Protein AF-A0A9P7CQ57-F1 (afdb_monomer)

Structure (mmCIF, N/CA/C/O backbone):
data_AF-A0A9P7CQ57-F1
#
_entry.id   AF-A0A9P7CQ57-F1
#
loop_
_atom_site.group_PDB
_atom_site.id
_atom_site.type_symbol
_atom_site.label_atom_id
_atom_site.label_alt_id
_atom_site.label_comp_id
_atom_site.label_asym_id
_atom_site.label_entity_id
_atom_site.label_seq_id
_atom_site.pdbx_PDB_ins_code
_atom_site.Cartn_x
_atom_site.Cartn_y
_atom_site.Cartn_z
_atom_site.occupancy
_atom_site.B_iso_or_equiv
_atom_site.auth_seq_id
_atom_site.auth_comp_id
_atom_site.auth_asym_id
_atom_site.auth_atom_id
_atom_site.pdbx_PDB_model_num
ATOM 1 N N . MET A 1 1 ? 39.021 6.394 -13.194 1.00 52.81 1 MET A N 1
ATOM 2 C CA . MET A 1 1 ? 38.758 6.403 -14.651 1.00 52.81 1 MET A CA 1
ATOM 3 C C . MET A 1 1 ? 39.048 7.781 -15.212 1.00 52.81 1 MET A C 1
ATOM 5 O O . MET A 1 1 ? 38.811 8.768 -14.522 1.00 52.81 1 MET A O 1
ATOM 9 N N . SER A 1 2 ? 39.617 7.841 -16.414 1.00 64.31 2 SER A N 1
ATOM 10 C CA . SER A 1 2 ? 40.115 9.077 -17.026 1.00 64.31 2 SER A CA 1
ATOM 11 C C . SER A 1 2 ? 39.003 9.866 -17.735 1.00 64.31 2 SER A C 1
ATOM 13 O O . SER A 1 2 ? 38.036 9.306 -18.246 1.00 64.31 2 SER A O 1
ATOM 15 N N . THR A 1 3 ? 39.142 11.191 -17.809 1.00 68.50 3 THR A N 1
ATOM 16 C CA . THR A 1 3 ? 38.204 12.097 -18.502 1.00 68.50 3 THR A CA 1
ATOM 17 C C . THR A 1 3 ? 38.034 11.755 -19.990 1.00 68.50 3 THR A C 1
ATOM 19 O O . THR A 1 3 ? 36.994 12.061 -20.574 1.00 68.50 3 THR A O 1
ATOM 22 N N . LEU A 1 4 ? 39.046 11.110 -20.582 1.00 66.81 4 LEU A N 1
ATOM 23 C CA . LEU A 1 4 ? 39.086 10.668 -21.973 1.00 66.81 4 LEU A CA 1
ATOM 24 C C . LEU A 1 4 ? 38.169 9.465 -22.218 1.00 66.81 4 LEU A C 1
ATOM 26 O O . LEU A 1 4 ? 37.375 9.505 -23.149 1.00 66.81 4 LEU A O 1
ATOM 30 N N . GLU A 1 5 ? 38.223 8.438 -21.366 1.00 68.31 5 GLU A N 1
ATOM 31 C CA . GLU A 1 5 ? 37.339 7.263 -21.460 1.00 68.31 5 GLU A CA 1
ATOM 32 C C . GLU A 1 5 ? 35.865 7.674 -21.393 1.00 68.31 5 GLU A C 1
ATOM 34 O O . GLU A 1 5 ? 35.054 7.223 -22.198 1.00 68.31 5 GLU A O 1
ATOM 39 N N . ARG A 1 6 ? 35.535 8.606 -20.490 1.00 65.69 6 ARG A N 1
ATOM 40 C CA . ARG A 1 6 ? 34.188 9.179 -20.382 1.00 65.69 6 ARG A CA 1
ATOM 41 C C . ARG A 1 6 ? 33.758 9.873 -21.674 1.00 65.69 6 ARG A C 1
ATOM 43 O O . ARG A 1 6 ? 32.671 9.608 -22.174 1.00 65.69 6 ARG A O 1
ATOM 50 N N . HIS A 1 7 ? 34.607 10.749 -22.212 1.00 66.94 7 HIS A N 1
ATOM 51 C CA . HIS A 1 7 ? 34.287 11.484 -23.436 1.00 66.94 7 HIS A CA 1
ATOM 52 C C . HIS A 1 7 ? 34.148 10.548 -24.642 1.00 66.94 7 HIS A C 1
ATOM 54 O O . HIS A 1 7 ? 33.277 10.758 -25.479 1.00 66.94 7 HIS A O 1
ATOM 60 N N . LEU A 1 8 ? 34.967 9.495 -24.716 1.00 68.81 8 LEU A N 1
ATOM 61 C CA . LEU A 1 8 ? 34.894 8.499 -25.780 1.00 68.81 8 LEU A CA 1
ATOM 62 C C . LEU A 1 8 ? 33.590 7.698 -25.713 1.00 68.81 8 LEU A C 1
ATOM 64 O O . LEU A 1 8 ? 32.891 7.634 -26.717 1.00 68.81 8 LEU A O 1
ATOM 68 N N . LEU A 1 9 ? 33.220 7.152 -24.552 1.00 75.44 9 LEU A N 1
ATOM 69 C CA . LEU A 1 9 ? 32.002 6.342 -24.413 1.00 75.44 9 LEU A CA 1
ATOM 70 C C . LEU A 1 9 ? 30.718 7.150 -24.657 1.00 75.44 9 LEU A C 1
ATOM 72 O O . LEU A 1 9 ? 29.831 6.681 -25.371 1.00 75.44 9 LEU A O 1
ATOM 76 N N . GLU A 1 10 ? 30.633 8.376 -24.131 1.00 70.19 10 GLU A N 1
ATOM 77 C CA . GLU A 1 10 ? 29.470 9.254 -24.335 1.00 70.19 10 GLU A CA 1
ATOM 78 C C . GLU A 1 10 ? 29.356 9.705 -25.804 1.00 70.19 10 GLU A C 1
ATOM 80 O O . GLU A 1 10 ? 28.281 9.621 -26.401 1.00 70.19 10 GLU A O 1
ATOM 85 N N . ASN A 1 11 ? 30.469 10.094 -26.442 1.00 76.00 11 ASN A N 1
ATOM 86 C CA . ASN A 1 11 ? 30.461 10.469 -27.860 1.00 76.00 11 ASN A CA 1
ATOM 87 C C . ASN A 1 11 ? 30.170 9.278 -28.784 1.00 76.00 11 ASN A C 1
ATOM 89 O O . ASN A 1 11 ? 29.545 9.465 -29.827 1.00 76.00 11 ASN A O 1
ATOM 93 N N . MET A 1 12 ? 30.614 8.066 -28.433 1.00 81.44 12 MET A N 1
ATOM 94 C CA . MET A 1 12 ? 30.354 6.855 -29.220 1.00 81.44 12 MET A CA 1
ATOM 95 C C . MET A 1 12 ? 28.859 6.554 -29.323 1.00 81.44 12 MET A C 1
ATOM 97 O O . MET A 1 12 ? 28.391 6.182 -30.398 1.00 81.44 12 MET A O 1
ATOM 101 N N . PHE A 1 13 ? 28.102 6.750 -28.240 1.00 85.12 13 PHE A N 1
ATOM 102 C CA . PHE A 1 13 ? 26.648 6.600 -28.261 1.00 85.12 13 PHE A CA 1
ATOM 103 C C . PHE A 1 13 ? 25.972 7.732 -29.047 1.00 85.12 13 PHE A C 1
ATOM 105 O O . PHE A 1 13 ? 25.235 7.472 -29.998 1.00 85.12 13 PHE A O 1
ATOM 112 N N . GLU A 1 14 ? 26.277 8.988 -28.712 1.00 83.94 14 GLU A N 1
ATOM 113 C CA . GLU A 1 14 ? 25.620 10.163 -29.303 1.00 83.94 14 GLU A CA 1
ATOM 114 C C . GLU A 1 14 ? 25.857 10.306 -30.809 1.00 83.94 14 GLU A C 1
ATOM 116 O O . GLU A 1 14 ? 24.945 10.626 -31.570 1.00 83.94 14 GLU A O 1
ATOM 121 N N . GLN A 1 15 ? 27.084 10.042 -31.255 1.00 85.81 15 GLN A N 1
ATOM 122 C CA . GLN A 1 15 ? 27.479 10.169 -32.658 1.00 85.81 15 GLN A CA 1
ATOM 123 C C . GLN A 1 15 ? 27.415 8.832 -33.409 1.00 85.81 15 GLN A C 1
ATOM 125 O O . GLN A 1 15 ? 27.724 8.785 -34.599 1.00 85.81 15 GLN A O 1
ATOM 130 N N . SER A 1 16 ? 27.018 7.742 -32.735 1.00 84.44 16 SER A N 1
ATOM 131 C CA . SER A 1 16 ? 26.951 6.385 -33.303 1.00 84.44 16 SER A CA 1
ATOM 132 C C . SER A 1 16 ? 28.275 5.889 -33.917 1.00 84.44 16 SER A C 1
ATOM 134 O O . SER A 1 16 ? 28.270 5.031 -34.810 1.00 84.44 16 SER A O 1
ATOM 136 N N . LEU A 1 17 ? 29.413 6.431 -33.469 1.00 83.56 17 LEU A N 1
ATOM 137 C CA . LEU A 1 17 ? 30.739 6.085 -33.985 1.00 83.56 17 LEU A CA 1
ATOM 138 C C . LEU A 1 17 ? 31.060 4.630 -33.653 1.00 83.56 17 LEU A C 1
ATOM 140 O O . LEU A 1 17 ? 30.979 4.262 -32.493 1.00 83.56 17 LEU A O 1
ATOM 144 N N . PHE A 1 18 ? 31.471 3.846 -34.655 1.00 84.94 18 PHE A N 1
ATOM 145 C CA . PHE A 1 18 ? 31.839 2.422 -34.528 1.00 84.94 18 PHE A CA 1
ATOM 146 C C . PHE A 1 18 ? 30.707 1.471 -34.106 1.00 84.94 18 PHE A C 1
ATOM 148 O O . PHE A 1 18 ? 30.972 0.335 -33.718 1.00 84.94 18 PHE A O 1
ATOM 155 N N . SER A 1 19 ? 29.451 1.898 -34.249 1.00 87.69 19 SER A N 1
ATOM 156 C CA . SER A 1 19 ? 28.290 1.039 -34.000 1.00 87.69 19 SER A CA 1
ATOM 157 C C . SER A 1 19 ? 28.264 -0.191 -34.922 1.00 87.69 19 SER A C 1
ATOM 159 O O . SER A 1 19 ? 28.361 -0.091 -36.150 1.00 87.69 19 SER A O 1
ATOM 161 N N . ASP A 1 20 ? 28.109 -1.364 -34.311 1.00 89.31 20 ASP A N 1
ATOM 162 C CA . ASP A 1 20 ? 28.039 -2.685 -34.952 1.00 89.31 20 ASP A CA 1
ATOM 163 C C . ASP A 1 20 ? 26.642 -3.330 -34.825 1.00 89.31 20 ASP A C 1
ATOM 165 O O . ASP A 1 20 ? 26.377 -4.393 -35.400 1.00 89.31 20 ASP A O 1
ATOM 169 N N . LEU A 1 21 ? 25.731 -2.662 -34.108 1.00 90.62 21 LEU A N 1
ATOM 170 C CA . LEU A 1 21 ? 24.352 -3.076 -33.886 1.00 90.62 21 LEU A CA 1
ATOM 171 C C . LEU A 1 21 ? 23.382 -1.907 -34.080 1.00 90.62 21 LEU A C 1
ATOM 173 O O . LEU A 1 21 ? 23.575 -0.817 -33.546 1.00 90.62 21 LEU A O 1
ATOM 177 N N . SER A 1 22 ? 22.296 -2.158 -34.801 1.00 91.62 22 SER A N 1
ATOM 178 C CA . SER A 1 22 ? 21.156 -1.256 -34.924 1.00 91.62 22 SER A CA 1
ATOM 179 C C . SER A 1 22 ? 19.947 -1.882 -34.231 1.00 91.62 22 SER A C 1
ATOM 181 O O . SER A 1 22 ? 19.419 -2.893 -34.696 1.00 91.62 22 SER A O 1
ATOM 183 N N . LEU A 1 23 ? 19.542 -1.306 -33.098 1.00 92.00 23 LEU A N 1
ATOM 184 C CA . LEU A 1 23 ? 18.374 -1.717 -32.320 1.00 92.00 23 LEU A CA 1
ATOM 185 C C . LEU A 1 23 ? 17.148 -0.944 -32.790 1.00 92.00 23 LEU A C 1
ATOM 187 O O . LEU A 1 23 ? 17.120 0.279 -32.682 1.00 92.00 23 LEU A O 1
ATOM 191 N N . GLU A 1 24 ? 16.129 -1.643 -33.270 1.00 91.88 24 GLU A N 1
ATOM 192 C CA . GLU A 1 24 ? 14.847 -1.065 -33.661 1.00 91.88 24 GLU A CA 1
ATOM 193 C C . GLU A 1 24 ? 13.742 -1.530 -32.712 1.00 91.88 24 GLU A C 1
ATOM 195 O O . GLU A 1 24 ? 13.504 -2.721 -32.568 1.00 91.88 24 GLU A O 1
ATOM 200 N N . PHE A 1 25 ? 13.044 -0.596 -32.075 1.00 90.06 25 PHE A N 1
ATOM 201 C CA . PHE A 1 25 ? 11.965 -0.884 -31.138 1.00 90.06 25 PHE A CA 1
ATOM 202 C C . PHE A 1 25 ? 10.604 -0.600 -31.770 1.00 90.06 25 PHE A C 1
ATOM 204 O O . PHE A 1 25 ? 10.334 0.511 -32.240 1.00 90.06 25 PHE A O 1
ATOM 211 N N . LEU A 1 26 ? 9.730 -1.604 -31.728 1.00 85.56 26 LEU A N 1
ATOM 212 C CA . LEU A 1 26 ? 8.345 -1.525 -32.175 1.00 85.56 26 LEU A CA 1
ATOM 213 C C . LEU A 1 26 ? 7.415 -1.518 -30.962 1.00 85.56 26 LEU A C 1
ATOM 215 O O . LEU A 1 26 ? 7.427 -2.444 -30.149 1.00 85.56 26 LEU A O 1
ATOM 219 N N . HIS A 1 27 ? 6.586 -0.481 -30.845 1.00 81.44 27 HIS A N 1
ATOM 220 C CA . HIS A 1 27 ? 5.580 -0.370 -29.793 1.00 81.44 27 HIS A CA 1
ATOM 221 C C . HIS A 1 27 ? 4.329 0.344 -30.320 1.00 81.44 27 HIS A C 1
ATOM 223 O O . HIS A 1 27 ? 4.477 1.321 -31.054 1.00 81.44 27 HIS A O 1
ATOM 229 N N . PRO A 1 28 ? 3.111 -0.063 -29.912 1.00 73.75 28 PRO A N 1
ATOM 230 C CA . PRO A 1 28 ? 1.873 0.595 -30.340 1.00 73.75 28 PRO A CA 1
ATOM 231 C C . PRO A 1 28 ? 1.799 2.092 -30.009 1.00 73.75 28 PRO A C 1
ATOM 233 O O . PRO A 1 28 ? 1.100 2.839 -30.684 1.00 73.75 28 PRO A O 1
ATOM 236 N N . SER A 1 29 ? 2.515 2.544 -28.974 1.00 71.38 29 SER A N 1
ATOM 237 C CA . SER A 1 29 ? 2.574 3.967 -28.600 1.00 71.38 29 SER A CA 1
ATOM 238 C C . SER A 1 29 ? 3.499 4.807 -29.482 1.00 71.38 29 SER A C 1
ATOM 240 O O . SER A 1 29 ? 3.485 6.030 -29.359 1.00 71.38 29 SER A O 1
ATOM 242 N N . PHE A 1 30 ? 4.318 4.191 -30.340 1.00 72.62 30 PHE A N 1
ATOM 243 C CA . PHE A 1 30 ? 5.216 4.932 -31.215 1.00 72.62 30 PHE A CA 1
ATOM 244 C C . PHE A 1 30 ? 4.558 5.168 -32.581 1.00 72.62 30 PHE A C 1
ATOM 246 O O . PHE A 1 30 ? 4.152 4.208 -33.233 1.00 72.62 30 PHE A O 1
ATOM 253 N N . PRO A 1 31 ? 4.475 6.425 -33.056 1.00 65.31 31 PRO A N 1
ATOM 254 C CA . PRO A 1 31 ? 3.937 6.722 -34.386 1.00 65.31 31 PRO A CA 1
ATOM 255 C C . PRO A 1 31 ? 4.838 6.217 -35.529 1.00 65.31 31 PRO A C 1
ATOM 257 O O . PRO A 1 31 ? 4.389 6.116 -36.667 1.00 65.31 31 PRO A O 1
ATOM 260 N N . PHE A 1 32 ? 6.102 5.907 -35.238 1.00 74.38 32 PHE A N 1
ATOM 261 C CA . PHE A 1 32 ? 7.104 5.357 -36.153 1.00 74.38 32 PHE A CA 1
ATOM 262 C C . PHE A 1 32 ? 8.062 4.447 -35.375 1.00 74.38 32 PHE A C 1
ATOM 264 O O . PHE A 1 32 ? 8.166 4.564 -34.153 1.00 74.38 32 PHE A O 1
ATOM 271 N N . SER A 1 33 ? 8.771 3.546 -36.060 1.00 77.56 33 SER A N 1
ATOM 272 C CA . SER A 1 33 ? 9.777 2.712 -35.401 1.00 77.56 33 SER A CA 1
ATOM 273 C C . SER A 1 33 ? 10.947 3.559 -34.895 1.00 77.56 33 SER A C 1
ATOM 275 O O . SER A 1 33 ? 11.383 4.513 -35.544 1.00 77.56 33 SER A O 1
ATOM 277 N N . ILE A 1 34 ? 11.433 3.241 -33.695 1.00 86.00 34 ILE A N 1
ATOM 278 C CA . ILE A 1 34 ? 12.530 3.980 -33.065 1.00 86.00 34 ILE A CA 1
ATOM 279 C C . ILE A 1 34 ? 13.794 3.153 -33.191 1.00 86.00 34 ILE A C 1
ATOM 281 O O . ILE A 1 34 ? 13.811 1.995 -32.782 1.00 86.00 34 ILE A O 1
ATOM 285 N N . ARG A 1 35 ? 14.861 3.759 -33.711 1.00 90.06 35 ARG A N 1
ATOM 286 C CA . ARG A 1 35 ? 16.131 3.081 -33.958 1.00 90.06 35 ARG A CA 1
ATOM 287 C C . ARG A 1 35 ? 17.283 3.738 -33.207 1.00 90.06 35 ARG A C 1
ATOM 289 O O . ARG A 1 35 ? 17.424 4.958 -33.241 1.00 90.06 35 ARG A O 1
ATOM 296 N N . PHE A 1 36 ? 18.131 2.918 -32.595 1.00 92.38 36 PHE A N 1
ATOM 297 C CA . PHE A 1 36 ? 19.367 3.330 -31.938 1.00 92.38 36 PHE A CA 1
ATOM 298 C C . PHE A 1 36 ? 20.538 2.516 -32.481 1.00 92.38 36 PHE A C 1
ATOM 300 O O . PHE A 1 36 ? 20.492 1.287 -32.497 1.00 92.38 36 PHE A O 1
ATOM 307 N N . ASN A 1 37 ? 21.599 3.195 -32.909 1.00 91.88 37 ASN A N 1
ATOM 308 C CA . ASN A 1 37 ? 22.841 2.533 -33.289 1.00 91.88 37 ASN A CA 1
ATOM 309 C C . ASN A 1 37 ? 23.744 2.451 -32.060 1.00 91.88 37 ASN A C 1
ATOM 311 O O . ASN A 1 37 ? 24.063 3.463 -31.438 1.00 91.88 37 ASN A O 1
ATOM 315 N N . VAL A 1 38 ? 24.115 1.234 -31.695 1.00 92.94 38 VAL A N 1
ATOM 316 C CA . VAL A 1 38 ? 24.778 0.899 -30.437 1.00 92.94 38 VAL A CA 1
ATOM 317 C C . VAL A 1 38 ? 25.884 -0.127 -30.684 1.00 92.94 38 VAL A C 1
ATOM 319 O O . VAL A 1 38 ? 26.161 -0.519 -31.817 1.00 92.94 38 VAL A O 1
ATOM 322 N N . HIS A 1 39 ? 26.534 -0.535 -29.600 1.00 92.25 39 HIS A N 1
ATOM 323 C CA . HIS A 1 39 ? 27.692 -1.414 -29.602 1.00 92.25 39 HIS A CA 1
ATOM 324 C C . HIS A 1 39 ? 27.340 -2.709 -28.886 1.00 92.25 39 HIS A C 1
ATOM 326 O O . HIS A 1 39 ? 27.016 -2.660 -27.695 1.00 92.25 39 HIS A O 1
ATOM 332 N N . LYS A 1 40 ? 27.444 -3.855 -29.566 1.00 90.31 40 LYS A N 1
ATOM 333 C CA . LYS A 1 40 ? 27.119 -5.177 -28.999 1.00 90.31 40 LYS A CA 1
ATOM 334 C C . LYS A 1 40 ? 27.803 -5.409 -27.660 1.00 90.31 40 LYS A C 1
ATOM 336 O O . LYS A 1 40 ? 27.139 -5.797 -26.709 1.00 90.31 40 LYS A O 1
ATOM 341 N N . ALA A 1 41 ? 29.097 -5.090 -27.580 1.00 89.88 41 ALA A N 1
ATOM 342 C CA . ALA A 1 41 ? 29.913 -5.269 -26.379 1.00 89.88 41 ALA A CA 1
ATOM 343 C C . ALA A 1 41 ? 29.413 -4.470 -25.162 1.00 89.88 41 ALA A C 1
ATOM 345 O O . ALA A 1 41 ? 29.621 -4.882 -24.025 1.00 89.88 41 ALA A O 1
ATOM 346 N N . ILE A 1 42 ? 28.761 -3.326 -25.390 1.00 90.88 42 ILE A N 1
ATOM 347 C CA . ILE A 1 42 ? 28.233 -2.483 -24.313 1.00 90.88 42 ILE A CA 1
ATOM 348 C C . ILE A 1 42 ? 26.821 -2.929 -23.955 1.00 90.88 42 ILE A C 1
ATOM 350 O O . ILE A 1 42 ? 26.518 -3.090 -22.776 1.00 90.88 42 ILE A O 1
ATOM 354 N N . VAL A 1 43 ? 25.963 -3.175 -24.948 1.00 91.62 43 VAL A N 1
ATOM 355 C CA . VAL A 1 43 ? 24.575 -3.564 -24.674 1.00 91.62 43 VAL A CA 1
ATOM 356 C C . VAL A 1 43 ? 24.435 -4.990 -24.145 1.00 91.62 43 VAL A C 1
ATOM 358 O O . VAL A 1 43 ? 23.468 -5.270 -23.446 1.00 91.62 43 VAL A O 1
ATOM 361 N N . SER A 1 44 ? 25.418 -5.867 -24.378 1.00 90.38 44 SER A N 1
ATOM 362 C CA . SER A 1 44 ? 25.465 -7.216 -23.796 1.00 90.38 44 SER A CA 1
ATOM 363 C C . SER A 1 44 ? 25.612 -7.233 -22.271 1.00 90.38 44 SER A C 1
ATOM 365 O O . SER A 1 44 ? 25.524 -8.299 -21.666 1.00 90.38 44 SER A O 1
ATOM 367 N N . GLN A 1 45 ? 25.843 -6.075 -21.642 1.00 90.56 45 GLN A N 1
ATOM 368 C CA . GLN A 1 45 ? 25.734 -5.917 -20.191 1.00 90.56 45 GLN A CA 1
ATOM 369 C C . GLN A 1 45 ? 24.296 -6.130 -19.695 1.00 90.56 45 GLN A C 1
ATOM 371 O O . GLN A 1 45 ? 24.119 -6.569 -18.566 1.00 90.56 45 GLN A O 1
ATOM 376 N N . SER A 1 46 ? 23.282 -5.853 -20.525 1.00 94.62 46 SER A N 1
ATOM 377 C CA . SER A 1 46 ? 21.889 -6.201 -20.234 1.00 94.62 46 SER A CA 1
ATOM 378 C C . SER A 1 46 ? 21.678 -7.701 -20.477 1.00 94.62 46 SER A C 1
ATOM 380 O O . SER A 1 46 ? 21.857 -8.153 -21.614 1.00 94.62 46 SER A O 1
ATOM 382 N N . PRO A 1 47 ? 21.268 -8.485 -19.461 1.00 93.38 47 PRO A N 1
ATOM 383 C CA . PRO A 1 47 ? 20.947 -9.900 -19.632 1.00 93.38 47 PRO A CA 1
ATOM 384 C C . PRO A 1 47 ? 19.907 -10.143 -20.727 1.00 93.38 47 PRO A C 1
ATOM 386 O O . PRO A 1 47 ? 20.106 -11.019 -21.567 1.00 93.38 47 PRO A O 1
ATOM 389 N N . PHE A 1 48 ? 18.868 -9.308 -20.776 1.00 92.69 48 PHE A N 1
ATOM 390 C CA . PHE A 1 48 ? 17.831 -9.345 -21.804 1.00 92.69 48 PHE A CA 1
ATOM 391 C C . PHE A 1 48 ? 18.387 -9.119 -23.217 1.00 92.69 48 PHE A C 1
ATOM 393 O O . PHE A 1 48 ? 18.170 -9.942 -24.106 1.00 92.69 48 PHE A O 1
ATOM 400 N N . LEU A 1 49 ? 19.141 -8.035 -23.445 1.00 91.50 49 LEU A N 1
ATOM 401 C CA . LEU A 1 49 ? 19.682 -7.743 -24.780 1.00 91.50 49 LEU A CA 1
ATOM 402 C C . LEU A 1 49 ? 20.737 -8.765 -25.205 1.00 91.50 49 LEU A C 1
ATOM 404 O O . LEU A 1 49 ? 20.802 -9.120 -26.378 1.00 91.50 49 LEU A O 1
ATOM 408 N N . ARG A 1 50 ? 21.546 -9.265 -24.265 1.00 90.81 50 ARG A N 1
ATOM 409 C CA . ARG A 1 50 ? 22.491 -10.357 -24.517 1.00 90.81 50 ARG A CA 1
ATOM 410 C C . ARG A 1 50 ? 21.763 -11.607 -24.999 1.00 90.81 50 ARG A C 1
ATOM 412 O O . ARG A 1 50 ? 22.163 -12.154 -26.017 1.00 90.81 50 ARG A O 1
ATOM 419 N N . HIS A 1 51 ? 20.692 -12.001 -24.314 1.00 89.25 51 HIS A N 1
ATOM 420 C CA . HIS A 1 51 ? 19.875 -13.151 -24.688 1.00 89.25 51 HIS A CA 1
ATOM 421 C C . HIS A 1 51 ? 19.264 -12.979 -26.091 1.00 89.25 51 HIS A C 1
ATOM 423 O O . HIS A 1 51 ? 19.395 -13.873 -26.921 1.00 89.25 51 HIS A O 1
ATOM 429 N N . LEU A 1 52 ? 18.736 -11.792 -26.425 1.00 87.88 52 LEU A N 1
ATOM 430 C CA . LEU A 1 52 ? 18.232 -11.498 -27.779 1.00 87.88 52 LEU A CA 1
ATOM 431 C C . LEU A 1 52 ? 19.303 -11.517 -28.884 1.00 87.88 52 LEU A C 1
ATOM 433 O O . LEU A 1 52 ? 18.960 -11.620 -30.060 1.00 87.88 52 LEU A O 1
ATOM 437 N N . LEU A 1 53 ? 20.581 -11.344 -28.536 1.00 83.94 53 LEU A N 1
ATOM 438 C CA . LEU A 1 53 ? 21.695 -11.393 -29.488 1.00 83.94 53 LEU A CA 1
ATOM 439 C C . LEU A 1 53 ? 22.239 -12.812 -29.695 1.00 83.94 53 LEU A C 1
ATOM 441 O O . LEU A 1 53 ? 22.972 -13.029 -30.661 1.00 83.94 53 LEU A O 1
ATOM 445 N N . THR A 1 54 ? 21.939 -13.750 -28.793 1.00 81.06 54 THR A N 1
ATOM 446 C CA . THR A 1 54 ? 22.517 -15.103 -28.792 1.00 81.06 54 THR A CA 1
ATOM 447 C C . THR A 1 54 ? 21.510 -16.215 -29.050 1.00 81.06 54 THR A C 1
ATOM 449 O O . THR A 1 54 ? 21.924 -17.289 -29.480 1.00 81.06 54 THR A O 1
ATOM 452 N N . GLU A 1 55 ? 20.225 -15.991 -28.781 1.00 74.50 55 GLU A N 1
ATOM 453 C CA . GLU A 1 55 ? 19.181 -17.019 -28.822 1.00 74.50 55 GLU A CA 1
ATOM 454 C C . GLU A 1 55 ? 18.023 -16.626 -29.751 1.00 74.50 55 GLU A C 1
ATOM 456 O O . GLU A 1 55 ? 17.723 -15.444 -29.941 1.00 74.50 55 GLU A O 1
ATOM 461 N N . ASP A 1 56 ? 17.380 -17.637 -30.345 1.00 65.44 56 ASP A N 1
ATOM 462 C CA . ASP A 1 56 ? 16.196 -17.459 -31.187 1.00 65.44 56 ASP A CA 1
ATOM 463 C C . ASP A 1 56 ? 14.963 -17.219 -30.306 1.00 65.44 56 ASP A C 1
ATOM 465 O O . ASP A 1 56 ? 14.474 -18.129 -29.632 1.00 65.44 56 ASP A O 1
ATOM 469 N N . ASN A 1 57 ? 14.426 -15.998 -30.357 1.00 71.12 57 ASN A N 1
ATOM 470 C CA . ASN A 1 57 ? 13.310 -15.552 -29.525 1.00 71.12 57 ASN A CA 1
ATOM 471 C C . ASN A 1 57 ? 12.155 -15.043 -30.394 1.00 71.12 57 ASN A C 1
ATOM 473 O O . ASN A 1 57 ? 12.365 -14.503 -31.475 1.00 71.12 57 ASN A O 1
ATOM 477 N N . THR A 1 58 ? 10.912 -15.166 -29.919 1.00 74.12 58 THR A N 1
ATOM 478 C CA . THR A 1 58 ? 9.730 -14.772 -30.716 1.00 74.12 58 THR A CA 1
ATOM 479 C C . THR A 1 58 ? 9.487 -13.263 -30.744 1.00 74.12 58 THR A C 1
ATOM 481 O O . THR A 1 58 ? 8.845 -12.766 -31.663 1.00 74.12 58 THR A O 1
ATOM 484 N N . CYS A 1 59 ? 10.019 -12.522 -29.766 1.00 76.12 59 CYS A N 1
ATOM 485 C CA . CYS A 1 59 ? 9.816 -11.079 -29.640 1.00 76.12 59 CYS A CA 1
ATOM 486 C C . CYS A 1 59 ? 10.857 -10.241 -30.401 1.00 76.12 59 CYS A C 1
ATOM 488 O O . CYS A 1 59 ? 10.823 -9.007 -30.313 1.00 76.12 59 CYS A O 1
ATOM 490 N N . SER A 1 60 ? 11.771 -10.869 -31.147 1.00 79.31 60 SER A N 1
ATOM 491 C CA . SER A 1 60 ? 12.772 -10.171 -31.949 1.00 79.31 60 SER A CA 1
ATOM 492 C C . SER A 1 60 ? 12.980 -10.768 -33.338 1.00 79.31 60 SER A C 1
ATOM 494 O O . SER A 1 60 ? 12.735 -11.941 -33.583 1.00 79.31 60 SER A O 1
ATOM 496 N N . ASN A 1 61 ? 13.452 -9.931 -34.264 1.00 79.19 61 ASN A N 1
ATOM 497 C CA . ASN A 1 61 ? 13.915 -10.352 -35.584 1.00 79.19 61 ASN A CA 1
ATOM 498 C C . ASN A 1 61 ? 15.372 -9.937 -35.764 1.00 79.19 61 ASN A C 1
ATOM 500 O O . ASN A 1 61 ? 15.723 -8.780 -35.524 1.00 79.19 61 ASN A O 1
ATOM 504 N N . HIS A 1 62 ? 16.205 -10.875 -36.208 1.00 81.69 62 HIS A N 1
ATOM 505 C CA . HIS A 1 62 ? 17.645 -10.693 -36.337 1.00 81.69 62 HIS A CA 1
ATOM 506 C C . HIS A 1 62 ? 18.078 -10.797 -37.803 1.00 81.69 62 HIS A C 1
ATOM 508 O O . HIS A 1 62 ? 17.882 -11.824 -38.453 1.00 81.69 62 HIS A O 1
ATOM 514 N N . ILE A 1 63 ? 18.682 -9.732 -38.332 1.00 82.44 63 ILE A N 1
ATOM 515 C CA . ILE A 1 63 ? 19.191 -9.674 -39.707 1.00 82.44 63 ILE A CA 1
ATOM 516 C C . ILE A 1 63 ? 20.648 -9.213 -39.668 1.00 82.44 63 ILE A C 1
ATOM 518 O O . ILE A 1 63 ? 20.966 -8.172 -39.094 1.00 82.44 63 ILE A O 1
ATOM 522 N N . ILE A 1 64 ? 21.549 -9.970 -40.296 1.00 79.56 64 ILE A N 1
ATOM 523 C CA . ILE A 1 64 ? 22.937 -9.545 -40.509 1.00 79.56 64 ILE A CA 1
ATOM 524 C C . ILE A 1 64 ? 23.069 -9.082 -41.958 1.00 79.56 64 ILE A C 1
ATOM 526 O O . ILE A 1 64 ? 22.854 -9.869 -42.878 1.00 79.56 64 ILE A O 1
ATOM 530 N N . GLN A 1 65 ? 23.445 -7.821 -42.159 1.00 77.94 65 GLN A N 1
ATOM 531 C CA . GLN A 1 65 ? 23.696 -7.252 -43.480 1.00 77.94 65 GLN A CA 1
ATOM 532 C C . GLN A 1 65 ? 24.984 -6.427 -43.445 1.00 77.94 65 GLN A C 1
ATOM 534 O O . GLN A 1 65 ? 25.176 -5.605 -42.552 1.00 77.94 65 GLN A O 1
ATOM 539 N N . ASP A 1 66 ? 25.885 -6.669 -44.400 1.00 75.00 66 ASP A N 1
ATOM 540 C CA . ASP A 1 66 ? 27.149 -5.932 -44.562 1.00 75.00 66 ASP A CA 1
ATOM 541 C C . ASP A 1 66 ? 28.010 -5.860 -43.282 1.00 75.00 66 ASP A C 1
ATOM 543 O O . ASP A 1 66 ? 28.629 -4.844 -42.972 1.00 75.00 66 ASP A O 1
ATOM 547 N N . GLY A 1 67 ? 28.025 -6.944 -42.496 1.00 73.69 67 GLY A N 1
ATOM 548 C CA . GLY A 1 67 ? 28.766 -7.029 -41.231 1.00 73.69 67 GLY A CA 1
ATOM 549 C C . GLY A 1 67 ? 28.137 -6.264 -40.058 1.00 73.69 67 GLY A C 1
ATOM 550 O O . GLY A 1 67 ? 28.659 -6.332 -38.947 1.00 73.69 67 GLY A O 1
ATOM 551 N N . ARG A 1 68 ? 27.005 -5.580 -40.271 1.00 78.88 68 ARG A N 1
ATOM 552 C CA . ARG A 1 68 ? 26.189 -4.957 -39.222 1.00 78.88 68 ARG A CA 1
ATOM 553 C C . ARG A 1 68 ? 25.018 -5.849 -38.851 1.00 78.88 68 ARG A C 1
ATOM 555 O O . ARG A 1 68 ? 24.416 -6.508 -39.699 1.00 78.88 68 ARG A O 1
ATOM 562 N N . THR A 1 69 ? 24.675 -5.842 -37.571 1.00 85.56 69 THR A N 1
ATOM 563 C CA . THR A 1 69 ? 23.497 -6.550 -37.073 1.00 85.56 69 THR A CA 1
ATOM 564 C C . THR A 1 69 ? 22.342 -5.583 -36.894 1.00 85.56 69 THR A C 1
ATOM 566 O O . THR A 1 69 ? 22.501 -4.515 -36.310 1.00 85.56 69 THR A O 1
ATOM 569 N N . TYR A 1 70 ? 21.174 -5.977 -37.378 1.00 88.06 70 TYR A N 1
ATOM 570 C CA . TYR A 1 70 ? 19.911 -5.279 -37.215 1.00 88.06 70 TYR A CA 1
ATOM 571 C C . TYR A 1 70 ? 19.013 -6.160 -36.357 1.00 88.06 70 TYR A C 1
ATOM 573 O O . TYR A 1 70 ? 18.707 -7.291 -36.737 1.00 88.06 70 TYR A O 1
ATOM 581 N N . LEU A 1 71 ? 18.636 -5.653 -35.187 1.00 89.19 71 LEU A N 1
ATOM 582 C CA . LEU A 1 71 ? 17.776 -6.351 -34.244 1.00 89.19 71 LEU A CA 1
ATOM 583 C C . LEU A 1 71 ? 16.505 -5.534 -34.049 1.00 89.19 71 LEU A C 1
ATOM 585 O O . LEU A 1 71 ? 16.544 -4.430 -33.505 1.00 89.19 71 LEU A O 1
ATOM 589 N N . THR A 1 72 ? 15.379 -6.081 -34.487 1.00 89.25 72 THR A N 1
ATOM 590 C CA . THR A 1 72 ? 14.057 -5.504 -34.236 1.00 89.25 72 THR A CA 1
ATOM 591 C C . THR A 1 72 ? 13.466 -6.149 -32.992 1.00 89.25 72 THR A C 1
ATOM 593 O O . THR A 1 72 ? 13.467 -7.368 -32.902 1.00 89.25 72 THR A O 1
ATOM 596 N N . VAL A 1 73 ? 12.950 -5.360 -32.051 1.00 89.50 73 VAL A N 1
ATOM 597 C CA . VAL A 1 73 ? 12.363 -5.813 -30.783 1.00 89.50 73 VAL A CA 1
ATOM 598 C C . VAL A 1 73 ? 10.910 -5.353 -30.695 1.00 89.50 73 VAL A C 1
ATOM 600 O O . VAL A 1 73 ? 10.615 -4.154 -30.726 1.00 89.50 73 VAL A O 1
ATOM 603 N N . HIS A 1 74 ? 9.993 -6.304 -30.546 1.00 88.81 74 HIS A N 1
ATOM 604 C CA . HIS A 1 74 ? 8.572 -6.061 -30.318 1.00 88.81 74 HIS A CA 1
ATOM 605 C C . HIS A 1 74 ? 8.318 -5.847 -28.823 1.00 88.81 74 HIS A C 1
ATOM 607 O O . HIS A 1 74 ? 8.132 -6.796 -28.063 1.00 88.81 74 HIS A O 1
ATOM 613 N N . LEU A 1 75 ? 8.293 -4.585 -28.382 1.00 88.12 75 LEU A N 1
ATOM 614 C CA . LEU A 1 75 ? 8.276 -4.247 -26.955 1.00 88.12 75 LEU A CA 1
ATOM 615 C C . LEU A 1 75 ? 7.051 -4.793 -26.217 1.00 88.12 75 LEU A C 1
ATOM 617 O O . LEU A 1 75 ? 7.198 -5.310 -25.119 1.00 88.12 75 LEU A O 1
ATOM 621 N N . ALA A 1 76 ? 5.852 -4.721 -26.804 1.00 84.56 76 ALA A N 1
ATOM 622 C CA . ALA A 1 76 ? 4.641 -5.221 -26.144 1.00 84.56 76 ALA A CA 1
ATOM 623 C C . ALA A 1 76 ? 4.706 -6.738 -25.871 1.00 84.56 76 ALA A C 1
ATOM 625 O O . ALA A 1 76 ? 4.275 -7.203 -24.814 1.00 84.56 76 ALA A O 1
ATOM 626 N N . GLU A 1 77 ? 5.279 -7.504 -26.802 1.00 86.06 77 GLU A N 1
ATOM 627 C CA . GLU A 1 77 ? 5.497 -8.940 -26.627 1.00 86.06 77 GLU A CA 1
ATOM 628 C C . GLU A 1 77 ? 6.598 -9.202 -25.598 1.00 86.06 77 GLU A C 1
ATOM 630 O O . GLU A 1 77 ? 6.386 -9.989 -24.682 1.00 86.06 77 GLU A O 1
ATOM 635 N N . ALA A 1 78 ? 7.716 -8.475 -25.678 1.00 88.44 78 ALA A N 1
ATOM 636 C CA . ALA A 1 78 ? 8.820 -8.594 -24.728 1.00 88.44 78 ALA A CA 1
ATOM 637 C C . ALA A 1 78 ? 8.375 -8.308 -23.280 1.00 88.44 78 ALA A C 1
ATOM 639 O O . ALA A 1 78 ? 8.640 -9.098 -22.379 1.00 88.44 78 ALA A O 1
ATOM 640 N N . PHE A 1 79 ? 7.606 -7.237 -23.055 1.00 89.62 79 PHE A N 1
ATOM 641 C CA . PHE A 1 79 ? 7.007 -6.946 -21.749 1.00 89.62 79 PHE A CA 1
ATOM 642 C C . PHE A 1 79 ? 6.101 -8.086 -21.269 1.00 89.62 79 PHE A C 1
ATOM 644 O O . PHE A 1 79 ? 6.187 -8.500 -20.114 1.00 89.62 79 PHE A O 1
ATOM 651 N N . THR A 1 80 ? 5.255 -8.624 -22.149 1.00 86.31 80 THR A N 1
ATOM 652 C CA . THR A 1 80 ? 4.356 -9.734 -21.799 1.00 86.31 80 THR A CA 1
ATOM 653 C C . THR A 1 80 ? 5.144 -10.995 -21.421 1.00 86.31 80 THR A C 1
ATOM 655 O O . THR A 1 80 ? 4.802 -11.653 -20.440 1.00 86.31 80 THR A O 1
ATOM 658 N N . GLN A 1 81 ? 6.227 -11.307 -22.142 1.00 87.38 81 GLN A N 1
ATOM 659 C CA . GLN A 1 81 ? 7.121 -12.433 -21.841 1.00 87.38 81 GLN A CA 1
ATOM 660 C C . GLN A 1 81 ? 7.837 -12.267 -20.496 1.00 87.38 81 GLN A C 1
ATOM 662 O O . GLN A 1 81 ? 7.984 -13.237 -19.758 1.00 87.38 81 GLN A O 1
ATOM 667 N N . CYS A 1 82 ? 8.198 -11.036 -20.127 1.00 86.50 82 CYS A N 1
ATOM 668 C CA . CYS A 1 82 ? 8.756 -10.708 -18.813 1.00 86.50 82 CYS A CA 1
ATOM 669 C C . CYS A 1 82 ? 7.701 -10.622 -17.692 1.00 86.50 82 CYS A C 1
ATOM 671 O O . CYS A 1 82 ? 8.024 -10.229 -16.572 1.00 86.50 82 CYS A O 1
ATOM 673 N N . GLY A 1 83 ? 6.439 -10.976 -17.963 1.00 86.06 83 GLY A N 1
ATOM 674 C CA . GLY A 1 83 ? 5.378 -11.045 -16.958 1.00 86.06 83 GLY A CA 1
ATOM 675 C C . GLY A 1 83 ? 4.716 -9.707 -16.617 1.00 86.06 83 GLY A C 1
ATOM 676 O O . GLY A 1 83 ? 4.042 -9.616 -15.589 1.00 86.06 83 GLY A O 1
ATOM 677 N N . PHE A 1 84 ? 4.881 -8.672 -17.447 1.00 88.50 84 PHE A N 1
ATOM 678 C CA . PHE A 1 84 ? 4.161 -7.409 -17.272 1.00 88.50 84 PHE A CA 1
ATOM 679 C C . PHE A 1 84 ? 2.669 -7.576 -17.569 1.00 88.50 84 PHE A C 1
ATOM 681 O O . PHE A 1 84 ? 2.262 -8.261 -18.511 1.00 88.50 84 PHE A O 1
ATOM 688 N N . VAL A 1 85 ? 1.836 -6.878 -16.800 1.00 83.19 85 VAL A N 1
ATOM 689 C CA . VAL A 1 85 ? 0.378 -6.894 -16.959 1.00 83.19 85 VAL A CA 1
ATOM 690 C C . VAL A 1 85 ? -0.054 -5.656 -17.737 1.00 83.19 85 VAL A C 1
ATOM 692 O O . VAL A 1 85 ? -0.389 -4.640 -17.151 1.00 83.19 85 VAL A O 1
ATOM 695 N N . LEU A 1 86 ? -0.069 -5.722 -19.068 1.00 75.50 86 LEU A N 1
ATOM 696 C CA . LEU A 1 86 ? -0.291 -4.544 -19.929 1.00 75.50 86 LEU A CA 1
ATOM 697 C C . LEU A 1 86 ? -1.765 -4.132 -20.123 1.00 75.50 86 LEU A C 1
ATOM 699 O O . LEU A 1 86 ? -2.071 -3.317 -20.997 1.00 75.50 86 LEU A O 1
ATOM 703 N N . VAL A 1 87 ? -2.681 -4.712 -19.346 1.00 66.25 87 VAL A N 1
ATOM 704 C CA . VAL A 1 87 ? -4.119 -4.425 -19.421 1.00 66.25 87 VAL A CA 1
ATOM 705 C C . VAL A 1 87 ? -4.436 -3.247 -18.490 1.00 66.25 87 VAL A C 1
ATOM 707 O O . VAL A 1 87 ? -4.067 -3.319 -17.317 1.00 66.25 87 VAL A O 1
ATOM 710 N N . PRO A 1 88 ? -5.135 -2.194 -18.958 1.00 62.38 88 PRO A N 1
ATOM 711 C CA . PRO 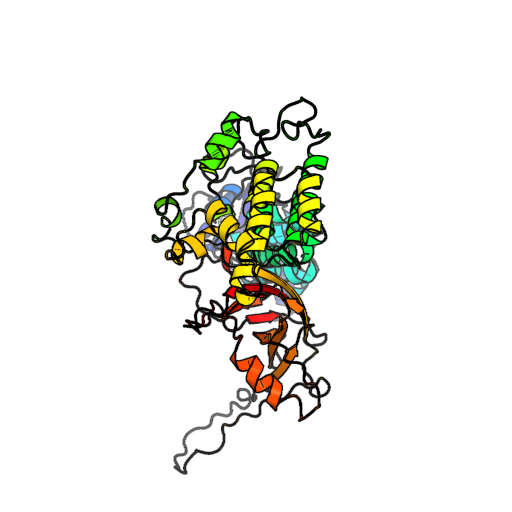A 1 88 ? -5.482 -1.056 -18.111 1.00 62.38 88 PRO A CA 1
ATOM 712 C C . PRO A 1 88 ? -6.376 -1.466 -16.942 1.00 62.38 88 PRO A C 1
ATOM 714 O O . PRO A 1 88 ? -7.111 -2.461 -17.024 1.00 62.38 88 PRO A O 1
ATOM 717 N N . PHE A 1 89 ? -6.380 -0.650 -15.882 1.00 58.12 89 PHE A N 1
ATOM 718 C CA . PHE A 1 89 ? -7.380 -0.750 -14.819 1.00 58.12 89 PHE A CA 1
ATOM 719 C C . PHE A 1 89 ? -8.766 -0.472 -15.391 1.00 58.12 89 PHE A C 1
ATOM 721 O O . PHE A 1 89 ? -9.269 0.648 -15.386 1.00 58.12 89 PHE A O 1
ATOM 728 N N . GLN A 1 90 ? -9.428 -1.508 -15.878 1.00 48.72 90 GLN A N 1
ATOM 729 C CA . GLN A 1 90 ? -10.861 -1.417 -16.045 1.00 48.72 90 GLN A CA 1
ATOM 730 C C . GLN A 1 90 ? -11.461 -1.569 -14.657 1.00 48.72 90 GLN A C 1
ATOM 732 O O . GLN A 1 90 ? -11.231 -2.573 -13.977 1.00 48.72 90 GLN A O 1
ATOM 737 N N . HIS A 1 91 ? -12.168 -0.524 -14.216 1.00 42.72 91 HIS A N 1
ATOM 738 C CA . HIS A 1 91 ? -13.056 -0.620 -13.071 1.00 42.72 91 HIS A CA 1
ATOM 739 C C . HIS A 1 91 ? -13.837 -1.929 -13.208 1.00 42.72 91 HIS A C 1
ATOM 741 O O . HIS A 1 91 ? -14.410 -2.203 -14.260 1.00 42.72 91 HIS A O 1
ATOM 747 N N . ILE A 1 92 ? -13.822 -2.708 -12.130 1.00 41.81 92 ILE A N 1
ATOM 748 C CA . ILE A 1 92 ? -14.413 -4.036 -11.989 1.00 41.81 92 ILE A CA 1
ATOM 749 C C . ILE A 1 92 ? -13.537 -5.194 -12.492 1.00 41.81 92 ILE A C 1
ATOM 751 O O . ILE A 1 92 ? -13.391 -5.442 -13.684 1.00 41.81 92 ILE A O 1
ATOM 755 N N . ILE A 1 93 ? -13.014 -5.943 -11.513 1.00 42.91 93 ILE A N 1
ATOM 756 C CA . ILE A 1 93 ? -12.880 -7.411 -11.476 1.00 42.91 93 ILE A CA 1
ATOM 757 C C . ILE A 1 93 ? -12.866 -8.080 -12.859 1.00 42.91 93 ILE A C 1
ATOM 759 O O . ILE A 1 93 ? -13.765 -8.818 -13.245 1.00 42.91 93 ILE A O 1
ATOM 763 N N . ARG A 1 94 ? -11.792 -7.839 -13.611 1.00 43.28 94 ARG A N 1
ATOM 764 C CA . ARG A 1 94 ? -11.436 -8.633 -14.795 1.00 43.28 94 ARG A CA 1
ATOM 765 C C . ARG A 1 94 ? -10.491 -9.784 -14.480 1.00 43.28 94 ARG A C 1
ATOM 767 O O . ARG A 1 94 ? -10.086 -10.518 -15.379 1.00 43.28 94 ARG A O 1
ATOM 774 N N . ARG A 1 95 ? -10.103 -9.955 -13.216 1.00 43.16 95 ARG A N 1
ATOM 775 C CA . ARG A 1 95 ? -9.117 -10.963 -12.832 1.00 43.16 95 ARG A CA 1
ATOM 776 C C . ARG A 1 95 ? -9.786 -12.347 -12.866 1.00 43.16 95 ARG A C 1
ATOM 778 O O . ARG A 1 95 ? -10.569 -12.674 -11.989 1.00 43.16 95 ARG A O 1
ATOM 785 N N . HIS A 1 96 ? -9.462 -13.083 -13.938 1.00 37.28 96 HIS A N 1
ATOM 786 C CA . HIS A 1 96 ? -9.744 -14.491 -14.293 1.00 37.28 96 HIS A CA 1
ATOM 787 C C . HIS A 1 96 ? -10.889 -14.824 -15.270 1.00 37.28 96 HIS A C 1
ATOM 789 O O . HIS A 1 96 ? -10.811 -15.879 -15.893 1.00 37.28 96 HIS A O 1
ATOM 795 N N . TRP A 1 97 ? -11.883 -13.960 -15.517 1.00 35.91 97 TRP A N 1
ATOM 796 C CA . TRP A 1 97 ? -13.141 -14.437 -16.140 1.00 35.91 97 TRP A CA 1
ATOM 797 C C . TRP A 1 97 ? -13.570 -13.781 -17.469 1.00 35.91 97 TRP A C 1
ATOM 799 O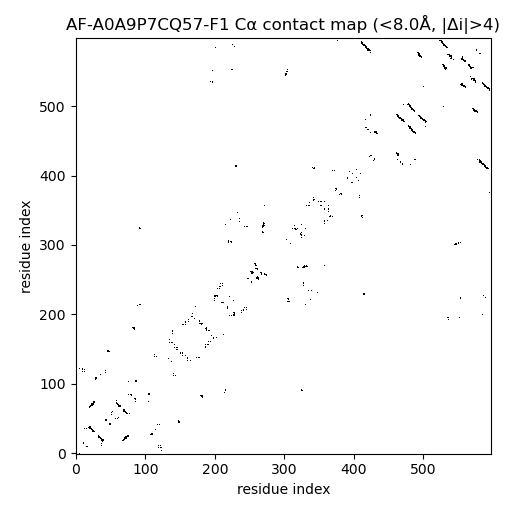 O . TRP A 1 97 ? -14.668 -14.042 -17.957 1.00 35.91 97 TRP A O 1
ATOM 809 N N . GLN A 1 98 ? -12.711 -12.991 -18.125 1.00 34.06 98 GLN A N 1
ATOM 810 C CA . GLN A 1 98 ? -12.928 -12.535 -19.510 1.00 34.06 98 GLN A CA 1
ATOM 811 C C . GLN A 1 98 ? -11.691 -12.778 -20.384 1.00 34.06 98 GLN A C 1
ATOM 813 O O . GLN A 1 98 ? -10.560 -12.583 -19.942 1.00 34.06 98 GLN A O 1
ATOM 818 N N . LYS A 1 99 ? -11.907 -13.172 -21.650 1.00 37.09 99 LYS A N 1
ATOM 819 C CA . LYS A 1 99 ? -10.837 -13.271 -22.656 1.00 37.09 99 LYS A CA 1
ATOM 820 C C . LYS A 1 99 ? -10.211 -11.890 -22.872 1.00 37.09 99 LYS A C 1
ATOM 822 O O . LYS A 1 99 ? -10.925 -10.924 -23.137 1.00 37.09 99 LYS A O 1
ATOM 827 N N . VAL A 1 100 ? -8.885 -11.819 -22.761 1.00 43.81 100 VAL A N 1
ATOM 828 C CA . VAL A 1 100 ? -8.083 -10.609 -22.987 1.00 43.81 100 VAL A CA 1
ATOM 829 C C . VAL A 1 100 ? -8.381 -10.064 -24.383 1.00 43.81 100 VAL A C 1
ATOM 831 O O . VAL A 1 100 ? -8.151 -10.750 -25.376 1.00 43.81 100 VAL A O 1
ATOM 834 N N . ASN A 1 101 ? -8.895 -8.836 -24.469 1.00 41.31 101 ASN A N 1
ATOM 835 C CA . ASN A 1 101 ? -8.958 -8.126 -25.739 1.00 41.31 101 ASN A CA 1
ATOM 836 C C . ASN A 1 101 ? -7.601 -7.440 -25.950 1.00 41.31 101 ASN A C 1
ATOM 838 O O . ASN A 1 101 ? -7.292 -6.449 -25.293 1.00 41.31 101 ASN A O 1
ATOM 842 N N . THR A 1 102 ? -6.771 -7.999 -26.827 1.00 46.84 102 THR A N 1
ATOM 843 C CA . THR A 1 102 ? -5.366 -7.618 -27.074 1.00 46.84 102 THR A CA 1
ATOM 844 C C . THR A 1 102 ? -5.176 -6.230 -27.702 1.00 46.84 102 THR A C 1
ATOM 846 O O . THR A 1 102 ? -4.045 -5.808 -27.918 1.00 46.84 102 THR A O 1
ATOM 849 N N . GLN A 1 103 ? -6.253 -5.492 -27.988 1.00 47.12 103 GLN A N 1
ATOM 850 C CA . GLN A 1 103 ? -6.205 -4.218 -28.718 1.00 47.12 103 GLN A CA 1
ATOM 851 C C . GLN A 1 103 ? -6.037 -2.959 -27.842 1.00 47.12 103 GLN A C 1
ATOM 853 O O . GLN A 1 103 ? -6.006 -1.856 -28.379 1.00 47.12 103 GLN A O 1
ATOM 858 N N . GLN A 1 104 ? -5.908 -3.080 -26.517 1.00 53.09 104 GLN A N 1
ATOM 859 C CA . GLN A 1 104 ? -5.685 -1.937 -25.615 1.00 53.09 104 GLN A CA 1
ATOM 860 C C . GLN A 1 104 ? -4.491 -2.202 -24.688 1.00 53.09 104 GLN A C 1
ATOM 862 O O . GLN A 1 104 ? -4.663 -2.616 -23.547 1.00 53.09 104 GLN A O 1
ATOM 867 N N . VAL A 1 105 ? -3.280 -1.992 -25.209 1.00 53.66 105 VAL A N 1
ATOM 868 C CA . VAL A 1 105 ? -2.005 -2.117 -24.479 1.00 53.66 105 VAL A CA 1
ATOM 869 C C . VAL A 1 105 ? -1.601 -0.725 -23.974 1.00 53.66 105 VAL A C 1
ATOM 871 O O . VAL A 1 105 ? -1.398 0.174 -24.790 1.00 53.66 105 VAL A O 1
ATOM 874 N N . THR A 1 106 ? -1.518 -0.516 -22.654 1.00 65.56 106 THR A N 1
ATOM 875 C CA . THR A 1 106 ? -1.436 0.830 -22.036 1.00 65.56 106 THR A CA 1
ATOM 876 C C . THR A 1 106 ? -0.182 1.081 -21.183 1.00 65.56 106 THR A C 1
ATOM 878 O O . THR A 1 106 ? -0.276 1.609 -20.077 1.00 65.56 106 THR A O 1
ATOM 881 N N . LEU A 1 107 ? 1.018 0.786 -21.699 1.00 68.44 107 LEU A N 1
ATOM 882 C CA . LEU A 1 107 ? 2.271 1.338 -21.151 1.00 68.44 107 LEU A CA 1
ATOM 883 C C . LEU A 1 107 ? 2.772 2.467 -22.075 1.00 68.44 107 LEU A C 1
ATOM 885 O O . LEU A 1 107 ? 3.483 2.183 -23.037 1.00 68.44 107 LEU A O 1
ATOM 889 N N . PRO A 1 108 ? 2.397 3.743 -21.857 1.00 77.44 108 PRO A N 1
ATOM 890 C CA . PRO A 1 108 ? 2.867 4.839 -22.700 1.00 77.44 108 PRO A CA 1
ATOM 891 C C . PRO A 1 108 ? 4.372 5.046 -22.502 1.00 77.44 108 PRO A C 1
ATOM 893 O O . PRO A 1 108 ? 4.815 5.628 -21.511 1.00 77.44 108 PRO A O 1
ATOM 896 N N . LEU A 1 109 ? 5.154 4.549 -23.455 1.00 84.56 109 LEU A N 1
ATOM 897 C CA . LEU A 1 109 ? 6.594 4.763 -23.538 1.00 84.56 109 LEU A CA 1
ATOM 898 C C . LEU A 1 109 ? 6.910 5.866 -24.543 1.00 84.56 109 LEU A C 1
ATOM 900 O O . LEU A 1 109 ? 6.220 6.021 -25.551 1.00 84.56 109 LEU A O 1
ATOM 904 N N . LEU A 1 110 ? 7.992 6.595 -24.280 1.00 88.75 110 LEU A N 1
ATOM 905 C CA . LEU A 1 110 ? 8.598 7.561 -25.191 1.00 88.75 110 LEU A CA 1
ATOM 906 C C . LEU A 1 110 ? 9.978 7.067 -25.639 1.00 88.75 110 LEU A C 1
ATOM 908 O O . LEU A 1 110 ? 10.645 6.302 -24.940 1.00 88.75 110 LEU A O 1
ATOM 912 N N . SER A 1 111 ? 10.445 7.560 -26.789 1.00 89.50 111 SER A N 1
ATOM 913 C CA . SER A 1 111 ? 11.804 7.288 -27.281 1.00 89.50 111 SER A CA 1
ATOM 914 C C . SER A 1 111 ? 12.884 7.704 -26.281 1.00 89.50 111 SER A C 1
ATOM 916 O O . SER A 1 111 ? 13.917 7.047 -26.166 1.00 89.50 111 SER A O 1
ATOM 918 N N . THR A 1 112 ? 12.625 8.769 -25.521 1.00 91.62 112 THR A N 1
ATOM 919 C CA . THR A 1 112 ? 13.515 9.299 -24.487 1.00 91.62 112 THR A CA 1
ATOM 920 C C . THR A 1 112 ? 13.715 8.324 -23.329 1.00 91.62 112 THR A C 1
ATOM 922 O O . THR A 1 112 ? 14.811 8.279 -22.780 1.00 91.62 112 THR A O 1
ATOM 925 N N . HIS A 1 113 ? 12.717 7.498 -22.992 1.00 93.81 113 HIS A N 1
ATOM 926 C CA . HIS A 1 113 ? 12.845 6.485 -21.936 1.00 93.81 113 HIS A CA 1
ATOM 927 C C . HIS A 1 113 ? 13.813 5.376 -22.351 1.00 93.81 113 HIS A C 1
ATOM 929 O O . HIS A 1 113 ? 14.729 5.052 -21.601 1.00 93.81 113 HIS A O 1
ATOM 935 N N . LEU A 1 114 ? 13.664 4.853 -23.574 1.00 93.38 114 LEU A N 1
ATOM 936 C CA . LEU A 1 114 ? 14.581 3.854 -24.140 1.00 93.38 114 LEU A CA 1
ATOM 937 C C . LEU A 1 114 ? 15.999 4.414 -24.268 1.00 93.38 114 LEU A C 1
ATOM 939 O O . LEU A 1 114 ? 16.966 3.757 -23.889 1.00 93.38 114 LEU A O 1
ATOM 943 N N . ARG A 1 115 ? 16.116 5.652 -24.760 1.00 93.56 115 ARG A N 1
ATOM 944 C CA . ARG A 1 115 ? 17.400 6.342 -24.876 1.00 93.56 115 ARG A CA 1
ATOM 945 C C . ARG A 1 115 ? 18.093 6.469 -23.524 1.00 93.56 115 ARG A C 1
ATOM 947 O O . ARG A 1 115 ? 19.278 6.180 -23.459 1.00 93.56 115 ARG A O 1
ATOM 954 N N . PHE A 1 116 ? 17.372 6.857 -22.472 1.00 95.06 116 PHE A N 1
ATOM 955 C CA . PHE A 1 116 ? 17.937 6.995 -21.129 1.00 95.06 116 PHE A CA 1
ATOM 956 C C . PHE A 1 116 ? 18.507 5.667 -20.616 1.00 95.06 116 PHE A C 1
ATOM 958 O O . PHE A 1 116 ? 19.616 5.633 -20.090 1.00 95.06 116 PHE A O 1
ATOM 965 N N . VAL A 1 117 ? 17.775 4.560 -20.799 1.00 95.50 117 VAL A N 1
ATOM 966 C CA . VAL A 1 117 ? 18.244 3.230 -20.373 1.00 95.50 117 VAL A CA 1
ATOM 967 C C . VAL A 1 117 ? 19.456 2.774 -21.183 1.00 95.50 117 VAL A C 1
ATOM 969 O O . VAL A 1 117 ? 20.378 2.183 -20.632 1.00 95.50 117 VAL A O 1
ATOM 972 N N . LEU A 1 118 ? 19.504 3.079 -22.480 1.00 94.38 118 LEU A N 1
ATOM 973 C CA . LEU A 1 118 ? 20.696 2.806 -23.280 1.00 94.38 118 LEU A CA 1
ATOM 974 C C . LEU A 1 118 ? 21.874 3.678 -22.831 1.00 94.38 118 LEU A C 1
ATOM 976 O O . LEU A 1 118 ? 22.947 3.142 -22.591 1.00 94.38 118 LEU A O 1
ATOM 980 N N . GLU A 1 119 ? 21.678 4.982 -22.630 1.00 92.50 119 GLU A N 1
ATOM 981 C CA . GLU A 1 119 ? 22.707 5.910 -22.135 1.00 92.50 119 GLU A CA 1
ATOM 982 C C . GLU A 1 119 ? 23.267 5.467 -20.773 1.00 92.50 119 GLU A C 1
ATOM 984 O O . GLU A 1 119 ? 24.469 5.581 -20.528 1.00 92.50 119 GLU A O 1
ATOM 989 N N . TRP A 1 120 ? 22.433 4.867 -19.917 1.00 94.00 120 TRP A N 1
ATOM 990 C CA . TRP A 1 120 ? 22.860 4.270 -18.650 1.00 94.00 120 TRP A CA 1
ATOM 991 C C . TRP A 1 120 ? 23.970 3.225 -18.818 1.00 94.00 120 TRP A C 1
ATOM 993 O O . TRP A 1 120 ? 24.916 3.214 -18.030 1.00 94.00 120 TRP A O 1
ATOM 1003 N N . LEU A 1 121 ? 23.894 2.384 -19.856 1.00 92.44 121 LEU A N 1
ATOM 1004 C CA . LEU A 1 121 ? 24.892 1.344 -20.147 1.00 92.44 121 LEU A CA 1
ATOM 1005 C C . LEU A 1 121 ? 26.235 1.919 -20.615 1.00 92.44 121 LEU A C 1
ATOM 1007 O O . LEU A 1 121 ? 27.272 1.276 -20.451 1.00 92.44 121 LEU A O 1
ATOM 1011 N N . TYR A 1 122 ? 26.216 3.122 -21.194 1.00 90.75 122 TYR A N 1
ATOM 1012 C CA . TYR A 1 122 ? 27.406 3.842 -21.658 1.00 90.75 122 TYR A CA 1
ATOM 1013 C C . TYR A 1 122 ? 27.998 4.760 -20.583 1.00 90.75 122 TYR A C 1
ATOM 1015 O O . TYR A 1 122 ? 29.143 5.200 -20.703 1.00 90.75 122 TYR A O 1
ATOM 1023 N N . SER A 1 123 ? 27.233 5.079 -19.538 1.00 87.56 123 SER A N 1
ATOM 1024 C CA . SER A 1 123 ? 27.618 6.106 -18.581 1.00 87.56 123 SER A CA 1
ATOM 1025 C C . SER A 1 123 ? 28.485 5.575 -17.449 1.00 87.56 123 SER A C 1
ATOM 1027 O O . SER A 1 123 ? 28.132 4.654 -16.714 1.00 87.56 123 SER A O 1
ATOM 1029 N N . THR A 1 124 ? 29.597 6.270 -17.231 1.00 82.38 124 THR A N 1
ATOM 1030 C CA . THR A 1 124 ? 30.445 6.100 -16.044 1.00 82.38 124 THR A CA 1
ATOM 1031 C C . THR A 1 124 ? 29.959 6.941 -14.856 1.00 82.38 124 THR A C 1
ATOM 1033 O O . THR A 1 124 ? 30.321 6.665 -13.716 1.00 82.38 124 THR A O 1
ATOM 1036 N N . GLN A 1 125 ? 29.114 7.958 -15.092 1.00 83.50 125 GLN A N 1
ATOM 1037 C CA . GLN A 1 125 ? 28.598 8.891 -14.079 1.00 83.50 125 GLN A CA 1
ATOM 1038 C C . GLN A 1 125 ? 27.077 8.778 -13.925 1.00 83.50 125 GLN A C 1
ATOM 1040 O O . GLN A 1 125 ? 26.325 9.739 -14.114 1.00 83.50 125 GLN A O 1
ATOM 1045 N N . LYS A 1 126 ? 26.631 7.594 -13.505 1.00 89.31 126 LYS A N 1
ATOM 1046 C CA . LYS A 1 126 ? 25.222 7.246 -13.259 1.00 89.31 126 LYS A CA 1
ATOM 1047 C C . LYS A 1 126 ? 24.480 8.252 -12.365 1.00 89.31 126 LYS A C 1
ATOM 1049 O O . LYS A 1 126 ? 23.333 8.601 -12.634 1.00 89.31 126 LYS A O 1
ATOM 1054 N N . SER A 1 127 ? 25.149 8.815 -11.356 1.00 88.12 127 SER A N 1
ATOM 1055 C CA . SER A 1 127 ? 24.563 9.827 -10.463 1.00 88.12 127 SER A CA 1
ATOM 1056 C C . SER A 1 127 ? 24.165 11.125 -11.181 1.00 88.12 127 SER A C 1
ATOM 1058 O O . SER A 1 127 ? 23.157 11.740 -10.830 1.00 88.12 127 SER A O 1
ATOM 1060 N N . THR A 1 128 ? 24.912 11.539 -12.207 1.00 88.06 128 THR A N 1
ATOM 1061 C CA . THR A 1 128 ? 24.592 12.723 -13.018 1.00 88.06 128 THR A CA 1
ATOM 1062 C C . THR A 1 128 ? 23.380 12.462 -13.910 1.00 88.06 128 THR A C 1
ATOM 1064 O O . THR A 1 128 ? 22.515 13.333 -14.016 1.00 88.06 128 THR A O 1
ATOM 1067 N N . LEU A 1 129 ? 23.276 11.265 -14.498 1.00 89.56 129 LEU A N 1
ATOM 1068 C CA . LEU A 1 129 ? 22.099 10.863 -15.276 1.00 89.56 129 LEU A CA 1
ATOM 1069 C C . LEU A 1 129 ? 20.839 10.835 -14.414 1.00 89.56 129 LEU A C 1
ATOM 1071 O O . LEU A 1 129 ? 19.832 11.435 -14.789 1.00 89.56 129 LEU A O 1
ATOM 1075 N N . LEU A 1 130 ? 20.914 10.242 -13.217 1.00 91.94 130 LEU A N 1
ATOM 1076 C CA . LEU A 1 130 ? 19.790 10.247 -12.277 1.00 91.94 130 LEU A CA 1
ATOM 1077 C C . LEU A 1 130 ? 19.333 11.668 -11.949 1.00 91.94 130 LEU A C 1
ATOM 1079 O O . LEU A 1 130 ? 18.135 11.923 -11.921 1.00 91.94 130 LEU A O 1
ATOM 1083 N N . LYS A 1 131 ? 20.252 12.620 -11.742 1.00 89.62 131 LYS A N 1
ATOM 1084 C CA . LYS A 1 131 ? 19.889 14.024 -11.469 1.00 89.62 131 LYS A CA 1
ATOM 1085 C C . LYS A 1 131 ? 19.160 14.702 -12.633 1.00 89.62 131 LYS A C 1
ATOM 1087 O O . LYS A 1 131 ? 18.365 15.600 -12.384 1.00 89.62 131 LYS A O 1
ATOM 1092 N N . ARG A 1 132 ? 19.420 14.290 -13.877 1.00 90.38 132 ARG A N 1
ATOM 1093 C CA . ARG A 1 132 ? 18.761 14.831 -15.081 1.00 90.38 132 ARG A CA 1
ATOM 1094 C C . ARG A 1 132 ? 17.388 14.210 -15.351 1.00 90.38 132 ARG A C 1
ATOM 1096 O O . ARG A 1 132 ? 16.586 14.823 -16.054 1.00 90.38 132 ARG A O 1
ATOM 1103 N N . MET A 1 133 ? 17.126 13.017 -14.814 1.00 93.31 133 MET A N 1
ATOM 1104 C CA . MET A 1 133 ? 15.854 12.315 -14.974 1.00 93.31 133 MET A CA 1
ATOM 1105 C C . MET A 1 133 ? 14.698 13.136 -14.389 1.00 93.31 133 MET A C 1
ATOM 1107 O O . MET A 1 133 ? 14.769 13.588 -13.242 1.00 93.31 133 MET A O 1
ATOM 1111 N N . GLN A 1 134 ? 13.639 13.316 -15.181 1.00 92.00 134 GLN A N 1
ATOM 1112 C CA . GLN A 1 134 ? 12.418 13.995 -14.752 1.00 92.00 134 GLN A CA 1
ATOM 1113 C C . GLN A 1 134 ? 11.559 13.069 -13.894 1.00 92.00 134 GLN A C 1
ATOM 1115 O O . GLN A 1 134 ? 11.546 11.854 -14.091 1.00 92.00 134 GLN A O 1
ATOM 1120 N N . ASP A 1 135 ? 10.788 13.644 -12.971 1.00 89.94 135 ASP A N 1
ATOM 1121 C CA . ASP A 1 135 ? 10.024 12.842 -12.014 1.00 89.94 135 ASP A CA 1
ATOM 1122 C C . ASP A 1 135 ? 8.933 11.987 -12.667 1.00 89.94 135 ASP A C 1
ATOM 1124 O O . ASP A 1 135 ? 8.723 10.844 -12.268 1.00 89.94 135 ASP A O 1
ATOM 1128 N N . GLN A 1 136 ? 8.298 12.507 -13.718 1.00 89.44 136 GLN A N 1
ATOM 1129 C CA . GLN A 1 136 ? 7.284 11.793 -14.501 1.00 89.44 136 GLN A CA 1
ATOM 1130 C C . GLN A 1 136 ? 7.838 10.585 -15.277 1.00 89.44 136 GLN A C 1
ATOM 1132 O O . GLN A 1 136 ? 7.079 9.689 -15.645 1.00 89.44 136 GLN A O 1
ATOM 1137 N N . ASP A 1 137 ? 9.152 10.547 -15.523 1.00 93.44 137 ASP A N 1
ATOM 1138 C CA . ASP A 1 137 ? 9.786 9.504 -16.330 1.00 93.44 137 ASP A CA 1
ATOM 1139 C C . ASP A 1 137 ? 10.268 8.320 -15.481 1.00 93.44 137 ASP A C 1
ATOM 1141 O O . ASP A 1 137 ? 10.466 7.234 -16.025 1.00 93.44 137 ASP A O 1
ATOM 1145 N N . THR A 1 138 ? 10.407 8.484 -14.156 1.00 95.62 138 THR A N 1
ATOM 1146 C CA . THR A 1 138 ? 11.007 7.485 -13.250 1.00 95.62 138 THR A CA 1
ATOM 1147 C C . THR A 1 138 ? 10.413 6.090 -13.424 1.00 95.62 138 THR A C 1
ATOM 1149 O O . THR A 1 138 ? 11.156 5.124 -13.570 1.00 95.62 138 THR A O 1
ATOM 1152 N N . LEU A 1 139 ? 9.081 5.963 -13.429 1.00 95.00 139 LEU A N 1
ATOM 1153 C CA . LEU A 1 139 ? 8.411 4.659 -13.501 1.00 95.00 139 LEU A CA 1
ATOM 1154 C C . LEU A 1 139 ? 8.423 4.052 -14.909 1.00 95.00 139 LEU A C 1
ATOM 1156 O O . LEU A 1 139 ? 8.432 2.829 -15.064 1.00 95.00 139 LEU A O 1
ATOM 1160 N N . ARG A 1 140 ? 8.451 4.892 -15.949 1.00 93.81 140 ARG A N 1
ATOM 1161 C CA . ARG A 1 140 ? 8.564 4.432 -17.342 1.00 93.81 140 ARG A CA 1
ATOM 1162 C C . ARG A 1 140 ? 9.976 3.929 -17.625 1.00 93.81 140 ARG A C 1
ATOM 1164 O O . ARG A 1 140 ? 10.133 2.847 -18.181 1.00 93.81 140 ARG A O 1
ATOM 1171 N N . ILE A 1 141 ? 10.986 4.655 -17.148 1.00 96.69 141 ILE A N 1
ATOM 1172 C CA . ILE A 1 141 ? 12.389 4.230 -17.167 1.00 96.69 141 ILE A CA 1
ATOM 1173 C C . ILE A 1 141 ? 12.575 2.962 -16.331 1.00 96.69 141 ILE A C 1
ATOM 1175 O O . ILE A 1 141 ? 13.192 2.022 -16.818 1.00 96.69 141 ILE A O 1
ATOM 1179 N N . LEU A 1 142 ? 11.972 2.879 -15.139 1.00 97.19 142 LEU A N 1
ATOM 1180 C CA . LEU A 1 142 ? 11.973 1.659 -14.326 1.00 97.19 142 LEU A CA 1
ATOM 1181 C C . LEU A 1 142 ? 11.401 0.464 -15.095 1.00 97.19 142 LEU A C 1
ATOM 1183 O O . LEU A 1 142 ? 11.980 -0.612 -15.051 1.00 97.19 142 LEU A O 1
ATOM 1187 N N . SER A 1 143 ? 10.293 0.645 -15.817 1.00 95.56 143 SER A N 1
ATOM 1188 C CA . SER A 1 143 ? 9.681 -0.436 -16.603 1.00 95.56 143 SER A CA 1
ATOM 1189 C C . SER A 1 143 ? 10.653 -0.977 -17.658 1.00 95.56 143 SER A C 1
ATOM 1191 O O . SER A 1 143 ? 10.815 -2.188 -17.784 1.00 95.56 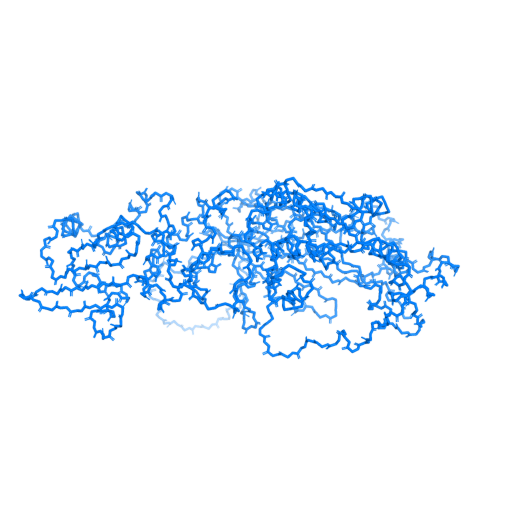143 SER A O 1
ATOM 1193 N N . VAL A 1 144 ? 11.356 -0.090 -18.371 1.00 95.94 144 VAL A N 1
ATOM 1194 C CA . VAL A 1 144 ? 12.391 -0.485 -19.341 1.00 95.94 144 VAL A CA 1
ATOM 1195 C C . VAL A 1 144 ? 13.607 -1.103 -18.641 1.00 95.94 144 VAL A C 1
ATOM 1197 O O . VAL A 1 144 ? 14.158 -2.074 -19.143 1.00 95.94 144 VAL A O 1
ATOM 1200 N N . ALA A 1 145 ? 14.010 -0.594 -17.476 1.00 97.25 145 ALA A N 1
ATOM 1201 C CA . ALA A 1 145 ? 15.124 -1.137 -16.699 1.00 97.25 145 ALA A CA 1
ATOM 1202 C C . ALA A 1 145 ? 14.845 -2.561 -16.194 1.00 97.25 145 ALA A C 1
ATOM 1204 O O . ALA A 1 145 ? 15.734 -3.402 -16.252 1.00 97.25 145 ALA A O 1
ATOM 1205 N N . VAL A 1 146 ? 13.611 -2.842 -15.758 1.00 96.81 146 VAL A N 1
ATOM 1206 C CA . VAL A 1 146 ? 13.155 -4.195 -15.399 1.00 96.81 146 VAL A CA 1
ATOM 1207 C C . VAL A 1 146 ? 13.147 -5.101 -16.628 1.00 96.81 146 VAL A C 1
ATOM 1209 O O . VAL A 1 146 ? 13.635 -6.220 -16.552 1.00 96.81 146 VAL A O 1
ATOM 1212 N N . LEU A 1 147 ? 12.653 -4.620 -17.777 1.00 95.25 147 LEU A N 1
ATOM 1213 C CA . LEU A 1 147 ? 12.707 -5.381 -19.031 1.00 95.25 147 LEU A CA 1
ATOM 1214 C C . LEU A 1 147 ? 14.152 -5.718 -19.430 1.00 95.25 147 LEU A C 1
ATOM 1216 O O . LEU A 1 147 ? 14.426 -6.828 -19.865 1.00 95.25 147 LEU A O 1
ATOM 1220 N N . PHE A 1 148 ? 15.071 -4.759 -19.294 1.00 95.81 148 PHE A N 1
ATOM 1221 C CA . PHE A 1 148 ? 16.481 -4.929 -19.652 1.00 95.81 148 PHE A CA 1
ATOM 1222 C C . PHE A 1 148 ? 17.289 -5.661 -18.574 1.00 95.81 148 PHE A C 1
ATOM 1224 O O . PHE A 1 148 ? 18.470 -5.933 -18.802 1.00 95.81 148 PHE A O 1
ATOM 1231 N N . ASP A 1 149 ? 16.667 -5.982 -17.441 1.00 95.19 149 ASP A N 1
ATOM 1232 C CA . ASP A 1 149 ? 17.281 -6.642 -16.291 1.00 95.19 149 ASP A CA 1
ATOM 1233 C C . ASP A 1 149 ? 18.519 -5.888 -15.762 1.00 95.19 149 ASP A C 1
ATOM 1235 O O . ASP A 1 149 ? 19.621 -6.417 -15.631 1.00 95.19 149 ASP A O 1
ATOM 1239 N N . LEU A 1 150 ? 18.344 -4.580 -15.534 1.00 96.25 150 LEU A N 1
ATOM 1240 C CA . LEU A 1 150 ? 19.377 -3.674 -15.020 1.00 96.25 150 LEU A CA 1
ATOM 1241 C C . LEU A 1 150 ? 19.136 -3.374 -13.539 1.00 96.25 150 LEU A C 1
ATOM 1243 O O . LEU A 1 150 ? 18.545 -2.347 -13.192 1.00 96.25 150 LEU A O 1
ATOM 1247 N N . GLU A 1 151 ? 19.580 -4.277 -12.663 1.00 94.81 151 GLU A N 1
ATOM 1248 C CA . GLU A 1 151 ? 19.311 -4.218 -11.218 1.00 94.81 151 GLU A CA 1
ATOM 1249 C C . GLU A 1 151 ? 19.730 -2.893 -10.564 1.00 94.81 151 GLU A C 1
ATOM 1251 O O . GLU A 1 151 ? 19.015 -2.359 -9.715 1.00 94.81 151 GLU A O 1
ATOM 1256 N N . ASP A 1 152 ? 20.856 -2.320 -10.983 1.00 94.94 152 ASP A N 1
ATOM 1257 C CA . ASP A 1 152 ? 21.382 -1.073 -10.431 1.00 94.94 152 ASP A CA 1
ATOM 1258 C C . ASP A 1 152 ? 20.492 0.139 -10.767 1.00 94.94 152 ASP A C 1
ATOM 1260 O O . ASP A 1 152 ? 20.208 0.973 -9.902 1.00 94.94 152 ASP A O 1
ATOM 1264 N N . LEU A 1 153 ? 19.995 0.218 -12.005 1.00 96.56 153 LEU A N 1
ATOM 1265 C CA . LEU A 1 153 ? 19.038 1.241 -12.425 1.00 96.56 153 LEU A CA 1
ATOM 1266 C C . LEU A 1 153 ? 17.673 1.015 -11.772 1.00 96.56 153 LEU A C 1
ATOM 1268 O O . LEU A 1 153 ? 17.037 1.973 -11.331 1.00 96.56 153 LEU A O 1
ATOM 1272 N N . VAL A 1 154 ? 17.236 -0.241 -11.660 1.00 97.19 154 VAL A N 1
ATOM 1273 C CA . VAL A 1 154 ? 16.007 -0.613 -10.951 1.00 97.19 154 VAL A CA 1
ATOM 1274 C C . VAL A 1 154 ? 16.050 -0.111 -9.509 1.00 97.19 154 VAL A C 1
ATOM 1276 O O . VAL A 1 154 ? 15.130 0.589 -9.079 1.00 97.19 154 VAL A O 1
ATOM 1279 N N . GLN A 1 155 ? 17.117 -0.421 -8.768 1.00 95.38 155 GLN A N 1
ATOM 1280 C CA . GLN A 1 155 ? 17.289 0.020 -7.384 1.00 95.38 155 GLN A CA 1
ATOM 1281 C C . GLN A 1 155 ? 17.297 1.548 -7.284 1.00 95.38 155 GLN A C 1
ATOM 1283 O O . GLN A 1 155 ? 16.573 2.105 -6.457 1.00 95.38 155 GLN A O 1
ATOM 1288 N N . ALA A 1 156 ? 18.028 2.233 -8.168 1.00 95.19 156 ALA A N 1
ATOM 1289 C CA . ALA A 1 156 ? 18.080 3.692 -8.194 1.00 95.19 156 ALA A CA 1
ATOM 1290 C C . ALA A 1 156 ? 16.710 4.337 -8.472 1.00 95.19 156 ALA A C 1
ATOM 1292 O O . ALA A 1 156 ? 16.337 5.311 -7.813 1.00 95.19 156 ALA A O 1
ATOM 1293 N N . CYS A 1 157 ? 15.934 3.796 -9.417 1.00 97.00 157 CYS A N 1
ATOM 1294 C CA . CYS A 1 157 ? 14.587 4.270 -9.728 1.00 97.00 157 CYS A CA 1
ATOM 1295 C C . CYS A 1 157 ? 13.614 4.028 -8.567 1.00 97.00 157 CYS A C 1
ATOM 1297 O O . CYS A 1 157 ? 12.873 4.942 -8.202 1.00 97.00 157 CYS A O 1
ATOM 1299 N N . VAL A 1 158 ? 13.632 2.838 -7.955 1.00 96.00 158 VAL A N 1
ATOM 1300 C CA . VAL A 1 158 ? 12.787 2.514 -6.791 1.00 96.00 158 VAL A CA 1
ATOM 1301 C C . VAL A 1 158 ? 13.135 3.415 -5.608 1.00 96.00 158 VAL A C 1
ATOM 1303 O O . VAL A 1 158 ? 12.239 3.994 -4.990 1.00 96.00 158 VAL A O 1
ATOM 1306 N N . GLN A 1 159 ? 14.424 3.596 -5.314 1.00 92.38 159 GLN A N 1
ATOM 1307 C CA . GLN A 1 159 ? 14.880 4.468 -4.237 1.00 92.38 159 GLN A CA 1
ATOM 1308 C C . GLN A 1 159 ? 14.465 5.919 -4.489 1.00 92.38 159 GLN A C 1
ATOM 1310 O O . GLN A 1 159 ? 13.860 6.541 -3.618 1.00 92.38 159 GLN A O 1
ATOM 1315 N N . ARG A 1 160 ? 14.714 6.452 -5.692 1.00 93.88 160 ARG A N 1
ATOM 1316 C CA . ARG A 1 160 ? 14.312 7.818 -6.043 1.00 93.88 160 ARG A CA 1
ATOM 1317 C C . ARG A 1 160 ? 12.803 8.009 -5.915 1.00 93.88 160 ARG A C 1
ATOM 1319 O O . ARG A 1 160 ? 12.374 9.004 -5.333 1.00 93.88 160 ARG A O 1
ATOM 1326 N N . TYR A 1 161 ? 12.012 7.083 -6.456 1.00 95.44 161 TYR A N 1
ATOM 1327 C CA . TYR A 1 161 ? 10.557 7.186 -6.427 1.00 95.44 161 TYR A CA 1
ATOM 1328 C C . TYR A 1 161 ? 10.045 7.186 -4.988 1.00 95.44 161 TYR A C 1
ATOM 1330 O O . TYR A 1 161 ? 9.344 8.102 -4.561 1.00 95.44 161 TYR A O 1
ATOM 1338 N N . THR A 1 162 ? 10.456 6.189 -4.208 1.00 92.06 162 THR A N 1
ATOM 1339 C CA . THR A 1 162 ? 10.004 6.041 -2.826 1.00 92.06 162 THR A CA 1
ATOM 1340 C C . THR A 1 162 ? 10.474 7.209 -1.958 1.00 92.06 162 THR A C 1
ATOM 1342 O O . THR A 1 162 ? 9.675 7.745 -1.195 1.00 92.06 162 THR A O 1
ATOM 1345 N N . GLN A 1 163 ? 11.727 7.652 -2.049 1.00 88.06 163 GLN A N 1
ATOM 1346 C CA . GLN A 1 163 ? 12.260 8.697 -1.165 1.00 88.06 163 GLN A CA 1
ATOM 1347 C C . GLN A 1 163 ? 11.792 10.110 -1.534 1.00 88.06 163 GLN A C 1
ATOM 1349 O O . GLN A 1 163 ? 11.543 10.905 -0.633 1.00 88.06 163 GLN A O 1
ATOM 1354 N N . ASN A 1 164 ? 11.643 10.419 -2.828 1.00 89.50 164 ASN A N 1
ATOM 1355 C CA . ASN A 1 164 ? 11.481 11.808 -3.277 1.00 89.50 164 ASN A CA 1
ATOM 1356 C C . ASN A 1 164 ? 10.129 12.108 -3.936 1.00 89.50 164 ASN A C 1
ATOM 1358 O O . ASN A 1 164 ? 9.743 13.271 -3.998 1.00 89.50 164 ASN A O 1
ATOM 1362 N N . GLN A 1 165 ? 9.435 11.101 -4.475 1.00 93.56 165 GLN A N 1
ATOM 1363 C CA . GLN A 1 165 ? 8.266 11.313 -5.345 1.00 93.56 165 GLN A CA 1
ATOM 1364 C C . GLN A 1 165 ? 6.974 10.732 -4.772 1.00 93.56 165 GLN A C 1
ATOM 1366 O O . GLN A 1 165 ? 5.886 11.183 -5.138 1.00 93.56 165 GLN A O 1
ATOM 1371 N N . LEU A 1 166 ? 7.067 9.723 -3.903 1.00 93.38 166 LEU A N 1
ATOM 1372 C CA . LEU A 1 166 ? 5.893 9.045 -3.379 1.00 93.38 166 LEU A CA 1
ATOM 1373 C C . LEU A 1 166 ? 5.098 9.958 -2.435 1.00 93.38 166 LEU A C 1
ATOM 1375 O O . LEU A 1 166 ? 5.575 10.354 -1.375 1.00 93.38 166 LEU A O 1
ATOM 1379 N N . SER A 1 167 ? 3.855 10.230 -2.815 1.00 92.69 167 SER A N 1
ATOM 1380 C CA . SER A 1 167 ? 2.863 11.009 -2.081 1.00 92.69 167 SER A CA 1
ATOM 1381 C C . SER A 1 167 ? 1.465 10.481 -2.419 1.00 92.69 167 SER A C 1
ATOM 1383 O O . SER A 1 167 ? 1.305 9.696 -3.356 1.00 92.69 167 SER A O 1
ATOM 1385 N N . LEU A 1 168 ? 0.436 10.889 -1.664 1.00 89.81 168 LEU A N 1
ATOM 1386 C CA . LEU A 1 168 ? -0.941 10.476 -1.969 1.00 89.81 168 LEU A CA 1
ATOM 1387 C C . LEU A 1 168 ? -1.359 10.925 -3.375 1.00 89.81 168 LEU A C 1
ATOM 1389 O O . LEU A 1 168 ? -2.064 10.200 -4.070 1.00 89.81 168 LEU A O 1
ATOM 1393 N N . GLU A 1 169 ? -0.881 12.087 -3.822 1.00 88.56 169 GLU A N 1
ATOM 1394 C CA . GLU A 1 169 ? -1.155 12.607 -5.159 1.00 88.56 169 GLU A CA 1
ATOM 1395 C C . GLU A 1 169 ? -0.463 11.790 -6.255 1.00 88.56 169 GLU A C 1
ATOM 1397 O O . GLU A 1 169 ? -1.111 11.412 -7.234 1.00 88.56 169 GLU A O 1
ATOM 1402 N N . SER A 1 170 ? 0.831 11.484 -6.100 1.00 91.06 170 SER A N 1
ATOM 1403 C CA . SER A 1 170 ? 1.555 10.730 -7.126 1.00 91.06 170 SER A CA 1
ATOM 1404 C C . SER A 1 170 ? 1.011 9.315 -7.267 1.00 91.06 170 SER A C 1
ATOM 1406 O O . SER A 1 170 ? 0.851 8.837 -8.388 1.00 91.06 170 SER A O 1
ATOM 1408 N N . ILE A 1 171 ? 0.599 8.681 -6.166 1.00 89.50 171 ILE A N 1
ATOM 1409 C CA . ILE A 1 171 ? 0.059 7.321 -6.194 1.00 89.50 171 ILE A CA 1
ATOM 1410 C C . ILE A 1 171 ? -1.230 7.208 -7.006 1.00 89.50 171 ILE A C 1
ATOM 1412 O O . ILE A 1 171 ? -1.401 6.225 -7.718 1.00 89.50 171 ILE A O 1
ATOM 1416 N N . MET A 1 172 ? -2.108 8.217 -6.978 1.00 84.94 172 MET A N 1
ATOM 1417 C CA . MET A 1 172 ? -3.335 8.198 -7.788 1.00 84.94 172 MET A CA 1
ATOM 1418 C C . MET A 1 172 ? -3.034 8.143 -9.289 1.00 84.94 172 MET A C 1
ATOM 1420 O O . MET A 1 172 ? -3.766 7.510 -10.044 1.00 84.94 172 MET A O 1
ATOM 1424 N N . ARG A 1 173 ? -1.945 8.788 -9.720 1.00 85.50 173 ARG A N 1
ATOM 1425 C CA . ARG A 1 173 ? -1.474 8.778 -11.112 1.00 85.50 173 ARG A CA 1
ATOM 1426 C C . ARG A 1 173 ? -0.692 7.505 -11.443 1.00 85.50 173 ARG A C 1
ATOM 1428 O O . ARG A 1 173 ? -0.790 6.975 -12.546 1.00 85.50 173 ARG A O 1
ATOM 1435 N N . ASP A 1 174 ? 0.119 7.045 -10.500 1.00 89.31 174 ASP A N 1
ATOM 1436 C CA . ASP A 1 174 ? 1.210 6.112 -10.766 1.00 89.31 174 ASP A CA 1
ATOM 1437 C C . ASP A 1 174 ? 0.863 4.650 -10.481 1.00 89.31 174 ASP A C 1
ATOM 1439 O O . ASP A 1 174 ? 1.517 3.756 -11.025 1.00 89.31 174 ASP A O 1
ATOM 1443 N N . LEU A 1 175 ? -0.173 4.391 -9.675 1.00 86.94 175 LEU A N 1
ATOM 1444 C CA . LEU A 1 175 ? -0.549 3.046 -9.239 1.00 86.94 175 LEU A CA 1
ATOM 1445 C C . LEU A 1 175 ? -0.788 2.088 -10.411 1.00 86.94 175 LEU A C 1
ATOM 1447 O O . LEU A 1 175 ? -0.451 0.911 -10.311 1.00 86.94 175 LEU A O 1
ATOM 1451 N N . GLU A 1 176 ? -1.311 2.587 -11.535 1.00 83.62 176 GLU A N 1
ATOM 1452 C CA . GLU A 1 176 ? -1.484 1.785 -12.753 1.00 83.62 176 GLU A CA 1
ATOM 1453 C C . GLU A 1 176 ? -0.150 1.289 -13.284 1.00 83.62 176 GLU A C 1
ATOM 1455 O O . GLU A 1 176 ? 0.019 0.096 -13.510 1.00 83.62 176 GLU A O 1
ATOM 1460 N N . THR A 1 177 ? 0.831 2.180 -13.389 1.00 87.31 177 THR A N 1
ATOM 1461 C CA . THR A 1 177 ? 2.168 1.824 -13.869 1.00 87.31 177 THR A CA 1
ATOM 1462 C C . THR A 1 177 ? 2.856 0.856 -12.913 1.00 87.31 177 THR A C 1
ATOM 1464 O O . THR A 1 177 ? 3.476 -0.104 -13.359 1.00 87.31 177 THR A O 1
ATOM 1467 N N . ILE A 1 178 ? 2.710 1.065 -11.600 1.00 90.75 178 ILE A N 1
ATOM 1468 C CA . ILE A 1 178 ? 3.239 0.140 -10.590 1.00 90.75 178 ILE A CA 1
ATOM 1469 C C . ILE A 1 178 ? 2.613 -1.248 -10.778 1.00 90.75 178 ILE A C 1
ATOM 1471 O O . ILE A 1 178 ? 3.331 -2.240 -10.790 1.00 90.75 178 ILE A O 1
ATOM 1475 N N . CYS A 1 179 ? 1.299 -1.332 -10.996 1.00 85.44 179 CYS A N 1
ATOM 1476 C CA . CYS A 1 179 ? 0.588 -2.603 -11.168 1.00 85.44 179 CYS A CA 1
ATOM 1477 C C . CYS A 1 179 ? 0.845 -3.314 -12.498 1.00 85.44 179 CYS A C 1
ATOM 1479 O O . CYS A 1 179 ? 0.522 -4.496 -12.619 1.00 85.44 179 CYS A O 1
ATOM 1481 N N . GLN A 1 180 ? 1.410 -2.616 -13.482 1.00 86.81 180 GLN A N 1
ATOM 1482 C CA . GLN A 1 180 ? 1.839 -3.209 -14.745 1.00 86.81 180 GLN A CA 1
ATOM 1483 C C . GLN A 1 180 ? 3.173 -3.960 -14.609 1.00 86.81 180 GLN A C 1
ATOM 1485 O O . GLN A 1 180 ? 3.471 -4.793 -15.465 1.00 86.81 180 GLN A O 1
ATOM 1490 N N . LEU A 1 181 ? 3.958 -3.701 -13.554 1.00 90.94 181 LEU A N 1
ATOM 1491 C CA . LEU A 1 181 ? 5.219 -4.401 -13.293 1.00 90.94 181 LEU A CA 1
ATOM 1492 C C . LEU A 1 181 ? 4.991 -5.896 -12.980 1.00 90.94 181 LEU A C 1
ATOM 1494 O O . LEU A 1 181 ? 3.928 -6.269 -12.475 1.00 90.94 181 LEU A O 1
ATOM 1498 N N . PRO A 1 182 ? 5.991 -6.767 -13.216 1.00 90.25 182 PRO A N 1
ATOM 1499 C CA . PRO A 1 182 ? 5.874 -8.187 -12.898 1.00 90.25 182 PRO A CA 1
ATOM 1500 C C . PRO A 1 182 ? 5.727 -8.420 -11.387 1.00 90.25 182 PRO A C 1
ATOM 1502 O O . PRO A 1 182 ? 6.558 -7.971 -10.598 1.00 90.25 182 PRO A O 1
ATOM 1505 N N . ARG A 1 183 ? 4.692 -9.164 -10.972 1.00 84.75 183 ARG A N 1
ATOM 1506 C CA . ARG A 1 183 ? 4.324 -9.338 -9.549 1.00 84.75 183 ARG A CA 1
ATOM 1507 C C . ARG A 1 183 ? 5.402 -9.981 -8.673 1.00 84.75 183 ARG A C 1
ATOM 1509 O O . ARG A 1 183 ? 5.530 -9.639 -7.505 1.00 84.75 183 ARG A O 1
ATOM 1516 N N . GLY A 1 184 ? 6.189 -10.900 -9.229 1.00 83.25 184 GLY A N 1
ATOM 1517 C CA . GLY A 1 184 ? 7.292 -11.544 -8.506 1.00 83.25 184 GLY A CA 1
ATOM 1518 C C . GLY A 1 184 ? 8.557 -10.686 -8.406 1.00 83.25 184 GLY A C 1
ATOM 1519 O O . GLY A 1 184 ? 9.507 -11.074 -7.733 1.00 83.25 184 GLY A O 1
ATOM 1520 N N . HIS A 1 185 ? 8.602 -9.539 -9.086 1.00 91.81 185 HIS A N 1
ATOM 1521 C CA . HIS A 1 185 ? 9.802 -8.722 -9.169 1.00 91.81 185 HIS A CA 1
ATOM 1522 C C . HIS A 1 185 ? 9.937 -7.792 -7.955 1.00 91.81 185 HIS A C 1
ATOM 1524 O O . HIS A 1 185 ? 8.979 -7.134 -7.544 1.00 91.81 185 HIS A O 1
ATOM 1530 N N . GLN A 1 186 ? 11.154 -7.653 -7.419 1.00 91.44 186 GLN A N 1
ATOM 1531 C CA . GLN A 1 186 ? 11.422 -6.851 -6.214 1.00 91.44 186 GLN A CA 1
ATOM 1532 C C . GLN A 1 186 ? 10.986 -5.385 -6.351 1.00 91.44 186 GLN A C 1
ATOM 1534 O O . GLN A 1 186 ? 10.496 -4.788 -5.395 1.00 91.44 186 GLN A O 1
ATOM 1539 N N . ALA A 1 187 ? 11.105 -4.805 -7.550 1.00 94.31 187 ALA A N 1
ATOM 1540 C CA . ALA A 1 187 ? 10.636 -3.444 -7.813 1.00 94.31 187 ALA A CA 1
ATOM 1541 C C . ALA A 1 187 ? 9.126 -3.282 -7.581 1.00 94.31 187 ALA A C 1
ATOM 1543 O O . ALA A 1 187 ? 8.711 -2.310 -6.953 1.00 94.31 187 ALA A O 1
ATOM 1544 N N . TYR A 1 188 ? 8.317 -4.242 -8.048 1.00 93.25 188 TYR A N 1
ATOM 1545 C CA . TYR A 1 188 ? 6.875 -4.236 -7.814 1.00 93.25 188 TYR A CA 1
ATOM 1546 C C . TYR A 1 188 ? 6.576 -4.339 -6.322 1.00 93.25 188 TYR A C 1
ATOM 1548 O O . TYR A 1 188 ? 5.865 -3.491 -5.789 1.00 93.25 188 TYR A O 1
ATOM 1556 N N . LEU A 1 189 ? 7.169 -5.328 -5.647 1.00 89.44 189 LEU A N 1
ATOM 1557 C CA . LEU A 1 189 ? 6.935 -5.582 -4.226 1.00 89.44 189 LEU A CA 1
ATOM 1558 C C . LEU A 1 189 ? 7.286 -4.356 -3.372 1.00 89.44 189 LEU A C 1
ATOM 1560 O O . LEU A 1 189 ? 6.450 -3.885 -2.609 1.00 89.44 189 LEU A O 1
ATOM 1564 N N . ARG A 1 190 ? 8.469 -3.754 -3.563 1.00 91.00 190 ARG A N 1
ATOM 1565 C CA . ARG A 1 190 ? 8.888 -2.563 -2.798 1.00 91.00 190 ARG A CA 1
ATOM 1566 C C . ARG A 1 190 ? 8.012 -1.339 -3.073 1.00 91.00 190 ARG A C 1
ATOM 1568 O O . ARG A 1 190 ? 7.673 -0.614 -2.139 1.00 91.00 190 ARG A O 1
ATOM 1575 N N . LEU A 1 191 ? 7.642 -1.090 -4.333 1.00 93.38 191 LEU A N 1
ATOM 1576 C CA . LEU A 1 191 ? 6.778 0.042 -4.684 1.00 93.38 191 LEU A CA 1
ATOM 1577 C C . LEU A 1 191 ? 5.357 -0.148 -4.161 1.00 93.38 191 LEU A C 1
ATOM 1579 O O . LEU A 1 191 ? 4.775 0.797 -3.630 1.00 93.38 191 LEU A O 1
ATOM 1583 N N . ARG A 1 192 ? 4.811 -1.359 -4.273 1.00 90.56 192 ARG A N 1
ATOM 1584 C CA . ARG A 1 192 ? 3.498 -1.712 -3.737 1.00 90.56 192 ARG A CA 1
ATOM 1585 C C . ARG A 1 192 ? 3.469 -1.573 -2.220 1.00 90.56 192 ARG A C 1
ATOM 1587 O O . ARG A 1 192 ? 2.553 -0.943 -1.708 1.00 90.56 192 ARG A O 1
ATOM 1594 N N . ASP A 1 193 ? 4.471 -2.092 -1.523 1.00 89.50 193 ASP A N 1
ATOM 1595 C CA . ASP A 1 193 ? 4.582 -2.011 -0.066 1.00 89.50 193 ASP A CA 1
ATOM 1596 C C . ASP A 1 193 ? 4.643 -0.559 0.411 1.00 89.50 193 ASP A C 1
ATOM 1598 O O . ASP A 1 193 ? 3.850 -0.140 1.254 1.00 89.50 193 ASP A O 1
ATOM 1602 N N . ALA A 1 194 ? 5.515 0.248 -0.201 1.00 91.62 194 ALA A N 1
ATOM 1603 C CA . ALA A 1 194 ? 5.592 1.676 0.086 1.00 91.62 194 ALA A CA 1
ATOM 1604 C C . ALA A 1 194 ? 4.259 2.389 -0.197 1.00 91.62 194 ALA A C 1
ATOM 1606 O O . ALA A 1 194 ? 3.886 3.310 0.533 1.00 91.62 194 ALA A O 1
ATOM 1607 N N . SER A 1 195 ? 3.542 1.951 -1.235 1.00 92.44 195 SER A N 1
ATOM 1608 C CA . SER A 1 195 ? 2.245 2.505 -1.611 1.00 92.44 195 SER A CA 1
ATOM 1609 C C . SER A 1 195 ? 1.141 2.158 -0.623 1.00 92.44 195 SER A C 1
ATOM 1611 O O . SER A 1 195 ? 0.378 3.035 -0.221 1.00 92.44 195 SER A O 1
ATOM 1613 N N . LEU A 1 196 ? 1.069 0.898 -0.197 1.00 91.69 196 LEU A N 1
ATOM 1614 C CA . LEU A 1 196 ? 0.100 0.447 0.793 1.00 91.69 196 LEU A CA 1
ATOM 1615 C C . LEU A 1 196 ? 0.336 1.116 2.139 1.00 91.69 196 LEU A C 1
ATOM 1617 O O . LEU A 1 196 ? -0.616 1.639 2.698 1.00 91.69 196 LEU A O 1
ATOM 1621 N N . LEU A 1 197 ? 1.577 1.177 2.628 1.00 92.19 197 LEU A N 1
ATOM 1622 C CA . LEU A 1 197 ? 1.897 1.861 3.887 1.00 92.19 197 LEU A CA 1
ATOM 1623 C C . LEU A 1 197 ? 1.438 3.326 3.869 1.00 92.19 197 LEU A C 1
ATOM 1625 O O . LEU A 1 197 ? 0.812 3.793 4.819 1.00 92.19 197 LEU A O 1
ATOM 1629 N N . LEU A 1 198 ? 1.672 4.032 2.757 1.00 93.75 198 LEU A N 1
ATOM 1630 C CA . LEU A 1 198 ? 1.208 5.406 2.585 1.00 93.75 198 LEU A CA 1
ATOM 1631 C C . LEU A 1 198 ? -0.326 5.508 2.638 1.00 93.75 198 LEU A C 1
ATOM 1633 O O . LEU A 1 198 ? -0.864 6.369 3.335 1.00 93.75 198 LEU A O 1
ATOM 1637 N N . LEU A 1 199 ? -1.030 4.630 1.917 1.00 94.19 199 LEU A N 1
ATOM 1638 C CA . LEU A 1 199 ? -2.495 4.600 1.875 1.00 94.19 199 LEU A CA 1
ATOM 1639 C C . LEU A 1 199 ? -3.108 4.194 3.223 1.00 94.19 199 LEU A C 1
ATOM 1641 O O . LEU A 1 199 ? -4.095 4.788 3.643 1.00 94.19 199 LEU A O 1
ATOM 1645 N N . LEU A 1 200 ? -2.514 3.231 3.926 1.00 94.44 200 LEU A N 1
ATOM 1646 C CA . LEU A 1 200 ? -2.945 2.787 5.252 1.00 94.44 200 LEU A CA 1
ATOM 1647 C C . LEU A 1 200 ? -2.771 3.893 6.295 1.00 94.44 200 LEU A C 1
ATOM 1649 O O . LEU A 1 200 ? -3.621 4.050 7.170 1.00 94.44 200 LEU A O 1
ATOM 1653 N N . ARG A 1 201 ? -1.691 4.677 6.186 1.00 94.06 201 ARG A N 1
ATOM 1654 C CA . ARG A 1 201 ? -1.360 5.747 7.130 1.00 94.06 201 ARG A CA 1
ATOM 1655 C C . ARG A 1 201 ? -2.142 7.036 6.902 1.00 94.06 201 ARG A C 1
ATOM 1657 O O . ARG A 1 201 ? -2.665 7.606 7.859 1.00 94.06 201 ARG A O 1
ATOM 1664 N N . TYR A 1 202 ? -2.165 7.517 5.661 1.00 94.31 202 TYR A N 1
ATOM 1665 C CA . TYR A 1 202 ? -2.681 8.846 5.314 1.00 94.31 202 TYR A CA 1
ATOM 1666 C C . TYR A 1 202 ? -3.995 8.796 4.533 1.00 94.31 202 TYR A C 1
ATOM 1668 O O . TYR A 1 202 ? -4.745 9.768 4.542 1.00 94.31 202 TYR A O 1
ATOM 1676 N N . GLY A 1 203 ? -4.336 7.661 3.919 1.00 93.81 203 GLY A N 1
ATOM 1677 C CA . GLY A 1 203 ? -5.613 7.477 3.227 1.00 93.81 203 GLY A CA 1
ATOM 1678 C C . GLY A 1 203 ? -6.851 7.796 4.077 1.00 93.81 203 GLY A C 1
ATOM 1679 O O . GLY A 1 203 ? -7.761 8.431 3.542 1.00 93.81 203 GLY A O 1
ATOM 1680 N N . PRO A 1 204 ? -6.905 7.461 5.386 1.00 94.88 204 PRO A N 1
ATOM 1681 C CA . PRO A 1 204 ? -8.015 7.858 6.257 1.00 94.88 204 PRO A CA 1
ATOM 1682 C C . PRO A 1 204 ? -8.309 9.367 6.287 1.00 94.88 204 PRO A C 1
ATOM 1684 O O . PRO A 1 204 ? -9.446 9.765 6.530 1.00 94.88 204 PRO A O 1
ATOM 1687 N N . GLN A 1 205 ? -7.307 10.209 6.013 1.00 94.50 205 GLN A N 1
ATOM 1688 C CA . GLN A 1 205 ? -7.437 11.670 5.978 1.00 94.50 205 GLN A CA 1
ATOM 1689 C C . GLN A 1 205 ? -7.966 12.178 4.626 1.00 94.50 205 GLN A C 1
ATOM 1691 O O . GLN A 1 205 ? -8.469 13.297 4.542 1.00 94.50 205 GLN A O 1
ATOM 1696 N N . GLU A 1 206 ? -7.925 11.346 3.579 1.00 93.50 206 GLU A N 1
ATOM 1697 C CA . GLU A 1 206 ? -8.373 11.681 2.225 1.00 93.50 206 GLU A CA 1
ATOM 1698 C C . GLU A 1 206 ? -9.382 10.655 1.653 1.00 93.50 206 GLU A C 1
ATOM 1700 O O . GLU A 1 206 ? -9.103 9.983 0.652 1.00 93.50 206 GLU A O 1
ATOM 1705 N N . PRO A 1 207 ? -10.615 10.560 2.201 1.00 92.31 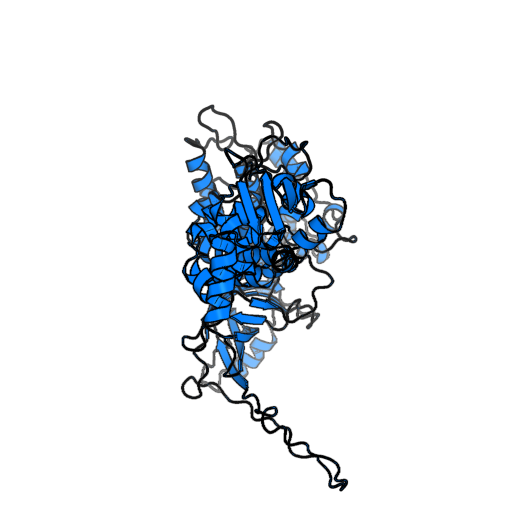207 PRO A N 1
ATOM 1706 C CA . PRO A 1 207 ? -11.623 9.594 1.741 1.00 92.31 207 PRO A CA 1
ATOM 1707 C C . PRO A 1 207 ? -11.964 9.697 0.247 1.00 92.31 207 PRO A C 1
ATOM 1709 O O . PRO A 1 207 ? -12.301 8.700 -0.393 1.00 92.31 207 PRO A O 1
ATOM 1712 N N . ARG A 1 208 ? -11.857 10.902 -0.332 1.00 89.31 208 ARG A N 1
ATOM 1713 C CA . ARG A 1 208 ? -12.076 11.128 -1.769 1.00 89.31 208 ARG A CA 1
ATOM 1714 C C . ARG A 1 208 ? -11.058 10.372 -2.618 1.00 89.31 208 ARG A C 1
ATOM 1716 O O . ARG A 1 208 ? -11.460 9.654 -3.526 1.00 89.31 208 ARG A O 1
ATOM 1723 N N . ARG A 1 209 ? -9.769 10.438 -2.271 1.00 88.25 209 ARG A N 1
ATOM 1724 C CA . ARG A 1 209 ? -8.709 9.702 -2.977 1.00 88.25 209 ARG A CA 1
ATOM 1725 C C . ARG A 1 209 ? -8.885 8.196 -2.850 1.00 88.25 209 ARG A C 1
ATOM 1727 O O . ARG A 1 209 ? -8.777 7.474 -3.835 1.00 88.25 209 ARG A O 1
ATOM 1734 N N . LEU A 1 210 ? -9.254 7.713 -1.662 1.00 91.44 210 LEU A N 1
ATOM 1735 C CA . LEU A 1 210 ? -9.557 6.291 -1.477 1.00 91.44 210 LEU A CA 1
ATOM 1736 C C . LEU A 1 210 ? -10.723 5.816 -2.358 1.00 91.44 210 LEU A C 1
ATOM 1738 O O . LEU A 1 210 ? -10.722 4.669 -2.794 1.00 91.44 210 LEU A O 1
ATOM 1742 N N . SER A 1 211 ? -11.690 6.686 -2.666 1.00 87.12 211 SER A N 1
ATOM 1743 C CA . SER A 1 211 ? -12.796 6.355 -3.577 1.00 87.12 211 SER A CA 1
ATOM 1744 C C . SER A 1 211 ? -12.375 6.282 -5.055 1.00 87.12 211 SER A C 1
ATOM 1746 O O . SER A 1 211 ? -12.992 5.558 -5.847 1.00 87.12 211 SER A O 1
ATOM 1748 N N . GLU A 1 212 ? -11.301 6.984 -5.429 1.00 84.75 212 GLU A N 1
ATOM 1749 C CA . GLU A 1 212 ? -10.720 6.990 -6.778 1.00 84.75 212 GLU A CA 1
ATOM 1750 C C . GLU A 1 212 ? -9.929 5.701 -7.053 1.00 84.75 212 GLU A C 1
ATOM 1752 O O . GLU A 1 212 ? -9.975 5.193 -8.175 1.00 84.75 212 GLU A O 1
ATOM 1757 N N . LEU A 1 213 ? -9.318 5.101 -6.022 1.00 85.25 213 LEU A N 1
ATOM 1758 C CA . LEU A 1 213 ? -8.522 3.871 -6.123 1.00 85.25 213 LEU A CA 1
ATOM 1759 C C . LEU A 1 213 ? -9.229 2.732 -6.874 1.00 85.25 213 LEU A C 1
ATOM 1761 O O . LEU A 1 213 ? -10.442 2.557 -6.732 1.00 85.25 213 LEU A O 1
ATOM 1765 N N . PRO A 1 214 ? -8.491 1.880 -7.606 1.00 79.06 214 PRO A N 1
ATOM 1766 C CA . PRO A 1 214 ? -9.003 0.603 -8.092 1.00 79.06 214 PRO A CA 1
ATOM 1767 C C . PRO A 1 214 ? -9.704 -0.191 -6.980 1.00 79.06 214 PRO A C 1
ATOM 1769 O O . PRO A 1 214 ? -9.294 -0.151 -5.821 1.00 79.06 214 PRO A O 1
ATOM 1772 N N . ALA A 1 215 ? -10.793 -0.888 -7.322 1.00 76.31 215 ALA A N 1
ATOM 1773 C CA . ALA A 1 215 ? -11.664 -1.526 -6.330 1.00 76.31 215 ALA A CA 1
ATOM 1774 C C . ALA A 1 215 ? -10.925 -2.545 -5.447 1.00 76.31 215 ALA A C 1
ATOM 1776 O O . ALA A 1 215 ? -11.256 -2.677 -4.275 1.00 76.31 215 ALA A O 1
ATOM 1777 N N . ASP A 1 216 ? -9.928 -3.231 -6.004 1.00 74.31 216 ASP A N 1
ATOM 1778 C CA . ASP A 1 216 ? -9.053 -4.164 -5.301 1.00 74.31 216 ASP A CA 1
ATOM 1779 C C . ASP A 1 216 ? -8.193 -3.457 -4.248 1.00 74.31 216 ASP A C 1
ATOM 1781 O O . ASP A 1 216 ? -8.270 -3.800 -3.073 1.00 74.31 216 ASP A O 1
ATOM 1785 N N . TYR A 1 217 ? -7.476 -2.400 -4.635 1.00 80.81 217 TYR A N 1
ATOM 1786 C CA . TYR A 1 217 ? -6.654 -1.611 -3.710 1.00 80.81 217 TYR A CA 1
ATOM 1787 C C . TYR A 1 217 ? -7.480 -0.905 -2.639 1.00 80.81 217 TYR A C 1
ATOM 1789 O O . TYR A 1 217 ? -7.112 -0.901 -1.467 1.00 80.81 217 TYR A O 1
ATOM 1797 N N . MET A 1 218 ? -8.610 -0.318 -3.037 1.00 86.75 218 MET A N 1
ATOM 1798 C CA . MET A 1 218 ? -9.552 0.294 -2.107 1.00 86.75 218 MET A CA 1
ATOM 1799 C C . MET A 1 218 ? -10.000 -0.729 -1.059 1.00 86.75 218 MET A C 1
ATOM 1801 O O . MET A 1 218 ? -10.033 -0.419 0.129 1.00 86.75 218 MET A O 1
ATOM 1805 N N . ALA A 1 219 ? -10.333 -1.945 -1.493 1.00 83.19 219 ALA A N 1
ATOM 1806 C CA . ALA A 1 219 ? -10.792 -2.986 -0.596 1.00 83.19 219 ALA A CA 1
ATOM 1807 C C . ALA A 1 219 ? -9.682 -3.479 0.334 1.00 83.19 219 ALA A C 1
ATOM 1809 O O . ALA A 1 219 ? -9.899 -3.519 1.542 1.00 83.19 219 ALA A O 1
ATOM 1810 N N . ASP A 1 220 ? -8.494 -3.768 -0.201 1.00 84.25 220 ASP A N 1
ATOM 1811 C CA . ASP A 1 220 ? -7.340 -4.200 0.588 1.00 84.25 220 ASP A CA 1
ATOM 1812 C C . ASP A 1 220 ? -7.002 -3.163 1.675 1.00 84.25 220 ASP A C 1
ATOM 1814 O O . ASP A 1 220 ? -6.937 -3.516 2.850 1.00 84.25 220 ASP A O 1
ATOM 1818 N N . VAL A 1 221 ? -6.929 -1.870 1.334 1.00 90.62 221 VAL A N 1
ATOM 1819 C CA . VAL A 1 221 ? -6.658 -0.791 2.305 1.00 90.62 221 VAL A CA 1
ATOM 1820 C C . VAL A 1 221 ? -7.769 -0.673 3.350 1.00 90.62 221 VAL A C 1
ATOM 1822 O O . VAL A 1 221 ? -7.497 -0.659 4.547 1.00 90.62 221 VAL A O 1
ATOM 1825 N N . LEU A 1 222 ? -9.034 -0.594 2.926 1.00 91.56 222 LEU A N 1
ATOM 1826 C CA . LEU A 1 222 ? -10.158 -0.349 3.838 1.00 91.56 222 LEU A CA 1
ATOM 1827 C C . LEU A 1 222 ? -10.503 -1.555 4.717 1.00 91.56 222 LEU A C 1
ATOM 1829 O O . LEU A 1 222 ? -11.114 -1.389 5.776 1.00 91.56 222 LEU A O 1
ATOM 1833 N N . SER A 1 223 ? -10.129 -2.759 4.290 1.00 86.94 223 SER A N 1
ATOM 1834 C CA . SER A 1 223 ? -10.281 -4.005 5.043 1.00 86.94 223 SER A CA 1
ATOM 1835 C C . SER A 1 223 ? -9.139 -4.284 6.023 1.00 86.94 223 SER A C 1
ATOM 1837 O O . SER A 1 223 ? -9.350 -5.030 6.980 1.00 86.94 223 SER A O 1
ATOM 1839 N N . ALA A 1 224 ? -7.974 -3.667 5.827 1.00 88.44 224 ALA A N 1
ATOM 1840 C CA . ALA A 1 224 ? -6.784 -4.004 6.583 1.00 88.44 224 ALA A CA 1
ATOM 1841 C C . ALA A 1 224 ? -6.944 -3.666 8.068 1.00 88.44 224 ALA A C 1
ATOM 1843 O O . ALA A 1 224 ? -7.457 -2.607 8.436 1.00 88.44 224 ALA A O 1
ATOM 1844 N N . ASP A 1 225 ? -6.463 -4.560 8.930 1.00 85.19 225 ASP A N 1
ATOM 1845 C CA . ASP A 1 225 ? -6.405 -4.313 10.373 1.00 85.19 225 ASP A CA 1
ATOM 1846 C C . ASP A 1 225 ? -5.371 -3.242 10.736 1.00 85.19 225 ASP A C 1
ATOM 1848 O O . ASP A 1 225 ? -5.528 -2.560 11.744 1.00 85.19 225 ASP A O 1
ATOM 1852 N N . CYS A 1 226 ? -4.352 -3.056 9.893 1.00 89.50 226 CYS A N 1
ATOM 1853 C CA . CYS A 1 226 ? -3.319 -2.045 10.075 1.00 89.50 226 CYS A CA 1
ATOM 1854 C C . CYS A 1 226 ? -3.743 -0.629 9.644 1.00 89.50 226 CYS A C 1
ATOM 1856 O O . CYS A 1 226 ? -2.986 0.312 9.874 1.00 89.50 226 CYS A O 1
ATOM 1858 N N . LEU A 1 227 ? -4.936 -0.442 9.064 1.00 93.56 227 LEU A N 1
ATOM 1859 C CA . LEU A 1 227 ? -5.452 0.872 8.664 1.00 93.56 227 LEU A CA 1
ATOM 1860 C C . LEU A 1 227 ? -5.414 1.864 9.842 1.00 93.56 227 LEU A C 1
ATOM 1862 O O . LEU A 1 227 ? -5.930 1.556 10.915 1.00 93.56 227 LEU A O 1
ATOM 1866 N N . PHE A 1 228 ? -4.826 3.051 9.648 1.00 94.75 228 PHE A N 1
ATOM 1867 C CA . PHE A 1 228 ? -4.579 4.006 10.734 1.00 94.75 228 PHE A CA 1
ATOM 1868 C C . PHE A 1 228 ? -5.852 4.740 11.159 1.00 94.75 228 PHE A C 1
ATOM 1870 O O . PHE A 1 228 ? -6.118 5.877 10.764 1.00 94.75 228 PHE A O 1
ATOM 1877 N N . VAL A 1 229 ? -6.662 4.061 11.957 1.00 92.56 229 VAL A N 1
ATOM 1878 C CA . VAL A 1 229 ? -7.946 4.540 12.445 1.00 92.56 229 VAL A CA 1
ATOM 1879 C C . VAL A 1 229 ? -8.078 4.191 13.924 1.00 92.56 229 VAL A C 1
ATOM 1881 O O . VAL A 1 229 ? -7.871 3.046 14.322 1.00 92.56 229 VAL A O 1
ATOM 1884 N N . SER A 1 230 ? -8.447 5.175 14.741 1.00 89.31 230 SER A N 1
ATOM 1885 C CA . SER A 1 230 ? -8.335 5.083 16.201 1.00 89.31 230 SER A CA 1
ATOM 1886 C C . SER A 1 230 ? -9.462 4.275 16.840 1.00 89.31 230 SER A C 1
ATOM 1888 O O . SER A 1 230 ? -9.369 3.921 18.008 1.00 89.31 230 SER A O 1
ATOM 1890 N N . SER A 1 231 ? -10.552 4.009 16.111 1.00 90.00 231 SER A N 1
ATOM 1891 C CA . SER A 1 231 ? -11.692 3.235 16.611 1.00 90.00 231 SER A CA 1
ATOM 1892 C C . SER A 1 231 ? -12.551 2.639 15.490 1.00 90.00 231 SER A C 1
ATOM 1894 O O . SER A 1 231 ? -12.530 3.087 14.344 1.00 90.00 231 SER A O 1
ATOM 1896 N N . GLU A 1 232 ? -13.401 1.667 15.828 1.00 89.88 232 GLU A N 1
ATOM 1897 C CA . GLU A 1 232 ? -14.382 1.108 14.883 1.00 89.88 232 GLU A CA 1
ATOM 1898 C C . GLU A 1 232 ? -15.374 2.151 14.364 1.00 89.88 232 GLU A C 1
ATOM 1900 O O . GLU A 1 232 ? -15.805 2.081 13.212 1.00 89.88 232 GLU A O 1
ATOM 1905 N N . PHE A 1 233 ? -15.729 3.137 15.191 1.00 93.06 233 PHE A N 1
ATOM 1906 C CA . PHE A 1 233 ? -16.622 4.211 14.770 1.00 93.06 233 PHE A CA 1
ATOM 1907 C C . PHE A 1 233 ? -15.960 5.126 13.739 1.00 93.06 233 PHE A C 1
ATOM 1909 O O . PHE A 1 233 ? -16.574 5.464 12.728 1.00 93.06 233 PHE A O 1
ATOM 1916 N N . GLU A 1 234 ? -14.686 5.477 13.933 1.00 93.94 234 GLU A N 1
ATOM 1917 C CA . GLU A 1 234 ? -13.921 6.192 12.909 1.00 93.94 234 GLU A CA 1
ATOM 1918 C C . GLU A 1 234 ? -13.794 5.363 11.624 1.00 93.94 234 GLU A C 1
ATOM 1920 O O . GLU A 1 234 ? -13.916 5.913 10.530 1.00 93.94 234 GLU A O 1
ATOM 1925 N N . ARG A 1 235 ? -13.646 4.035 11.731 1.00 93.38 235 ARG A N 1
ATOM 1926 C CA . ARG A 1 235 ? -13.567 3.141 10.563 1.00 93.38 235 ARG A CA 1
ATOM 1927 C C . ARG A 1 235 ? -14.876 3.128 9.782 1.00 93.38 235 ARG A C 1
ATOM 1929 O O . ARG A 1 235 ? -14.863 3.224 8.555 1.00 93.38 235 ARG A O 1
ATOM 1936 N N . TYR A 1 236 ? -16.004 3.065 10.486 1.00 94.75 236 TYR A N 1
ATOM 1937 C CA . TYR A 1 236 ? -17.329 3.227 9.893 1.00 94.75 236 TYR A CA 1
ATOM 1938 C C . TYR A 1 236 ? -17.474 4.585 9.193 1.00 94.75 236 TYR A C 1
ATOM 1940 O O . TYR A 1 236 ? -17.871 4.635 8.028 1.00 94.75 236 TYR A O 1
ATOM 1948 N N . ASN A 1 237 ? -17.099 5.681 9.861 1.00 95.62 237 ASN A N 1
ATOM 1949 C CA . ASN A 1 237 ? -17.183 7.028 9.292 1.00 95.62 237 ASN A CA 1
ATOM 1950 C C . ASN A 1 237 ? -16.292 7.197 8.056 1.00 95.62 237 ASN A C 1
ATOM 1952 O O . ASN A 1 237 ? -16.699 7.856 7.095 1.00 95.62 237 ASN A O 1
ATOM 1956 N N . LEU A 1 238 ? -15.112 6.574 8.045 1.00 96.44 238 LEU A N 1
ATOM 1957 C CA . LEU A 1 238 ? -14.234 6.529 6.883 1.00 96.44 238 LEU A CA 1
ATOM 1958 C C . LEU A 1 238 ? -14.903 5.788 5.722 1.00 96.44 238 LEU A C 1
ATOM 1960 O O . LEU A 1 238 ? -15.054 6.365 4.648 1.00 96.44 238 LEU A O 1
ATOM 1964 N N . LEU A 1 239 ? -15.364 4.551 5.936 1.00 94.69 239 LEU A N 1
ATOM 1965 C CA . LEU A 1 239 ? -16.054 3.754 4.914 1.00 94.69 239 LEU A CA 1
ATOM 1966 C C . LEU A 1 239 ? -17.279 4.484 4.348 1.00 94.69 239 LEU A C 1
ATOM 1968 O O . LEU A 1 239 ? -17.468 4.533 3.132 1.00 94.69 239 LEU A O 1
ATOM 1972 N N . LYS A 1 240 ? -18.077 5.109 5.219 1.00 92.25 240 LYS A N 1
ATOM 1973 C CA . LYS A 1 240 ? -19.193 5.983 4.841 1.00 92.25 240 LYS A CA 1
ATOM 1974 C C . LYS A 1 240 ? -18.719 7.151 3.977 1.00 92.25 240 LYS A C 1
ATOM 1976 O O . LYS A 1 240 ? -19.317 7.416 2.941 1.00 92.25 240 LYS A O 1
ATOM 1981 N N . SER A 1 241 ? -17.655 7.844 4.369 1.00 94.62 241 SER A N 1
ATOM 1982 C CA . SER A 1 241 ? -17.136 9.005 3.634 1.00 94.62 241 SER A CA 1
ATOM 1983 C C . SER A 1 241 ? -16.581 8.625 2.260 1.00 94.62 241 SER A C 1
ATOM 1985 O O . SER A 1 241 ? -16.819 9.341 1.284 1.00 94.62 241 SER A O 1
ATOM 1987 N N . VAL A 1 242 ? -15.894 7.483 2.159 1.00 93.00 242 VAL A N 1
ATOM 1988 C CA . VAL A 1 242 ? -15.423 6.915 0.886 1.00 93.00 242 VAL A CA 1
ATOM 1989 C C . VAL A 1 242 ? -16.610 6.553 -0.001 1.00 93.00 242 VAL A C 1
ATOM 1991 O O . VAL A 1 242 ? -16.634 6.930 -1.170 1.00 93.00 242 VAL A O 1
ATOM 1994 N N . LEU A 1 243 ? -17.627 5.891 0.558 1.00 88.00 243 LEU A N 1
ATOM 1995 C CA . LEU A 1 243 ? -18.853 5.563 -0.161 1.00 88.00 243 LEU A CA 1
ATOM 1996 C C . LEU A 1 243 ? -19.556 6.815 -0.683 1.00 88.00 243 LEU A C 1
ATOM 1998 O O . LEU A 1 243 ? -19.884 6.872 -1.862 1.00 88.00 243 LEU A O 1
ATOM 2002 N N . MET A 1 244 ? -19.746 7.832 0.153 1.00 85.81 244 MET A N 1
ATOM 2003 C CA . MET A 1 244 ? -20.392 9.076 -0.269 1.00 85.81 244 MET A CA 1
ATOM 2004 C C . MET A 1 244 ? -19.572 9.809 -1.337 1.00 85.81 244 MET A C 1
ATOM 2006 O O . MET A 1 244 ? -20.152 10.351 -2.274 1.00 85.81 244 MET A O 1
ATOM 2010 N N . SER A 1 245 ? -18.239 9.781 -1.245 1.00 86.94 245 SER A N 1
ATOM 2011 C CA . SER A 1 245 ? -17.347 10.357 -2.263 1.00 86.94 245 SER A CA 1
ATOM 2012 C C . SER A 1 245 ? -17.448 9.611 -3.596 1.00 86.94 245 SER A C 1
ATOM 2014 O O . SER A 1 245 ? -17.570 10.242 -4.644 1.00 86.94 245 SER A O 1
ATOM 2016 N N . PHE A 1 246 ? -17.479 8.274 -3.557 1.00 83.94 246 PHE A N 1
ATOM 2017 C CA . PHE A 1 246 ? -17.718 7.449 -4.741 1.00 83.94 246 PHE A CA 1
ATOM 2018 C C . PHE A 1 246 ? -19.093 7.741 -5.352 1.00 83.94 246 PHE A C 1
ATOM 2020 O O . PHE A 1 246 ? -19.223 7.943 -6.551 1.00 83.94 246 PHE A O 1
ATOM 2027 N N . MET A 1 247 ? -20.132 7.819 -4.524 1.00 75.88 247 MET A N 1
ATOM 2028 C CA . MET A 1 247 ? -21.486 8.109 -4.989 1.00 75.88 247 MET A CA 1
ATOM 2029 C C . MET A 1 247 ? -21.570 9.480 -5.675 1.00 75.88 247 MET A C 1
ATOM 2031 O O . MET A 1 247 ? -22.166 9.596 -6.741 1.00 75.88 247 MET A O 1
ATOM 2035 N N . GLN A 1 248 ? -20.910 10.501 -5.126 1.00 77.19 248 GLN A N 1
ATOM 2036 C CA . GLN A 1 248 ? -20.840 11.830 -5.742 1.00 77.19 248 GLN A CA 1
ATOM 2037 C C . GLN A 1 248 ? -20.128 11.830 -7.103 1.00 77.19 248 GLN A C 1
ATOM 2039 O O . GLN A 1 248 ? -20.481 12.638 -7.959 1.00 77.19 248 GLN A O 1
ATOM 2044 N N . SER A 1 249 ? -19.145 10.948 -7.322 1.00 75.25 249 SER A N 1
ATOM 2045 C CA . SER A 1 249 ? -18.426 10.874 -8.602 1.00 75.25 249 SER A CA 1
ATOM 2046 C C . SER A 1 249 ? -19.200 10.126 -9.690 1.00 75.25 249 SER A C 1
ATOM 2048 O O . SER A 1 249 ? -19.019 10.417 -10.871 1.00 75.25 249 SER A O 1
ATOM 2050 N N . VAL A 1 250 ? -20.097 9.209 -9.308 1.00 68.62 250 VAL A N 1
ATOM 2051 C CA . VAL A 1 250 ? -20.992 8.494 -10.237 1.00 68.62 250 VAL A CA 1
ATOM 2052 C C . VAL A 1 250 ? -22.123 9.401 -10.752 1.00 68.62 250 VAL A C 1
ATOM 2054 O O . VAL A 1 250 ? -22.591 9.215 -11.876 1.00 68.62 250 VAL A O 1
ATOM 2057 N N . GLY A 1 251 ? -22.538 10.407 -9.974 1.00 66.94 251 GLY A N 1
ATOM 2058 C CA . GLY A 1 251 ? -23.539 11.410 -10.358 1.00 66.94 251 GLY A CA 1
ATOM 2059 C C . GLY A 1 251 ? -24.627 11.614 -9.297 1.00 66.94 251 GLY A C 1
ATOM 2060 O O . GLY A 1 251 ? -24.445 11.285 -8.127 1.00 66.94 251 GLY A O 1
ATOM 2061 N N . ASP A 1 252 ? -25.779 12.162 -9.697 1.00 66.06 252 ASP A N 1
ATOM 2062 C CA . ASP A 1 252 ? -26.910 12.400 -8.789 1.00 66.06 252 ASP A CA 1
ATOM 2063 C C . ASP A 1 252 ? -27.543 11.078 -8.329 1.00 66.06 252 ASP A C 1
ATOM 2065 O O . ASP A 1 252 ? -28.350 10.476 -9.041 1.00 66.06 252 ASP A O 1
ATOM 2069 N N . ILE A 1 253 ? -27.203 10.638 -7.115 1.00 69.44 253 ILE A N 1
ATOM 2070 C CA . ILE A 1 253 ? -27.799 9.459 -6.479 1.00 69.44 253 ILE A CA 1
ATOM 2071 C C . ILE A 1 253 ? -28.824 9.884 -5.428 1.00 69.44 253 ILE A C 1
ATOM 2073 O O . ILE A 1 253 ? -28.531 10.662 -4.518 1.00 69.44 253 ILE A O 1
ATOM 2077 N N . LYS A 1 254 ? -30.036 9.326 -5.519 1.00 70.81 254 LYS A N 1
ATOM 2078 C CA . LYS A 1 254 ? -31.109 9.534 -4.540 1.00 70.81 254 LYS A CA 1
ATOM 2079 C C . LYS A 1 254 ? -31.215 8.338 -3.602 1.00 70.81 254 LYS A C 1
ATOM 2081 O O . LYS A 1 254 ? -31.362 7.198 -4.039 1.00 70.81 254 LYS A O 1
ATOM 2086 N N . TRP A 1 255 ? -31.206 8.594 -2.297 1.00 68.75 255 TRP A N 1
ATOM 2087 C CA . TRP A 1 255 ? -31.497 7.573 -1.292 1.00 68.75 255 TRP A CA 1
ATOM 2088 C C . TRP A 1 255 ? -33.007 7.341 -1.206 1.00 68.75 255 TRP A C 1
ATOM 2090 O O . TRP A 1 255 ? -33.764 8.246 -0.858 1.00 68.75 255 TRP A O 1
ATOM 2100 N N . THR A 1 256 ? -33.455 6.128 -1.531 1.00 67.81 256 THR A N 1
ATOM 2101 C CA . THR A 1 256 ? -34.857 5.715 -1.372 1.00 67.81 256 THR A CA 1
ATOM 2102 C C . THR A 1 256 ? -34.990 4.694 -0.248 1.00 67.81 256 THR A C 1
ATOM 2104 O O . THR A 1 256 ? -34.017 4.052 0.145 1.00 67.81 256 THR A O 1
ATOM 2107 N N . SER A 1 257 ? -36.219 4.446 0.210 1.00 59.12 257 SER A N 1
ATOM 2108 C CA . SER A 1 257 ? -36.518 3.363 1.161 1.00 59.12 257 SER A CA 1
ATOM 2109 C C . SER A 1 257 ? -36.172 1.962 0.636 1.00 59.12 257 SER A C 1
ATOM 2111 O O . SER A 1 257 ? -36.136 1.006 1.407 1.00 59.12 257 SER A O 1
ATOM 2113 N N . LYS A 1 258 ? -35.911 1.819 -0.673 1.00 58.16 258 LYS A N 1
ATOM 2114 C CA . LYS A 1 258 ? -35.466 0.574 -1.312 1.00 58.16 258 LYS A CA 1
ATOM 2115 C C . LYS A 1 258 ? -33.945 0.501 -1.513 1.00 58.16 258 LYS A C 1
ATOM 2117 O O . LYS A 1 258 ? -33.463 -0.511 -2.026 1.00 58.16 258 LYS A O 1
ATOM 2122 N N . GLY A 1 259 ? -33.202 1.535 -1.119 1.00 65.75 259 GLY A N 1
ATOM 2123 C CA . GLY A 1 259 ? -31.767 1.700 -1.351 1.00 65.75 259 GLY A CA 1
ATOM 2124 C C . GLY A 1 259 ? -31.445 2.880 -2.283 1.00 65.75 259 GLY A C 1
ATOM 2125 O O . GLY A 1 259 ? -32.359 3.552 -2.772 1.00 65.75 259 GLY A O 1
ATOM 2126 N N . PRO A 1 260 ? -30.155 3.155 -2.523 1.00 69.56 260 PRO A N 1
ATOM 2127 C CA . PRO A 1 260 ? -29.721 4.222 -3.415 1.00 69.56 260 PRO A CA 1
ATOM 2128 C C . PRO A 1 260 ? -30.028 3.891 -4.884 1.00 69.56 260 PRO A C 1
ATOM 2130 O O . PRO A 1 260 ? -29.814 2.760 -5.337 1.00 69.56 260 PRO A O 1
ATOM 2133 N N . VAL A 1 261 ? -30.543 4.882 -5.614 1.00 69.56 261 VAL A N 1
ATOM 2134 C CA . VAL A 1 261 ? -30.852 4.807 -7.051 1.00 69.56 261 VAL A CA 1
ATOM 2135 C C . VAL A 1 261 ? -30.129 5.913 -7.814 1.00 69.56 261 VAL A C 1
ATOM 2137 O O . VAL A 1 261 ? -30.020 7.034 -7.314 1.00 69.56 261 VAL A O 1
ATOM 2140 N N . ASP A 1 262 ? -29.633 5.596 -9.006 1.00 68.19 262 ASP A N 1
ATOM 2141 C CA . ASP A 1 262 ? -28.993 6.568 -9.893 1.00 68.19 262 ASP A CA 1
ATOM 2142 C C . ASP A 1 262 ? -30.014 7.509 -10.570 1.00 68.19 262 ASP A C 1
ATOM 2144 O O . ASP A 1 262 ? -31.224 7.454 -10.317 1.00 68.19 262 ASP A O 1
ATOM 2148 N N . ARG A 1 263 ? -29.519 8.395 -11.444 1.00 68.62 263 ARG A N 1
ATOM 2149 C CA . ARG A 1 263 ? -30.333 9.346 -12.217 1.00 68.62 263 ARG A CA 1
ATOM 2150 C C . ARG A 1 263 ? -31.381 8.666 -13.112 1.00 68.62 263 ARG A C 1
ATOM 2152 O O . ARG A 1 263 ? -32.409 9.282 -13.385 1.00 68.62 263 ARG A O 1
ATOM 2159 N N . ASP A 1 264 ? -31.136 7.423 -13.523 1.00 68.69 264 ASP A N 1
ATOM 2160 C CA . ASP A 1 264 ? -32.029 6.611 -14.354 1.00 68.69 264 ASP A CA 1
ATOM 2161 C C . ASP A 1 264 ? -32.981 5.740 -13.505 1.00 68.69 264 ASP A C 1
ATOM 2163 O O . ASP A 1 264 ? -33.622 4.826 -14.025 1.00 68.69 264 ASP A O 1
ATOM 2167 N N . GLU A 1 265 ? -33.058 5.989 -12.191 1.00 68.12 265 GLU A N 1
ATOM 2168 C CA . GLU A 1 265 ? -33.793 5.189 -11.202 1.00 68.12 265 GLU A CA 1
ATOM 2169 C C . GLU A 1 265 ? -33.326 3.723 -11.101 1.00 68.12 265 GLU A C 1
ATOM 2171 O O . GLU A 1 265 ? -34.006 2.877 -10.504 1.00 68.12 265 GLU A O 1
ATOM 2176 N N . LYS A 1 266 ? -32.139 3.392 -11.627 1.00 68.56 266 LYS A N 1
ATOM 2177 C CA . LYS A 1 266 ? -31.551 2.064 -11.451 1.00 68.56 266 LYS A CA 1
ATOM 2178 C C . LYS A 1 266 ? -30.982 1.956 -10.048 1.00 68.56 266 LYS A C 1
ATOM 2180 O O . LYS A 1 266 ? -30.198 2.777 -9.577 1.00 68.56 266 LYS A O 1
ATOM 2185 N N . ARG A 1 267 ? -31.387 0.891 -9.365 1.00 66.44 267 ARG A N 1
ATOM 2186 C CA . ARG A 1 267 ? -30.926 0.571 -8.017 1.00 66.44 267 ARG A CA 1
ATOM 2187 C C . ARG A 1 267 ? -29.476 0.105 -8.053 1.00 66.44 267 ARG A C 1
ATOM 2189 O O . ARG A 1 267 ? -29.167 -0.861 -8.749 1.00 66.44 267 ARG A O 1
ATOM 2196 N N . LEU A 1 268 ? -28.632 0.716 -7.228 1.00 64.25 268 LEU A N 1
ATOM 2197 C CA . LEU A 1 268 ? -27.275 0.223 -7.013 1.00 64.25 268 LEU A CA 1
ATOM 2198 C C . LEU A 1 268 ? -27.322 -1.109 -6.247 1.00 64.25 268 LEU A C 1
ATOM 2200 O O . LEU A 1 268 ? -28.046 -1.260 -5.254 1.00 64.25 268 LEU A O 1
ATOM 2204 N N . SER A 1 269 ? -26.573 -2.100 -6.729 1.00 58.72 269 SER A N 1
ATOM 2205 C CA . SER A 1 269 ? -26.469 -3.420 -6.101 1.00 58.72 269 SER A CA 1
ATOM 2206 C C . SER A 1 269 ? -25.726 -3.356 -4.756 1.00 58.72 269 SER A C 1
ATOM 2208 O O . SER A 1 269 ? -24.997 -2.411 -4.468 1.00 58.72 269 SER A O 1
ATOM 2210 N N . GLY A 1 270 ? -25.936 -4.358 -3.895 1.00 58.09 270 GLY A N 1
ATOM 2211 C CA . GLY A 1 270 ? -25.247 -4.495 -2.599 1.00 58.09 270 GLY A CA 1
ATOM 2212 C C . GLY A 1 270 ? -25.926 -3.812 -1.401 1.00 58.09 270 GLY A C 1
ATOM 2213 O O . GLY A 1 270 ? -25.819 -4.304 -0.274 1.00 58.09 270 GLY A O 1
ATOM 2214 N N . PHE A 1 271 ? -26.704 -2.751 -1.628 1.00 59.75 271 PHE A N 1
ATOM 2215 C CA . PHE A 1 271 ? -27.410 -2.032 -0.560 1.00 59.75 271 PHE A CA 1
ATOM 2216 C C . PHE A 1 271 ? -28.695 -2.732 -0.104 1.00 59.75 271 PHE A C 1
ATOM 2218 O O . PHE A 1 271 ? -29.324 -3.497 -0.848 1.00 59.75 271 PHE A O 1
ATOM 2225 N N . VAL A 1 272 ? -29.076 -2.468 1.150 1.00 54.59 272 VAL A N 1
ATOM 2226 C CA . VAL A 1 272 ? -30.165 -3.134 1.882 1.00 54.59 272 VAL A CA 1
ATOM 2227 C C . VAL A 1 272 ? -31.457 -3.170 1.055 1.00 54.59 272 VAL A C 1
ATOM 2229 O O . VAL A 1 272 ? -31.913 -2.153 0.527 1.00 54.59 272 VAL A O 1
ATOM 2232 N N . ARG A 1 273 ? -32.053 -4.363 0.910 1.00 52.66 273 ARG A N 1
ATOM 2233 C CA . ARG A 1 273 ? -33.462 -4.492 0.506 1.00 52.66 273 ARG A CA 1
ATOM 2234 C C . ARG A 1 273 ? -34.299 -4.266 1.766 1.00 52.66 273 ARG A C 1
ATOM 2236 O O . ARG A 1 273 ? -34.016 -4.937 2.756 1.00 52.66 273 ARG A O 1
ATOM 2243 N N . PRO A 1 274 ? -35.312 -3.385 1.759 1.00 44.31 274 PRO A N 1
ATOM 2244 C CA . PRO A 1 274 ? -36.183 -3.215 2.912 1.00 44.31 274 PRO A CA 1
ATOM 2245 C C . PRO A 1 274 ? -36.762 -4.570 3.311 1.00 44.31 274 PRO A C 1
ATOM 2247 O O . PRO A 1 274 ? -37.274 -5.318 2.470 1.00 44.31 274 PRO A O 1
ATOM 2250 N N . LEU A 1 275 ? -36.620 -4.902 4.594 1.00 44.81 275 LEU A N 1
ATOM 2251 C CA . LEU A 1 275 ? -37.096 -6.158 5.146 1.00 44.81 275 LEU A CA 1
ATOM 2252 C C . LEU A 1 275 ? -38.611 -6.243 4.942 1.00 44.81 275 LEU A C 1
ATOM 2254 O O . LEU A 1 275 ? -39.376 -5.391 5.390 1.00 44.81 275 LEU A O 1
ATOM 2258 N N . THR A 1 276 ? -39.056 -7.295 4.265 1.00 49.06 276 THR A N 1
ATOM 2259 C CA . THR A 1 276 ? -40.477 -7.639 4.233 1.00 49.06 276 THR A CA 1
ATOM 2260 C C . THR A 1 276 ? -40.843 -8.343 5.546 1.00 49.06 276 THR A C 1
ATOM 2262 O O . THR A 1 276 ? -39.997 -9.014 6.145 1.00 49.06 276 THR A O 1
ATOM 2265 N N . PRO A 1 277 ? -42.106 -8.294 6.002 1.00 45.59 277 PRO A N 1
ATOM 2266 C CA . PRO A 1 277 ? -42.538 -9.027 7.197 1.00 45.59 277 PRO A CA 1
ATOM 2267 C C . PRO A 1 277 ? -42.225 -10.536 7.147 1.00 45.59 277 PRO A C 1
ATOM 2269 O O . PRO A 1 277 ? -42.084 -11.181 8.186 1.00 45.59 277 PRO A O 1
ATOM 2272 N N . ALA A 1 278 ? -42.097 -11.102 5.941 1.00 41.97 278 ALA A N 1
ATOM 2273 C CA . ALA A 1 278 ? -41.693 -12.484 5.705 1.00 41.97 278 ALA A CA 1
ATOM 2274 C C . ALA A 1 278 ? -40.180 -12.711 5.902 1.00 41.97 278 ALA A C 1
ATOM 2276 O O . ALA A 1 278 ? -39.795 -13.712 6.508 1.00 41.97 278 ALA A O 1
ATOM 2277 N N . SER A 1 279 ? -39.320 -11.781 5.466 1.00 44.25 279 SER A N 1
ATOM 2278 C CA . SER A 1 279 ? -37.864 -11.902 5.637 1.00 44.25 279 SER A CA 1
ATOM 2279 C C . SER A 1 279 ? -37.431 -11.735 7.094 1.00 44.25 279 SER A C 1
ATOM 2281 O O . SER A 1 279 ? -36.547 -12.458 7.539 1.00 44.25 279 SER A O 1
ATOM 2283 N N . VAL A 1 280 ? -38.109 -10.890 7.881 1.00 40.53 280 VAL A N 1
ATOM 2284 C CA . VAL A 1 280 ? -37.859 -10.763 9.335 1.00 40.53 280 VAL A CA 1
ATOM 2285 C C . VAL A 1 280 ? -38.117 -12.088 10.070 1.00 40.53 280 VAL A C 1
ATOM 2287 O O . VAL A 1 280 ? -37.350 -12.480 10.950 1.00 40.53 280 VAL A O 1
ATOM 2290 N N . ARG A 1 281 ? -39.165 -12.832 9.681 1.00 36.75 281 ARG A N 1
ATOM 2291 C CA . ARG A 1 281 ? -39.463 -14.162 10.250 1.00 36.75 281 ARG A CA 1
ATOM 2292 C C . ARG A 1 281 ? -38.470 -15.239 9.803 1.00 36.75 281 ARG A C 1
ATOM 2294 O O . ARG A 1 281 ? -38.236 -16.177 10.559 1.00 36.75 281 ARG A O 1
ATOM 2301 N N . ALA A 1 282 ? -37.904 -15.118 8.602 1.00 34.78 282 ALA A N 1
ATOM 2302 C CA . ALA A 1 282 ? -36.906 -16.048 8.075 1.00 34.78 282 ALA A CA 1
ATOM 2303 C C . ALA A 1 282 ? -35.512 -15.828 8.692 1.00 34.78 282 ALA A C 1
ATOM 2305 O O . ALA A 1 282 ? -34.841 -16.799 9.035 1.00 34.78 282 ALA A O 1
ATOM 2306 N N . VAL A 1 283 ? -35.104 -14.571 8.906 1.00 40.78 283 VAL A N 1
ATOM 2307 C CA . VAL A 1 283 ? -33.832 -14.216 9.566 1.00 40.78 283 VAL A CA 1
ATOM 2308 C C . VAL A 1 283 ? -33.831 -14.649 11.035 1.00 40.78 283 VAL A C 1
ATOM 2310 O O . VAL A 1 283 ? -32.849 -15.225 11.485 1.00 40.78 283 VAL A O 1
ATOM 2313 N N . LYS A 1 284 ? -34.965 -14.533 11.746 1.00 39.09 284 LYS A N 1
ATOM 2314 C CA . LYS A 1 284 ? -35.141 -15.114 13.094 1.00 39.09 284 LYS A CA 1
ATOM 2315 C C . LYS A 1 284 ? -35.000 -16.648 13.158 1.00 39.09 284 LYS A C 1
ATOM 2317 O O . LYS A 1 284 ? -34.944 -17.192 14.253 1.00 39.09 284 LYS A O 1
ATOM 2322 N N . ARG A 1 285 ? -35.001 -17.362 12.023 1.00 34.72 285 ARG A N 1
ATOM 2323 C CA . ARG A 1 285 ? -34.989 -18.838 11.964 1.00 34.72 285 ARG A CA 1
ATOM 2324 C C . ARG A 1 285 ? -33.763 -19.442 11.278 1.00 34.72 285 ARG A C 1
ATOM 2326 O O . ARG A 1 285 ? -33.633 -20.666 11.288 1.00 34.72 285 ARG A O 1
ATOM 2333 N N . ARG A 1 286 ? -32.862 -18.644 10.692 1.00 33.94 286 ARG A N 1
ATOM 2334 C CA . ARG A 1 286 ? -31.608 -19.171 10.134 1.00 33.94 286 ARG A CA 1
ATOM 2335 C C . ARG A 1 286 ? -30.626 -19.449 11.270 1.00 33.94 286 ARG A C 1
ATOM 2337 O O . ARG A 1 286 ? -29.868 -18.580 11.683 1.00 33.94 286 ARG A O 1
ATOM 2344 N N . ARG A 1 287 ? -30.672 -20.685 11.772 1.00 40.62 287 ARG A N 1
ATOM 2345 C CA . ARG A 1 287 ? -29.587 -21.287 12.552 1.00 40.62 287 ARG A CA 1
ATOM 2346 C C . ARG A 1 287 ? -28.336 -21.258 11.677 1.00 40.62 287 ARG A C 1
ATOM 2348 O O . ARG A 1 287 ? -28.344 -21.875 10.616 1.00 40.62 287 ARG A O 1
ATOM 2355 N N . ILE A 1 288 ? -27.299 -20.540 12.095 1.00 38.38 288 ILE A N 1
ATOM 2356 C CA . ILE A 1 288 ? -25.972 -20.720 11.504 1.00 38.38 288 ILE A CA 1
ATOM 2357 C C . ILE A 1 288 ? -25.495 -22.075 12.023 1.00 38.38 288 ILE A C 1
ATOM 2359 O O . ILE A 1 288 ? -25.324 -22.250 13.230 1.00 38.38 288 ILE A O 1
ATOM 2363 N N . GLY A 1 289 ? -25.417 -23.066 11.140 1.00 29.59 289 GLY A N 1
ATOM 2364 C CA . GLY A 1 289 ? -24.927 -24.389 11.506 1.00 29.59 289 GLY A CA 1
ATOM 2365 C C . GLY A 1 289 ? -23.434 -24.315 11.803 1.00 29.59 289 GLY A C 1
ATOM 2366 O O . GLY A 1 289 ? -22.695 -23.661 11.074 1.00 29.59 289 GLY A O 1
ATOM 2367 N N . SER A 1 290 ? -22.977 -25.004 12.847 1.00 33.44 290 SER A N 1
ATOM 2368 C CA . SER A 1 290 ? -21.562 -25.074 13.241 1.00 33.44 290 SER A CA 1
ATOM 2369 C C . SER A 1 290 ? -20.638 -25.493 12.082 1.00 33.44 290 SER A C 1
ATOM 2371 O O . SER A 1 290 ? -19.486 -25.084 12.028 1.00 33.44 290 SER A O 1
ATOM 2373 N N . GLU A 1 291 ? -21.169 -26.244 11.112 1.00 33.44 291 GLU A N 1
ATOM 2374 C CA . GLU A 1 291 ? -20.463 -26.711 9.913 1.00 33.44 291 GLU A CA 1
ATOM 2375 C C . GLU A 1 291 ? -20.132 -25.604 8.887 1.00 33.44 291 GLU A C 1
ATOM 2377 O O . GLU A 1 291 ? -19.207 -25.781 8.095 1.00 33.44 291 GLU A O 1
ATOM 2382 N N . GLU A 1 292 ? -20.836 -24.462 8.889 1.00 34.41 292 GLU A N 1
ATOM 2383 C CA . GLU A 1 292 ? -20.504 -23.295 8.042 1.00 34.41 292 GLU A CA 1
ATOM 2384 C C . GLU A 1 292 ? -19.311 -22.490 8.590 1.00 34.41 292 GLU A C 1
ATOM 2386 O O . GLU A 1 292 ? -18.697 -21.731 7.845 1.00 34.41 292 GLU A O 1
ATOM 2391 N N . LEU A 1 293 ? -18.948 -22.670 9.867 1.00 36.34 293 LEU A N 1
ATOM 2392 C CA . LEU A 1 293 ? -17.854 -21.946 10.531 1.00 36.34 293 LEU A CA 1
ATOM 2393 C C . LEU A 1 293 ? -16.501 -22.674 10.495 1.00 36.34 293 LEU A C 1
ATOM 2395 O O . LEU A 1 293 ? -15.479 -22.055 10.775 1.00 36.34 293 LEU A O 1
ATOM 2399 N N . GLU A 1 294 ? -16.470 -23.966 10.157 1.00 32.12 294 GLU A N 1
ATOM 2400 C CA . GLU A 1 294 ? -15.263 -24.807 10.268 1.00 32.12 294 GLU A CA 1
ATOM 2401 C C . GLU A 1 294 ? -14.556 -25.095 8.926 1.00 32.12 294 GLU A C 1
ATOM 2403 O O . GLU A 1 294 ? -13.485 -25.705 8.902 1.00 32.12 294 GLU A O 1
ATOM 2408 N N . ARG A 1 295 ? -15.102 -24.651 7.785 1.00 32.41 295 ARG A N 1
ATOM 2409 C CA . ARG A 1 295 ? -14.568 -24.987 6.451 1.00 32.41 295 ARG A CA 1
ATOM 2410 C C . ARG A 1 295 ? -13.625 -23.931 5.874 1.00 32.41 295 ARG A C 1
ATOM 2412 O O . ARG A 1 295 ? -13.981 -23.291 4.894 1.00 32.41 295 ARG A O 1
ATOM 2419 N N . THR A 1 296 ? -12.400 -23.828 6.387 1.00 36.09 296 THR A N 1
ATOM 2420 C CA . THR A 1 296 ? -11.272 -23.270 5.602 1.00 36.09 296 THR A CA 1
ATOM 2421 C C . THR A 1 296 ? -9.926 -23.548 6.266 1.00 36.09 296 THR A C 1
ATOM 2423 O O . THR A 1 296 ? -9.333 -22.672 6.882 1.00 36.09 296 THR A O 1
ATOM 2426 N N . ARG A 1 297 ? -9.396 -24.771 6.134 1.00 37.00 297 ARG A N 1
ATOM 2427 C CA . ARG A 1 297 ? -7.957 -25.036 6.339 1.00 37.00 297 ARG A CA 1
ATOM 2428 C C . ARG A 1 297 ? -7.468 -26.167 5.439 1.00 37.00 297 ARG A C 1
ATOM 2430 O O . ARG A 1 297 ? -7.331 -27.295 5.897 1.00 37.00 297 ARG A O 1
ATOM 2437 N N . GLN A 1 298 ? -7.184 -25.864 4.172 1.00 32.81 298 GLN A N 1
ATOM 2438 C CA . GLN A 1 298 ? -6.325 -26.711 3.336 1.00 32.81 298 GLN A CA 1
ATOM 2439 C C . GLN A 1 298 ? -5.426 -25.863 2.420 1.00 32.81 298 GLN A C 1
ATOM 2441 O O . GLN A 1 298 ? -5.889 -25.267 1.456 1.00 32.81 298 GLN A O 1
ATOM 2446 N N . GLY A 1 299 ? -4.124 -25.863 2.725 1.00 38.25 299 GLY A N 1
ATOM 2447 C CA . GLY A 1 299 ? -3.062 -26.098 1.738 1.00 38.25 299 GLY A CA 1
ATOM 2448 C C . GLY A 1 299 ? -2.709 -25.029 0.699 1.00 38.25 299 GLY A C 1
ATOM 2449 O O . GLY A 1 299 ? -2.073 -25.384 -0.288 1.00 38.25 299 GLY A O 1
ATOM 2450 N N . GLN A 1 300 ? -3.062 -23.760 0.885 1.00 43.03 300 GLN A N 1
ATOM 2451 C CA . GLN A 1 300 ? -2.523 -22.652 0.083 1.00 43.03 300 GLN A CA 1
ATOM 2452 C C . GLN A 1 300 ? -1.871 -21.627 1.013 1.00 43.03 300 GLN A C 1
ATOM 2454 O O . GLN A 1 300 ? -2.254 -21.540 2.179 1.00 43.03 300 GLN A O 1
ATOM 2459 N N . ALA A 1 301 ? -0.862 -20.898 0.524 1.00 47.81 301 ALA A N 1
ATOM 2460 C CA . ALA A 1 301 ? -0.241 -19.809 1.279 1.00 47.81 301 ALA A CA 1
ATOM 2461 C C . ALA A 1 301 ? -1.334 -18.903 1.868 1.00 47.81 301 ALA A C 1
ATOM 2463 O O . ALA A 1 301 ? -2.320 -18.609 1.184 1.00 47.81 301 ALA A O 1
ATOM 2464 N N . ASN A 1 302 ? -1.184 -18.504 3.134 1.00 55.31 302 ASN A N 1
ATOM 2465 C CA . ASN A 1 302 ? -2.176 -17.683 3.825 1.00 55.31 302 ASN A CA 1
ATOM 2466 C C . ASN A 1 302 ? -2.198 -16.293 3.183 1.00 55.31 302 ASN A C 1
ATOM 2468 O O . ASN A 1 302 ? -1.443 -15.414 3.595 1.00 55.31 302 ASN A O 1
ATOM 2472 N N . ARG A 1 303 ? -3.036 -16.106 2.159 1.00 55.38 303 ARG A N 1
ATOM 2473 C CA . ARG A 1 303 ? -3.257 -14.789 1.575 1.00 55.38 303 ARG A CA 1
ATOM 2474 C C . ARG A 1 303 ? -4.097 -13.938 2.516 1.00 55.38 303 ARG A C 1
ATOM 2476 O O . ARG A 1 303 ? -5.199 -14.335 2.891 1.00 55.38 303 ARG A O 1
ATOM 2483 N N . LEU A 1 304 ? -3.559 -12.784 2.893 1.00 58.47 304 LEU A N 1
ATOM 2484 C CA . LEU A 1 304 ? -4.177 -11.828 3.815 1.00 58.47 304 LEU A CA 1
ATOM 2485 C C . LEU A 1 304 ? -4.878 -10.682 3.085 1.00 58.47 304 LEU A C 1
ATOM 2487 O O . LEU A 1 304 ? -5.769 -10.057 3.660 1.00 58.47 304 LEU A O 1
ATOM 2491 N N . SER A 1 305 ? -4.508 -10.412 1.829 1.00 59.06 305 SER A N 1
ATOM 2492 C CA . SER A 1 305 ? -5.222 -9.457 0.981 1.00 59.06 305 SER A CA 1
ATOM 2493 C C . SER A 1 305 ? -6.715 -9.783 0.914 1.00 59.06 305 SER A C 1
ATOM 2495 O O . SER A 1 305 ? -7.141 -10.911 0.652 1.00 59.06 305 SER A O 1
ATOM 2497 N N . PHE A 1 306 ? -7.546 -8.770 1.135 1.00 57.97 306 PHE A N 1
ATOM 2498 C CA . PHE A 1 306 ? -8.991 -8.935 1.161 1.00 57.97 306 PHE A CA 1
ATOM 2499 C C . PHE A 1 306 ? -9.527 -9.365 -0.192 1.00 57.97 306 PHE A C 1
ATOM 2501 O O . PHE A 1 306 ? -10.422 -10.197 -0.246 1.00 57.97 306 PHE A O 1
ATOM 2508 N N . THR A 1 307 ? -8.934 -8.895 -1.286 1.00 57.00 307 THR A N 1
ATOM 2509 C CA . THR A 1 307 ? -9.245 -9.373 -2.639 1.00 57.00 307 THR A CA 1
ATOM 2510 C C . THR A 1 307 ? -9.065 -10.882 -2.823 1.00 57.00 307 THR A C 1
ATOM 2512 O O . THR A 1 307 ? -9.754 -11.466 -3.656 1.00 57.00 307 THR A O 1
ATOM 2515 N N . ALA A 1 308 ? -8.212 -11.540 -2.038 1.00 55.09 308 ALA A N 1
ATOM 2516 C CA . ALA A 1 308 ? -8.114 -12.998 -2.015 1.00 55.09 308 ALA A CA 1
ATOM 2517 C C . ALA A 1 308 ? -9.176 -13.662 -1.116 1.00 55.09 308 ALA A C 1
ATOM 2519 O O . ALA A 1 308 ? -9.514 -14.825 -1.323 1.00 55.09 308 ALA A O 1
ATOM 2520 N N . LEU A 1 309 ? -9.714 -12.924 -0.140 1.00 57.72 309 LEU A N 1
ATOM 2521 C CA . LEU A 1 309 ? -10.695 -13.387 0.846 1.00 57.72 309 LEU A CA 1
ATOM 2522 C C . LEU A 1 309 ? -12.151 -13.066 0.463 1.00 57.72 309 LEU A C 1
ATOM 2524 O O . LEU A 1 309 ? -13.078 -13.601 1.077 1.00 57.72 309 LEU A O 1
ATOM 2528 N N . VAL A 1 310 ? -12.388 -12.208 -0.536 1.00 57.31 310 VAL A N 1
ATOM 2529 C CA . VAL A 1 310 ? -13.743 -11.911 -1.014 1.00 57.31 310 VAL A CA 1
ATOM 2530 C C . VAL A 1 310 ? -14.268 -13.062 -1.867 1.00 57.31 310 VAL A C 1
ATOM 2532 O O . VAL A 1 310 ? -13.654 -13.401 -2.882 1.00 57.31 310 VAL A O 1
ATOM 2535 N N . PRO A 1 311 ? -15.470 -13.587 -1.576 1.00 63.00 311 PRO A N 1
ATOM 2536 C CA . PRO A 1 311 ? -16.140 -14.518 -2.467 1.00 63.00 311 PRO A CA 1
ATOM 2537 C C . PRO A 1 311 ? -16.756 -13.746 -3.646 1.00 63.00 311 PRO A C 1
ATOM 2539 O O . PRO A 1 311 ? -17.966 -13.549 -3.734 1.00 63.00 311 PRO A O 1
ATOM 2542 N N . PHE A 1 312 ? -15.924 -13.252 -4.564 1.00 60.72 312 PHE A N 1
ATOM 2543 C CA . PHE A 1 312 ? -16.400 -12.449 -5.693 1.00 60.72 312 PHE A CA 1
ATOM 2544 C C . PHE A 1 312 ? -17.426 -13.204 -6.547 1.00 60.72 312 PHE A C 1
ATOM 2546 O O . PHE A 1 312 ? -18.389 -12.602 -7.005 1.00 60.72 312 PHE A O 1
ATOM 2553 N N . GLU A 1 313 ? -17.298 -14.523 -6.687 1.00 56.78 313 GLU A N 1
ATOM 2554 C CA . GLU A 1 313 ? -18.274 -15.357 -7.400 1.00 56.78 313 GLU A CA 1
ATOM 2555 C C . GLU A 1 313 ? -19.688 -15.268 -6.798 1.00 56.78 313 GLU A C 1
ATOM 2557 O O . GLU A 1 313 ? -20.669 -15.180 -7.539 1.00 56.78 313 GLU A O 1
ATOM 2562 N N . THR A 1 314 ? -19.813 -15.212 -5.466 1.00 58.56 314 THR A N 1
ATOM 2563 C CA . THR A 1 314 ? -21.121 -15.073 -4.805 1.00 58.56 314 THR A CA 1
ATOM 2564 C C . THR A 1 314 ? -21.637 -13.639 -4.873 1.00 58.56 314 THR A C 1
ATOM 2566 O O . THR A 1 314 ? -22.828 -13.427 -5.099 1.00 58.56 314 THR A O 1
ATOM 2569 N N . LEU A 1 315 ? -20.749 -12.643 -4.775 1.00 58.62 315 LEU A N 1
ATOM 2570 C CA . LEU A 1 315 ? -21.117 -11.233 -4.933 1.00 58.62 315 LEU A CA 1
ATOM 2571 C C . LEU A 1 315 ? -21.597 -10.897 -6.356 1.00 58.62 315 LEU A C 1
ATOM 2573 O O . LEU A 1 315 ? -22.481 -10.055 -6.510 1.00 58.62 315 LEU A O 1
ATOM 2577 N N . VAL A 1 316 ? -21.063 -11.561 -7.391 1.00 55.22 316 VAL A N 1
ATOM 2578 C CA . VAL A 1 316 ? -21.546 -11.436 -8.780 1.00 55.22 316 VAL A CA 1
ATOM 2579 C C . VAL A 1 316 ? -22.957 -12.014 -8.915 1.00 55.22 316 VAL A C 1
ATOM 2581 O O . VAL A 1 316 ? -23.794 -11.413 -9.585 1.00 55.22 316 VAL A O 1
ATOM 2584 N N . ALA A 1 317 ? -23.241 -13.157 -8.283 1.00 51.56 317 ALA A N 1
ATOM 2585 C CA . ALA A 1 317 ? -24.546 -13.819 -8.371 1.00 51.56 317 ALA A CA 1
ATOM 2586 C C . ALA A 1 317 ? -25.684 -12.999 -7.728 1.00 51.56 317 ALA A C 1
ATOM 2588 O O . ALA A 1 317 ? -26.820 -13.037 -8.204 1.00 51.56 317 ALA A O 1
ATOM 2589 N N . ASP A 1 318 ? -25.374 -12.216 -6.690 1.00 47.34 318 ASP A N 1
ATOM 2590 C CA . ASP A 1 318 ? -26.315 -11.298 -6.035 1.00 47.34 318 ASP A CA 1
ATOM 2591 C C . ASP A 1 318 ? -26.500 -9.961 -6.786 1.00 47.34 318 ASP A C 1
ATOM 2593 O O . ASP A 1 318 ? -27.461 -9.219 -6.529 1.00 47.34 318 ASP A O 1
ATOM 2597 N N . ALA A 1 319 ? -25.611 -9.635 -7.731 1.00 50.59 319 ALA A N 1
ATOM 2598 C CA . ALA A 1 319 ? -25.717 -8.437 -8.552 1.00 50.59 319 ALA A CA 1
ATOM 2599 C C . ALA A 1 319 ? -26.779 -8.634 -9.648 1.00 50.59 319 ALA A C 1
ATOM 2601 O O . ALA A 1 319 ? -26.555 -9.259 -10.681 1.00 50.59 319 ALA A O 1
ATOM 2602 N N . SER A 1 320 ? -27.952 -8.023 -9.463 1.00 45.00 320 SER A N 1
ATOM 2603 C CA . SER A 1 320 ? -29.029 -7.991 -10.469 1.00 45.00 320 SER A CA 1
ATOM 2604 C C . SER A 1 320 ? -28.661 -7.250 -11.768 1.00 45.00 320 SER A C 1
ATOM 2606 O O . SER A 1 320 ? -29.456 -7.222 -12.705 1.00 45.00 320 SER A O 1
ATOM 2608 N N . SER A 1 321 ? -27.481 -6.631 -11.828 1.00 43.66 321 SER A N 1
ATOM 2609 C CA . SER A 1 321 ? -26.959 -5.844 -12.944 1.00 43.66 321 SER A CA 1
ATOM 2610 C C . SER A 1 321 ? -25.776 -6.558 -13.603 1.00 43.66 321 SER A C 1
ATOM 2612 O O . SER A 1 321 ? -24.623 -6.254 -13.317 1.00 43.66 321 SER A O 1
ATOM 2614 N N . GLY A 1 322 ? -26.075 -7.528 -14.471 1.00 39.84 322 GLY A N 1
ATOM 2615 C CA . GLY A 1 322 ? -25.184 -8.028 -15.527 1.00 39.84 322 GLY A CA 1
ATOM 2616 C C . GLY A 1 322 ? -23.676 -8.021 -15.240 1.00 39.84 322 GLY A C 1
ATOM 2617 O O . GLY A 1 322 ? -22.954 -7.206 -15.804 1.00 39.84 322 GLY A O 1
ATOM 2618 N N . GLY A 1 323 ? -23.203 -8.964 -14.421 1.00 39.38 323 GLY A N 1
ATOM 2619 C CA . GLY A 1 323 ? -21.820 -9.470 -14.447 1.00 39.38 323 GLY A CA 1
ATOM 2620 C C . GLY A 1 323 ? -20.706 -8.556 -13.928 1.00 39.38 323 GLY A C 1
ATOM 2621 O O . GLY A 1 323 ? -19.540 -8.921 -14.046 1.00 39.38 323 GLY A O 1
ATOM 2622 N N . VAL A 1 324 ? -21.026 -7.391 -13.365 1.00 45.97 324 VAL A N 1
ATOM 2623 C CA . VAL A 1 324 ? -20.036 -6.377 -12.988 1.00 45.97 324 VAL A CA 1
ATOM 2624 C C . VAL A 1 324 ? -20.239 -5.987 -11.516 1.00 45.97 324 VAL A C 1
ATOM 2626 O O . VAL A 1 324 ? -21.217 -5.325 -11.178 1.00 45.97 324 VAL A O 1
ATOM 2629 N N . ILE A 1 325 ? -19.333 -6.411 -10.621 1.00 53.84 325 ILE A N 1
ATOM 2630 C CA . ILE A 1 325 ? -19.337 -5.975 -9.210 1.00 53.84 325 ILE A CA 1
ATOM 2631 C C . ILE A 1 325 ? -18.870 -4.525 -9.139 1.00 53.84 325 ILE A C 1
ATOM 2633 O O . ILE A 1 325 ? -17.681 -4.232 -9.266 1.00 53.84 325 ILE A O 1
ATOM 2637 N N . ASP A 1 326 ? -19.808 -3.624 -8.884 1.00 65.56 326 ASP A N 1
ATOM 2638 C CA . ASP A 1 326 ? -19.518 -2.210 -8.682 1.00 65.56 326 ASP A CA 1
ATOM 2639 C C . ASP A 1 326 ? -18.785 -1.953 -7.343 1.00 65.56 326 ASP A C 1
ATOM 2641 O O . ASP A 1 326 ? -19.008 -2.652 -6.347 1.00 65.56 326 ASP A O 1
ATOM 2645 N N . LYS A 1 327 ? -17.946 -0.906 -7.286 1.00 75.00 327 LYS A N 1
ATOM 2646 C CA . LYS A 1 327 ? -17.257 -0.425 -6.069 1.00 75.00 327 LYS A CA 1
ATOM 2647 C C . LYS A 1 327 ? -18.236 -0.223 -4.911 1.00 75.00 327 LYS A C 1
ATOM 2649 O O . LYS A 1 327 ? -17.903 -0.519 -3.765 1.00 75.00 327 LYS A O 1
ATOM 2654 N N . ALA A 1 328 ? -19.464 0.205 -5.205 1.00 74.81 328 ALA A N 1
ATOM 2655 C CA . ALA A 1 328 ? -20.524 0.360 -4.214 1.00 74.81 328 ALA A CA 1
ATOM 2656 C C . ALA A 1 328 ? -20.893 -0.968 -3.520 1.00 74.81 328 ALA A C 1
ATOM 2658 O O . ALA A 1 328 ? -21.139 -0.999 -2.314 1.00 74.81 328 ALA A O 1
ATOM 2659 N N . THR A 1 329 ? -20.879 -2.081 -4.264 1.00 75.00 329 THR A N 1
ATOM 2660 C CA . THR A 1 329 ? -21.144 -3.423 -3.720 1.00 75.00 329 THR A CA 1
ATOM 2661 C C . THR A 1 329 ? -20.006 -3.867 -2.801 1.00 75.00 329 THR A C 1
ATOM 2663 O O . THR A 1 329 ? -20.270 -4.370 -1.710 1.00 75.00 329 THR A O 1
ATOM 2666 N N . VAL A 1 330 ? -18.753 -3.606 -3.192 1.00 78.19 330 VAL A N 1
ATOM 2667 C CA . VAL A 1 330 ? -17.568 -3.879 -2.360 1.00 78.19 330 VAL A CA 1
ATOM 2668 C C . VAL A 1 330 ? -17.608 -3.067 -1.064 1.00 78.19 330 VAL A C 1
ATOM 2670 O O . VAL A 1 330 ? -17.470 -3.633 0.015 1.00 78.19 330 VAL A O 1
ATOM 2673 N N . LEU A 1 331 ? -17.878 -1.762 -1.141 1.00 83.00 331 LEU A N 1
ATOM 2674 C CA . LEU A 1 331 ? -17.988 -0.890 0.035 1.00 83.00 331 LEU A CA 1
ATOM 2675 C C . LEU A 1 331 ? -19.134 -1.304 0.963 1.00 83.00 331 LEU A C 1
ATOM 2677 O O . LEU A 1 331 ? -18.968 -1.313 2.181 1.00 83.00 331 LEU A O 1
ATOM 2681 N N . SER A 1 332 ? -20.283 -1.695 0.404 1.00 80.00 332 SER A N 1
ATOM 2682 C CA . SER A 1 332 ? -21.394 -2.221 1.200 1.00 80.00 332 SER A CA 1
ATOM 2683 C C . SER A 1 332 ? -21.029 -3.525 1.909 1.00 80.00 332 SER A C 1
ATOM 2685 O O . SER A 1 332 ? -21.442 -3.739 3.049 1.00 80.00 332 SER A O 1
ATOM 2687 N N . TYR A 1 333 ? -20.257 -4.396 1.258 1.00 81.06 333 TYR A N 1
ATOM 2688 C CA . TYR A 1 333 ? -19.761 -5.617 1.880 1.00 81.06 333 TYR A CA 1
ATOM 2689 C C . TYR A 1 333 ? -18.767 -5.302 3.006 1.00 81.06 333 TYR A C 1
ATOM 2691 O O . TYR A 1 333 ? -18.957 -5.792 4.115 1.00 81.06 333 TYR A O 1
ATOM 2699 N N . LEU A 1 334 ? -17.794 -4.412 2.775 1.00 85.31 334 LEU A N 1
ATOM 2700 C CA . LEU A 1 334 ? -16.835 -3.972 3.799 1.00 85.31 334 LEU A CA 1
ATOM 2701 C C . LEU A 1 334 ? -17.546 -3.425 5.042 1.00 85.31 334 LEU A C 1
ATOM 2703 O O . LEU A 1 334 ? -17.292 -3.877 6.155 1.00 85.31 334 LEU A O 1
ATOM 2707 N N . LEU A 1 335 ? -18.528 -2.539 4.854 1.00 87.06 335 LEU A N 1
ATOM 2708 C CA . LEU A 1 335 ? -19.353 -2.020 5.948 1.00 87.06 335 LEU A CA 1
ATOM 2709 C C . LEU A 1 335 ? -20.046 -3.127 6.756 1.00 87.06 335 LEU A C 1
ATOM 2711 O O . LEU A 1 335 ? -20.286 -2.938 7.943 1.00 87.06 335 LEU A O 1
ATOM 2715 N N . LYS A 1 336 ? -20.366 -4.279 6.160 1.00 80.19 336 LYS A N 1
ATOM 2716 C CA . LYS A 1 336 ? -21.009 -5.399 6.864 1.00 80.19 336 LYS A CA 1
ATOM 2717 C C . LYS A 1 336 ? -20.014 -6.328 7.553 1.00 80.19 336 LYS A C 1
ATOM 2719 O O . LYS A 1 336 ? -20.382 -6.932 8.556 1.00 80.19 336 LYS A O 1
ATOM 2724 N N . THR A 1 337 ? -18.805 -6.483 7.015 1.00 78.56 337 THR A N 1
ATOM 2725 C CA . THR A 1 337 ? -17.889 -7.559 7.429 1.00 78.56 337 THR A CA 1
ATOM 2726 C C . THR A 1 337 ? -16.641 -7.088 8.160 1.00 78.56 337 THR A C 1
ATOM 2728 O O . THR A 1 337 ? -16.064 -7.882 8.893 1.00 78.56 337 THR A O 1
ATOM 2731 N N . THR A 1 338 ? -16.197 -5.842 7.971 1.00 81.75 338 THR A N 1
ATOM 2732 C CA . THR A 1 338 ? -14.908 -5.376 8.519 1.00 81.75 338 THR A CA 1
ATOM 2733 C C . THR A 1 338 ? -15.041 -4.474 9.742 1.00 81.75 338 THR A C 1
ATOM 2735 O O . THR A 1 338 ? -14.044 -4.226 10.413 1.00 81.75 338 THR A O 1
ATOM 2738 N N . VAL A 1 339 ? -16.240 -3.953 10.020 1.00 87.69 339 VAL A N 1
ATOM 2739 C CA . VAL A 1 339 ? -16.506 -3.063 11.161 1.00 87.69 339 VAL A CA 1
ATOM 2740 C C . VAL A 1 339 ? -17.077 -3.862 12.330 1.00 87.69 339 VAL A C 1
ATOM 2742 O O . VAL A 1 339 ? -18.119 -4.511 12.201 1.00 87.69 339 VAL A O 1
ATOM 2745 N N . HIS A 1 340 ? -16.443 -3.767 13.498 1.00 86.06 340 HIS A N 1
ATOM 2746 C CA . HIS A 1 340 ? -16.926 -4.386 14.734 1.00 86.06 340 HIS A CA 1
ATOM 2747 C C . HIS A 1 340 ? -17.875 -3.439 15.483 1.00 86.06 340 HIS A C 1
ATOM 2749 O O . HIS A 1 340 ? -17.506 -2.778 16.453 1.00 86.06 340 HIS A O 1
ATOM 2755 N N . TYR A 1 341 ? -19.135 -3.382 15.038 1.00 86.75 341 TYR A N 1
ATOM 2756 C CA . TYR A 1 341 ? -20.167 -2.503 15.610 1.00 86.75 341 TYR A CA 1
ATOM 2757 C C . TYR A 1 341 ? -20.396 -2.693 17.118 1.00 86.75 341 TYR A C 1
ATOM 2759 O O . TYR A 1 341 ? -20.772 -1.745 17.799 1.00 86.75 341 TYR A O 1
ATOM 2767 N N . SER A 1 342 ? -20.143 -3.884 17.665 1.00 82.94 342 SER A N 1
ATOM 2768 C CA . SER A 1 342 ? -20.270 -4.168 19.104 1.00 82.94 342 SER A CA 1
ATOM 2769 C C . SER A 1 342 ? -19.366 -3.301 19.989 1.00 82.94 342 SER A C 1
ATOM 2771 O O . SER A 1 342 ? -19.643 -3.153 21.176 1.00 82.94 342 SER A O 1
ATOM 2773 N N . ASN A 1 343 ? -18.306 -2.715 19.426 1.00 83.44 343 ASN A N 1
ATOM 2774 C CA . ASN A 1 343 ? -17.364 -1.866 20.158 1.00 83.44 343 ASN A CA 1
ATOM 2775 C C . ASN A 1 343 ? -17.798 -0.395 20.224 1.00 83.44 343 ASN A C 1
ATOM 2777 O O . ASN A 1 343 ? -17.130 0.415 20.864 1.00 83.44 343 ASN A O 1
ATOM 2781 N N . MET A 1 344 ? -18.876 -0.025 19.533 1.00 87.69 344 MET A N 1
ATOM 2782 C CA . MET A 1 344 ? -19.358 1.351 19.482 1.00 87.69 344 MET A CA 1
ATOM 2783 C C . MET A 1 344 ? -20.207 1.697 20.712 1.00 87.69 344 MET A C 1
ATOM 2785 O O . MET A 1 344 ? -20.836 0.834 21.333 1.00 87.69 344 MET A O 1
ATOM 2789 N N . THR A 1 345 ? -20.241 2.979 21.075 1.00 86.62 345 THR A N 1
ATOM 2790 C CA . THR A 1 345 ? -21.166 3.504 22.090 1.00 86.62 345 THR A CA 1
ATOM 2791 C C . THR A 1 345 ? -22.611 3.482 21.606 1.00 86.62 345 THR A C 1
ATOM 2793 O O . THR A 1 345 ? -22.885 3.386 20.410 1.00 86.62 345 THR A O 1
ATOM 2796 N N . PHE A 1 346 ? -23.557 3.576 22.542 1.00 85.44 346 PHE A N 1
ATOM 2797 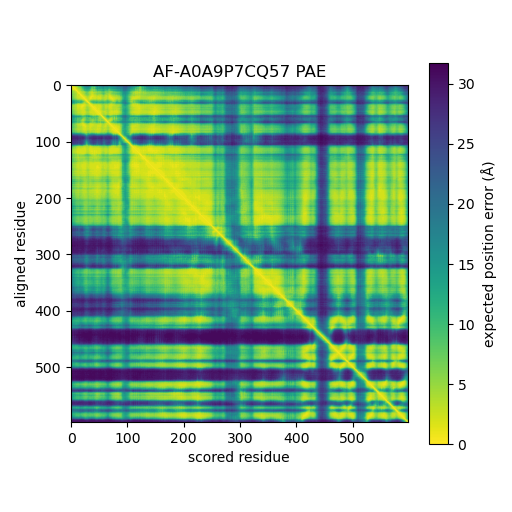C CA . PHE A 1 346 ? -24.975 3.687 22.199 1.00 85.44 346 PHE A CA 1
ATOM 2798 C C . PHE A 1 346 ? -25.249 4.885 21.274 1.00 85.44 346 PHE A C 1
ATOM 2800 O O . PHE A 1 346 ? -25.982 4.756 20.292 1.00 85.44 346 PHE A O 1
ATOM 2807 N N . ASP A 1 347 ? -24.612 6.028 21.543 1.00 89.12 347 ASP A N 1
ATOM 2808 C CA . ASP A 1 347 ? -24.739 7.234 20.718 1.00 89.12 347 ASP A CA 1
ATOM 2809 C C . ASP A 1 347 ? -24.174 7.007 19.310 1.00 89.12 347 ASP A C 1
ATOM 2811 O O . ASP A 1 347 ? -24.837 7.300 18.316 1.00 89.12 347 ASP A O 1
ATOM 2815 N N . GLN A 1 348 ? -23.002 6.374 19.212 1.00 92.75 348 GLN A N 1
ATOM 2816 C CA . GLN A 1 348 ? -22.383 6.016 17.934 1.00 92.75 348 GLN A CA 1
ATOM 2817 C C . GLN A 1 348 ? -23.259 5.050 17.120 1.00 92.75 348 GLN A C 1
ATOM 2819 O O . GLN A 1 348 ? -23.468 5.260 15.927 1.00 92.75 348 GLN A O 1
ATOM 2824 N N . LEU A 1 349 ? -23.830 4.018 17.751 1.00 90.12 349 LEU A N 1
ATOM 2825 C CA . LEU A 1 349 ? -24.758 3.089 17.092 1.00 90.12 349 LEU A CA 1
ATOM 2826 C C . LEU A 1 349 ? -26.064 3.773 16.672 1.00 90.12 349 LEU A C 1
ATOM 2828 O O . LEU A 1 349 ? -26.644 3.422 15.642 1.00 90.12 349 LEU A O 1
ATOM 2832 N N . SER A 1 350 ? -26.516 4.768 17.434 1.00 87.62 350 SER A N 1
ATOM 2833 C CA . SER A 1 350 ? -27.674 5.588 17.075 1.00 87.62 350 SER A CA 1
ATOM 2834 C C . SER A 1 350 ? -27.405 6.432 15.828 1.00 87.62 350 SER A C 1
ATOM 2836 O O . SER A 1 350 ? -28.286 6.548 14.973 1.00 87.62 350 SER A O 1
ATOM 2838 N N . ASP A 1 351 ? -26.190 6.960 15.676 1.00 89.69 351 ASP A N 1
ATOM 2839 C CA . ASP A 1 351 ? -25.770 7.667 14.464 1.00 89.69 351 ASP A CA 1
ATOM 2840 C C . ASP A 1 351 ? -25.650 6.718 13.260 1.00 89.69 351 ASP A C 1
ATOM 2842 O O . ASP A 1 351 ? -26.213 7.009 12.203 1.00 89.69 351 ASP A O 1
ATOM 2846 N N . VAL A 1 352 ? -25.038 5.536 13.433 1.00 89.50 352 VAL A N 1
ATOM 2847 C CA . VAL A 1 352 ? -24.984 4.481 12.395 1.00 89.50 352 VAL A CA 1
ATOM 2848 C C . VAL A 1 352 ? -26.390 4.108 11.919 1.00 89.50 352 VAL A C 1
ATOM 2850 O O . VAL A 1 352 ? -26.640 3.977 10.720 1.00 89.50 352 VAL A O 1
ATOM 2853 N N . ARG A 1 353 ? -27.339 3.964 12.851 1.00 86.25 353 ARG A N 1
ATOM 2854 C CA . ARG A 1 353 ? -28.741 3.684 12.524 1.00 86.25 353 ARG A CA 1
ATOM 2855 C C . ARG A 1 353 ? -29.378 4.818 11.728 1.00 86.25 353 ARG A C 1
ATOM 2857 O O . ARG A 1 353 ? -30.079 4.553 10.754 1.00 86.25 353 ARG A O 1
ATOM 2864 N N . ARG A 1 354 ? -29.160 6.070 12.147 1.00 84.50 354 ARG A N 1
ATOM 2865 C CA . ARG A 1 354 ? -29.738 7.262 11.504 1.00 84.50 354 ARG A CA 1
ATOM 2866 C C . ARG A 1 354 ? -29.282 7.400 10.053 1.00 84.50 354 ARG A C 1
ATOM 2868 O O . ARG A 1 354 ? -30.061 7.859 9.223 1.00 84.50 354 ARG A O 1
ATOM 2875 N N . ASP A 1 355 ? -28.059 6.980 9.750 1.00 84.56 355 ASP A N 1
ATOM 2876 C CA . ASP A 1 355 ? -27.512 7.022 8.395 1.00 84.56 355 ASP A CA 1
ATOM 2877 C C . ASP A 1 355 ? -28.235 6.089 7.412 1.00 84.56 355 ASP A C 1
ATOM 2879 O O . ASP A 1 355 ? -28.253 6.362 6.214 1.00 84.56 355 ASP A O 1
ATOM 2883 N N . GLY A 1 356 ? -28.813 4.979 7.888 1.00 77.81 356 GLY A N 1
ATOM 2884 C CA . GLY A 1 356 ? -29.567 4.033 7.055 1.00 77.81 356 GLY A CA 1
ATOM 2885 C C . GLY A 1 356 ? -28.739 3.286 5.997 1.00 77.81 356 GLY A C 1
ATOM 2886 O O . GLY A 1 356 ? -29.306 2.678 5.089 1.00 77.81 356 GLY A O 1
ATOM 2887 N N . ILE A 1 357 ? -27.406 3.327 6.089 1.00 79.75 357 ILE A N 1
ATOM 2888 C CA . ILE A 1 357 ? -26.489 2.680 5.133 1.00 79.75 357 ILE A CA 1
ATOM 2889 C C . ILE A 1 357 ? -26.401 1.167 5.394 1.00 79.75 357 ILE A C 1
ATOM 2891 O O . ILE A 1 357 ? -26.322 0.362 4.460 1.00 79.75 357 ILE A O 1
ATOM 2895 N N . VAL A 1 358 ? -26.414 0.784 6.671 1.00 80.50 358 VAL A N 1
ATOM 2896 C CA . VAL A 1 358 ? -26.267 -0.593 7.159 1.00 80.50 358 VAL A CA 1
ATOM 2897 C C . VAL A 1 358 ? -27.620 -1.091 7.674 1.00 80.50 358 VAL A C 1
ATOM 2899 O O . VAL A 1 358 ? -28.447 -0.301 8.121 1.00 80.50 358 VAL A O 1
ATOM 2902 N N . ASP A 1 359 ? -27.870 -2.401 7.582 1.00 76.12 359 ASP A N 1
ATOM 2903 C CA . ASP A 1 359 ? -29.125 -3.007 8.045 1.00 76.12 359 ASP A CA 1
ATOM 2904 C C . ASP A 1 359 ? -29.333 -2.750 9.548 1.00 76.12 359 ASP A C 1
ATOM 2906 O O . ASP A 1 359 ? -28.430 -2.995 10.354 1.00 76.12 359 ASP A O 1
ATOM 2910 N N . GLU A 1 360 ? -30.536 -2.313 9.936 1.00 79.25 360 GLU A N 1
ATOM 2911 C CA . GLU A 1 360 ? -30.911 -2.150 11.343 1.00 79.25 360 GLU A CA 1
ATOM 2912 C C . GLU A 1 360 ? -30.682 -3.441 12.142 1.00 79.25 360 GLU A C 1
ATOM 2914 O O . GLU A 1 360 ? -30.331 -3.374 13.317 1.00 79.25 360 GLU A O 1
ATOM 2919 N N . ALA A 1 361 ? -30.806 -4.620 11.520 1.00 76.31 361 ALA A N 1
ATOM 2920 C CA . ALA A 1 361 ? -30.511 -5.895 12.167 1.00 76.31 361 ALA A CA 1
ATOM 2921 C C . ALA A 1 361 ? -29.057 -5.994 12.669 1.00 76.31 361 ALA A C 1
ATOM 2923 O O . ALA A 1 361 ? -28.822 -6.588 13.722 1.00 76.31 361 ALA A O 1
ATOM 2924 N N . ILE A 1 362 ? -28.089 -5.399 11.958 1.00 80.88 362 ILE A N 1
ATOM 2925 C CA . ILE A 1 362 ? -26.680 -5.353 12.381 1.00 80.88 362 ILE A CA 1
ATOM 2926 C C . ILE A 1 362 ? -26.535 -4.433 13.593 1.00 80.88 362 ILE A C 1
ATOM 2928 O O . ILE A 1 362 ? -25.907 -4.821 14.575 1.00 80.88 362 ILE A O 1
ATOM 2932 N N . VAL A 1 363 ? -27.171 -3.258 13.562 1.00 82.75 363 VAL A N 1
ATOM 2933 C CA . VAL A 1 363 ? -27.128 -2.297 14.674 1.00 82.75 363 VAL A CA 1
ATOM 2934 C C . VAL A 1 363 ? -27.781 -2.874 15.931 1.00 82.75 363 VAL A C 1
ATOM 2936 O O . VAL A 1 363 ? -27.193 -2.839 17.009 1.00 82.75 363 VAL A O 1
ATOM 2939 N N . PHE A 1 364 ? -28.972 -3.465 15.805 1.00 80.31 364 PHE A N 1
ATOM 2940 C CA . PHE A 1 364 ? -29.649 -4.103 16.933 1.00 80.31 364 PHE A CA 1
ATOM 2941 C C . PHE A 1 364 ? -28.847 -5.283 17.478 1.00 80.31 364 PHE A C 1
ATOM 2943 O O . PHE A 1 364 ? -28.708 -5.414 18.691 1.00 80.31 364 PHE A O 1
ATOM 2950 N N . ARG A 1 365 ? -28.270 -6.120 16.607 1.00 80.00 365 ARG A N 1
ATOM 2951 C CA . ARG A 1 365 ? -27.380 -7.201 17.044 1.00 80.00 365 ARG A CA 1
ATOM 2952 C C . ARG A 1 365 ? -26.168 -6.659 17.802 1.00 80.00 365 ARG A C 1
ATOM 2954 O O . ARG A 1 365 ? -25.822 -7.238 18.825 1.00 80.00 365 ARG A O 1
ATOM 2961 N N . ALA A 1 366 ? -25.562 -5.568 17.340 1.00 82.31 366 ALA A N 1
ATOM 2962 C CA . ALA A 1 366 ? -24.420 -4.944 17.999 1.00 82.31 366 ALA A CA 1
ATOM 2963 C C . ALA A 1 366 ? -24.765 -4.426 19.403 1.00 82.31 366 ALA A C 1
ATOM 2965 O O . ALA A 1 366 ? -23.989 -4.648 20.327 1.00 82.31 366 ALA A O 1
ATOM 2966 N N . LEU A 1 367 ? -25.947 -3.821 19.583 1.00 79.56 367 LEU A N 1
ATOM 2967 C CA . LEU A 1 367 ? -26.449 -3.417 20.903 1.00 79.56 367 LEU A CA 1
ATOM 2968 C C . LEU A 1 367 ? -26.554 -4.619 21.851 1.00 79.56 367 LEU A C 1
ATOM 2970 O O . LEU A 1 367 ? -26.009 -4.589 22.949 1.00 79.56 367 LEU A O 1
ATOM 2974 N N . TRP A 1 368 ? -27.177 -5.712 21.403 1.00 73.62 368 TRP A N 1
ATOM 2975 C CA . TRP A 1 368 ? -27.278 -6.936 22.205 1.00 73.62 368 TRP A CA 1
ATOM 2976 C C . TRP A 1 368 ? -25.915 -7.575 22.496 1.00 73.62 368 TRP A C 1
ATOM 2978 O O . TRP A 1 368 ? -25.700 -8.099 23.586 1.00 73.62 368 TRP A O 1
ATOM 2988 N N . GLN A 1 369 ? -24.985 -7.540 21.538 1.00 75.00 369 GLN A N 1
ATOM 2989 C CA . GLN A 1 369 ? -23.625 -8.048 21.730 1.00 75.00 369 GLN A CA 1
ATOM 2990 C C . GLN A 1 369 ? -22.848 -7.209 22.741 1.00 75.00 369 GLN A C 1
ATOM 2992 O O . GLN A 1 369 ? -22.122 -7.774 23.546 1.00 75.00 369 GLN A O 1
ATOM 2997 N N . ARG A 1 370 ? -23.029 -5.887 22.744 1.00 74.62 370 ARG A N 1
ATOM 2998 C CA . ARG A 1 370 ? -22.421 -4.983 23.723 1.00 74.62 370 ARG A CA 1
ATOM 2999 C C . ARG A 1 370 ? -22.896 -5.284 25.148 1.00 74.62 370 ARG A C 1
ATOM 3001 O O . ARG A 1 370 ? -22.065 -5.463 26.031 1.00 74.62 370 ARG A O 1
ATOM 3008 N N . GLU A 1 371 ? -24.203 -5.435 25.350 1.00 70.25 371 GLU A N 1
ATOM 3009 C CA . GLU A 1 371 ? -24.775 -5.845 26.647 1.00 70.25 371 GLU A CA 1
ATOM 3010 C C . GLU A 1 371 ? -24.242 -7.221 27.090 1.00 70.25 371 GLU A C 1
ATOM 3012 O O . GLU A 1 371 ? -23.903 -7.453 28.252 1.00 70.25 371 GLU A O 1
ATOM 3017 N N . ALA A 1 372 ? -24.093 -8.152 26.144 1.00 67.06 372 ALA A N 1
ATOM 3018 C CA . ALA A 1 372 ? -23.490 -9.449 26.425 1.00 67.06 372 ALA A CA 1
ATOM 3019 C C . ALA A 1 372 ? -21.983 -9.374 26.727 1.00 67.06 372 ALA A C 1
ATOM 3021 O O . ALA A 1 372 ? -21.478 -10.177 27.510 1.00 67.06 372 ALA A O 1
ATOM 3022 N N . LEU A 1 373 ? -21.256 -8.440 26.116 1.00 66.75 373 LEU A N 1
ATOM 3023 C CA . LEU A 1 373 ? -19.834 -8.208 26.359 1.00 66.75 373 LEU A CA 1
ATOM 3024 C C . LEU A 1 373 ? -19.598 -7.649 27.760 1.00 66.75 373 LEU A C 1
ATOM 3026 O O . LEU A 1 373 ? -18.705 -8.136 28.449 1.00 66.75 373 LEU A O 1
ATOM 3030 N N . GLU A 1 374 ? -20.433 -6.715 28.221 1.00 65.81 374 GLU A N 1
ATOM 3031 C CA . GLU A 1 374 ? -20.395 -6.240 29.610 1.00 65.81 374 GLU A CA 1
ATOM 3032 C C . GLU A 1 374 ? -20.581 -7.398 30.599 1.00 65.81 374 GLU A C 1
ATOM 3034 O O . GLU A 1 374 ? -19.863 -7.473 31.593 1.00 65.81 374 GLU A O 1
ATOM 3039 N N . ARG A 1 375 ? -21.431 -8.385 30.282 1.00 64.25 375 ARG A N 1
ATOM 3040 C CA . ARG A 1 375 ? -21.554 -9.622 31.073 1.00 64.25 375 ARG A CA 1
ATOM 3041 C C . ARG A 1 375 ? -20.280 -10.471 31.089 1.00 64.25 375 ARG A C 1
ATOM 3043 O O . ARG A 1 375 ? -19.983 -11.101 32.099 1.00 64.25 375 ARG A O 1
ATOM 3050 N N . VAL A 1 376 ? -19.572 -10.571 29.963 1.00 61.41 376 VAL A N 1
ATOM 3051 C CA . VAL A 1 376 ? -18.334 -11.370 29.857 1.00 61.41 376 VAL A CA 1
ATOM 3052 C C . VAL A 1 376 ? -17.178 -10.692 30.591 1.00 61.41 376 VAL A C 1
ATOM 3054 O O . VAL A 1 376 ? -16.354 -11.375 31.193 1.00 61.41 376 VAL A O 1
ATOM 3057 N N . LEU A 1 377 ? -17.121 -9.363 30.545 1.00 62.09 377 LEU A N 1
ATOM 3058 C CA . LEU A 1 377 ? -16.060 -8.564 31.155 1.00 62.09 377 LEU A CA 1
ATOM 3059 C C . LEU A 1 377 ? -16.310 -8.308 32.649 1.00 62.09 377 LEU A C 1
ATOM 3061 O O . LEU A 1 377 ? -15.364 -8.304 33.432 1.00 62.09 377 LEU A O 1
ATOM 3065 N N . TYR A 1 378 ? -17.574 -8.141 33.046 1.00 65.31 378 TYR A N 1
ATOM 3066 C CA . TYR A 1 378 ? -18.001 -7.792 34.403 1.00 65.31 378 TYR A CA 1
ATOM 3067 C C . TYR A 1 378 ? -19.180 -8.673 34.872 1.00 65.31 378 TYR A C 1
ATOM 3069 O O . TYR A 1 378 ? -20.286 -8.180 35.123 1.00 65.31 378 TYR A O 1
ATOM 3077 N N . PRO A 1 379 ? -18.973 -9.993 35.037 1.00 59.12 379 PRO A N 1
ATOM 3078 C CA . PRO A 1 379 ? -20.050 -10.943 35.333 1.00 59.12 379 PRO A CA 1
ATOM 3079 C C . PRO A 1 379 ? -20.802 -10.668 36.646 1.00 59.12 379 PRO A C 1
ATOM 3081 O O . PRO A 1 379 ? -21.946 -11.086 36.787 1.00 59.12 379 PRO A O 1
ATOM 3084 N N . TYR A 1 380 ? -20.202 -9.937 37.587 1.00 57.03 380 TYR A N 1
ATOM 3085 C CA . TYR A 1 380 ? -20.782 -9.644 38.904 1.00 57.03 380 TYR A CA 1
ATOM 3086 C C . TYR A 1 380 ? -21.766 -8.464 38.926 1.00 57.03 380 TYR A C 1
ATOM 3088 O O . TYR A 1 380 ? -22.503 -8.311 39.897 1.00 57.03 380 TYR A O 1
ATOM 3096 N N . TYR A 1 381 ? -21.788 -7.637 37.877 1.00 57.94 381 TYR A N 1
ATOM 3097 C CA . TYR A 1 381 ? -22.623 -6.429 37.807 1.00 57.94 381 TYR A CA 1
ATOM 3098 C C . TYR A 1 381 ? -23.861 -6.592 36.918 1.00 57.94 381 TYR A C 1
ATOM 3100 O O . TYR A 1 381 ? -24.633 -5.649 36.760 1.00 57.94 381 TYR A O 1
ATOM 3108 N N . THR A 1 382 ? -24.069 -7.775 36.334 1.00 60.06 382 THR A N 1
ATOM 3109 C CA . THR A 1 382 ? -25.191 -8.003 35.419 1.00 60.06 382 THR A CA 1
ATOM 3110 C C . THR A 1 382 ? -26.446 -8.460 36.154 1.00 60.06 382 THR A C 1
ATOM 3112 O O . THR A 1 382 ? -26.435 -9.436 36.901 1.00 60.06 382 THR A O 1
ATOM 3115 N N . ASP A 1 383 ? -27.554 -7.759 35.905 1.00 65.50 383 ASP A N 1
ATOM 3116 C CA . ASP A 1 383 ? -28.878 -8.099 36.428 1.00 65.50 383 ASP A CA 1
ATOM 3117 C C . ASP A 1 383 ? -29.309 -9.508 35.966 1.00 65.50 383 ASP A C 1
ATOM 3119 O O . ASP A 1 383 ? -29.145 -9.892 34.801 1.00 65.50 383 ASP A O 1
ATOM 3123 N N . ALA A 1 384 ? -29.896 -10.288 36.876 1.00 66.12 384 ALA A N 1
ATOM 3124 C CA . ALA A 1 384 ? -30.422 -11.620 36.598 1.00 66.12 384 ALA A CA 1
ATOM 3125 C C . ALA A 1 384 ? -31.493 -11.599 35.493 1.00 66.12 384 ALA A C 1
ATOM 3127 O O . ALA A 1 384 ? -31.533 -12.512 34.666 1.00 66.12 384 ALA A O 1
ATOM 3128 N N . ALA A 1 385 ? -32.318 -10.546 35.425 1.00 65.19 385 ALA A N 1
ATOM 3129 C CA . ALA A 1 385 ? -33.326 -10.392 34.374 1.00 65.19 385 ALA A CA 1
ATOM 3130 C C . ALA A 1 385 ? -32.691 -10.165 32.988 1.00 65.19 385 ALA A C 1
ATOM 3132 O O . ALA A 1 385 ? -33.097 -10.787 32.002 1.00 65.19 385 ALA A O 1
ATOM 3133 N N . LEU A 1 386 ? -31.642 -9.338 32.921 1.00 65.31 386 LEU A N 1
ATOM 3134 C CA . LEU A 1 386 ? -30.869 -9.088 31.701 1.00 65.31 386 LEU A CA 1
ATOM 3135 C C . LEU A 1 386 ? -30.135 -10.355 31.233 1.00 65.31 386 LEU A C 1
ATOM 3137 O O . LEU A 1 386 ? -30.112 -10.671 30.046 1.00 65.31 386 LEU A O 1
ATOM 3141 N N . SER A 1 387 ? -29.592 -11.131 32.174 1.00 65.06 387 SER A N 1
ATOM 3142 C CA . SER A 1 387 ? -28.919 -12.407 31.907 1.00 65.06 387 SER A CA 1
ATOM 3143 C C . SER A 1 387 ? -29.841 -13.432 31.230 1.00 65.06 387 SER A C 1
ATOM 3145 O O . SER A 1 387 ? -29.430 -14.088 30.269 1.00 65.06 387 SER A O 1
ATOM 3147 N N . VAL A 1 388 ? -31.100 -13.534 31.676 1.00 67.31 388 VAL A N 1
ATOM 3148 C CA . VAL A 1 388 ? -32.121 -14.405 31.062 1.00 67.31 388 VAL A CA 1
ATOM 3149 C C . VAL A 1 388 ? -32.480 -13.927 29.654 1.00 67.31 388 VAL A C 1
ATOM 3151 O O . VAL A 1 388 ? -32.473 -14.736 28.727 1.00 67.31 388 VAL A O 1
ATOM 3154 N N . ALA A 1 389 ? -32.709 -12.623 29.469 1.00 66.00 389 ALA A N 1
ATOM 3155 C CA . ALA A 1 389 ? -33.034 -12.046 28.163 1.00 66.00 389 ALA A CA 1
ATOM 3156 C C . ALA A 1 389 ? -31.906 -12.245 27.131 1.00 66.00 389 ALA A C 1
ATOM 3158 O O . ALA A 1 389 ? -32.168 -12.557 25.970 1.00 66.00 389 ALA A O 1
ATOM 3159 N N . LEU A 1 390 ? -30.643 -12.122 27.554 1.00 64.25 390 LEU A N 1
ATOM 3160 C CA . LEU A 1 390 ? -29.479 -12.380 26.702 1.00 64.25 390 LEU A CA 1
ATOM 3161 C C . LEU A 1 390 ? -29.362 -13.857 26.307 1.00 64.25 390 LEU A C 1
ATOM 3163 O O . LEU A 1 390 ? -29.088 -14.158 25.145 1.00 64.25 390 LEU A O 1
ATOM 3167 N N . ASN A 1 391 ? -29.586 -14.781 27.249 1.00 65.56 391 ASN A N 1
ATOM 3168 C CA . ASN A 1 391 ? -29.578 -16.215 26.947 1.00 65.56 391 ASN A CA 1
ATOM 3169 C C . ASN A 1 391 ? -30.685 -16.576 25.941 1.00 65.56 391 ASN A C 1
ATOM 3171 O O . ASN A 1 391 ? -30.444 -17.370 25.034 1.00 65.56 391 ASN A O 1
ATOM 3175 N N . GLU A 1 392 ? -31.870 -15.968 26.074 1.00 66.56 392 GLU A N 1
ATOM 3176 C CA . GLU A 1 392 ? -32.996 -16.154 25.153 1.00 66.56 392 GLU A CA 1
ATOM 3177 C C . GLU A 1 392 ? -32.708 -15.568 23.761 1.00 66.56 392 GLU A C 1
ATOM 3179 O O . GLU A 1 392 ? -32.963 -16.222 22.751 1.00 66.56 392 GLU A O 1
ATOM 3184 N N . TYR A 1 393 ? -32.137 -14.359 23.685 1.00 63.25 393 TYR A N 1
ATOM 3185 C CA . TYR A 1 393 ? -31.850 -13.691 22.412 1.00 63.25 393 TYR A CA 1
ATOM 3186 C C . TYR A 1 393 ? -30.779 -14.415 21.586 1.00 63.25 393 TYR A C 1
ATOM 3188 O O . TYR A 1 393 ? -30.913 -14.539 20.367 1.00 63.25 393 TYR A O 1
ATOM 3196 N N . PHE A 1 394 ? -29.715 -14.891 22.238 1.00 62.34 394 PHE A N 1
ATOM 3197 C CA . PHE A 1 394 ? -28.615 -15.580 21.563 1.00 62.34 394 PHE A CA 1
ATOM 3198 C C . PHE A 1 394 ? -28.806 -17.104 21.472 1.00 62.34 394 PHE A C 1
ATOM 3200 O O . PHE A 1 394 ? -28.001 -17.756 20.810 1.00 62.34 394 PHE A O 1
ATOM 3207 N N . ASP A 1 395 ? -29.855 -17.675 22.081 1.00 61.06 395 ASP A N 1
ATOM 3208 C CA . ASP A 1 395 ? -30.133 -19.123 22.091 1.00 61.06 395 ASP A CA 1
ATOM 3209 C C . ASP A 1 395 ? -28.879 -19.938 22.471 1.00 61.06 395 ASP A C 1
ATOM 3211 O O . ASP A 1 395 ? -28.424 -20.829 21.740 1.00 61.06 395 ASP A O 1
ATOM 3215 N N . VAL A 1 396 ? -28.244 -19.536 23.578 1.00 57.66 396 VAL A N 1
ATOM 3216 C CA . VAL A 1 396 ? -27.000 -20.134 24.082 1.00 57.66 396 VAL A CA 1
ATOM 3217 C C . VAL A 1 396 ? -27.329 -20.960 25.312 1.00 57.66 396 VAL A C 1
ATOM 3219 O O . VAL A 1 396 ? -27.734 -20.415 26.339 1.00 57.66 396 VAL A O 1
ATOM 3222 N N . ASP A 1 397 ? -27.120 -22.273 25.222 1.00 58.09 397 ASP A N 1
ATOM 3223 C CA . ASP A 1 397 ? -27.081 -23.116 26.412 1.00 58.09 397 ASP A CA 1
ATOM 3224 C C . ASP A 1 397 ? -25.925 -22.624 27.307 1.00 58.09 397 ASP A C 1
ATOM 3226 O O . ASP A 1 397 ? -24.800 -22.481 26.814 1.00 58.09 397 ASP A O 1
ATOM 3230 N N . PRO A 1 398 ? -26.154 -22.333 28.601 1.00 56.56 398 PRO A N 1
ATOM 3231 C CA . PRO A 1 398 ? -25.105 -21.866 29.506 1.00 56.56 398 PRO A CA 1
ATOM 3232 C C . PRO A 1 398 ? -23.889 -22.809 29.599 1.00 56.56 398 PRO A C 1
ATOM 3234 O O . PRO A 1 398 ? -22.824 -22.356 30.017 1.00 56.56 398 PRO A O 1
ATOM 3237 N N . SER A 1 399 ? -24.017 -24.075 29.186 1.00 57.06 399 SER A N 1
ATOM 3238 C CA . SER A 1 399 ? -22.922 -25.052 29.124 1.00 57.06 399 SER A CA 1
ATOM 3239 C C . SER A 1 399 ? -22.065 -24.994 27.844 1.00 57.06 399 SER A C 1
ATOM 3241 O O . SER A 1 399 ? -20.929 -25.474 27.849 1.00 57.06 399 SER A O 1
ATOM 3243 N N . ASP A 1 400 ? -22.538 -24.371 26.756 1.00 63.28 400 ASP A N 1
ATOM 3244 C CA . ASP A 1 400 ? -21.842 -24.344 25.461 1.00 63.28 400 ASP A CA 1
ATOM 3245 C C . ASP A 1 400 ? -20.952 -23.098 25.313 1.00 63.28 400 ASP A C 1
ATOM 3247 O O . ASP A 1 400 ? -21.261 -22.119 24.625 1.00 63.28 400 ASP A O 1
ATOM 3251 N N . VAL A 1 401 ? -19.795 -23.141 25.978 1.00 59.84 401 VAL A N 1
ATOM 3252 C CA . VAL A 1 401 ? -18.789 -22.063 25.967 1.00 59.84 401 VAL A CA 1
ATOM 3253 C C . VAL A 1 401 ? -18.262 -21.778 24.551 1.00 59.84 401 VAL A C 1
ATOM 3255 O O . VAL A 1 401 ? -17.936 -20.631 24.237 1.00 59.84 401 VAL A O 1
ATOM 3258 N N . LYS A 1 402 ? -18.209 -22.789 23.669 1.00 56.81 402 LYS A N 1
ATOM 3259 C CA . LYS A 1 402 ? -17.763 -22.641 22.273 1.00 56.81 402 LYS A CA 1
ATOM 3260 C C . LYS A 1 402 ? -18.766 -21.822 21.466 1.00 56.81 402 LYS A C 1
ATOM 3262 O O . LYS A 1 402 ? -18.382 -20.830 20.851 1.00 56.81 402 LYS A O 1
ATOM 3267 N N . ARG A 1 403 ? -20.050 -22.185 21.513 1.00 56.88 403 ARG A N 1
ATOM 3268 C CA . ARG A 1 403 ? -21.128 -21.441 20.848 1.00 56.88 403 ARG A CA 1
ATOM 3269 C C . ARG A 1 403 ? -21.317 -20.054 21.453 1.00 56.88 403 ARG A C 1
ATOM 3271 O O . ARG A 1 403 ? -21.547 -19.104 20.711 1.00 56.88 403 ARG A O 1
ATOM 3278 N N . LYS A 1 404 ? -21.124 -19.904 22.768 1.00 57.69 404 LYS A N 1
ATOM 3279 C CA . LYS A 1 404 ? -21.114 -18.602 23.451 1.00 57.69 404 LYS A CA 1
ATOM 3280 C C . LYS A 1 404 ? -20.013 -17.684 22.912 1.00 57.69 404 LYS A C 1
ATOM 3282 O O . LYS A 1 404 ? -20.317 -16.566 22.511 1.00 57.69 404 LYS A O 1
ATOM 3287 N N . LYS A 1 405 ? -18.764 -18.162 22.823 1.00 56.50 405 LYS A N 1
ATOM 3288 C CA . LYS A 1 405 ? -17.652 -17.410 22.207 1.00 56.50 405 LYS A CA 1
ATOM 3289 C C . LYS A 1 405 ? -17.928 -17.069 20.741 1.00 56.50 405 LYS A C 1
ATOM 3291 O O . LYS A 1 405 ? -17.624 -15.972 20.295 1.00 56.50 405 LYS A O 1
ATOM 3296 N N . LEU A 1 406 ? -18.540 -17.988 20.002 1.00 56.19 406 LEU A N 1
ATOM 3297 C CA . LEU A 1 406 ? -18.788 -17.844 18.570 1.00 56.19 406 LEU A CA 1
ATOM 3298 C C . LEU A 1 406 ? -19.959 -16.893 18.241 1.00 56.19 406 LEU A C 1
ATOM 3300 O O . LEU A 1 406 ? -19.926 -16.201 17.227 1.00 56.19 406 LEU A O 1
ATOM 3304 N N . LEU A 1 407 ? -20.980 -16.814 19.102 1.00 55.03 407 LEU A N 1
ATOM 3305 C CA . LEU A 1 407 ? -22.138 -15.925 18.927 1.00 55.03 407 LEU A CA 1
ATOM 3306 C C . LEU A 1 407 ? -21.917 -14.519 19.497 1.00 55.03 407 LEU A C 1
ATOM 3308 O O . LEU A 1 407 ? -22.375 -13.536 18.900 1.00 55.03 407 LEU A O 1
ATOM 3312 N N . LEU A 1 408 ? -21.222 -14.431 20.634 1.00 55.75 408 LEU A N 1
ATOM 3313 C CA . LEU A 1 408 ? -20.879 -13.163 21.282 1.00 55.75 408 LEU A CA 1
ATOM 3314 C C . LEU A 1 408 ? -19.645 -12.506 20.650 1.00 55.75 408 LEU A C 1
ATOM 3316 O O . LEU A 1 408 ? -19.537 -11.284 20.676 1.00 55.75 408 LEU A O 1
ATOM 3320 N N . GLY A 1 409 ? -18.772 -13.300 20.022 1.00 59.06 409 GLY A N 1
ATOM 3321 C CA . GLY A 1 409 ? -17.475 -12.856 19.521 1.00 59.06 409 GLY A CA 1
ATOM 3322 C C . GLY A 1 409 ? -16.465 -12.621 20.648 1.00 59.06 409 GLY A C 1
ATOM 3323 O O . GLY A 1 409 ? -16.814 -12.583 21.830 1.00 59.06 409 GLY A O 1
ATOM 3324 N N . THR A 1 410 ? -15.196 -12.454 20.278 1.00 64.38 410 THR A N 1
ATOM 3325 C CA . THR A 1 410 ? -14.177 -11.880 21.168 1.00 64.38 410 THR A CA 1
ATOM 3326 C C . THR A 1 410 ? -14.172 -10.366 20.949 1.00 64.38 410 THR A C 1
ATOM 3328 O O . THR A 1 410 ? -14.106 -9.942 19.791 1.00 64.38 410 THR A O 1
ATOM 3331 N N . PRO A 1 411 ? -14.264 -9.529 21.999 1.00 69.75 411 PRO A N 1
ATOM 3332 C CA . PRO A 1 411 ? -14.188 -8.088 21.813 1.00 69.75 411 PRO A CA 1
ATOM 3333 C C . PRO A 1 411 ? -12.790 -7.719 21.326 1.00 69.75 411 PRO A C 1
ATOM 3335 O O . PRO A 1 411 ? -11.800 -7.964 22.017 1.00 69.75 411 PRO A O 1
ATOM 3338 N N . ARG A 1 412 ? -12.730 -7.135 20.128 1.00 77.50 412 ARG A N 1
ATOM 3339 C CA . ARG A 1 412 ? -11.491 -6.749 19.454 1.00 77.50 412 ARG A CA 1
ATOM 3340 C C . ARG A 1 412 ? -11.426 -5.240 19.316 1.00 77.50 412 ARG A C 1
ATOM 3342 O O . ARG A 1 412 ? -12.063 -4.683 18.433 1.00 77.50 412 ARG A O 1
ATOM 3349 N N . PHE A 1 413 ? -10.681 -4.580 20.183 1.00 84.62 413 PHE A N 1
ATOM 3350 C CA . PHE A 1 413 ? -10.475 -3.138 20.154 1.00 84.62 413 PHE A CA 1
ATOM 3351 C C . PHE A 1 413 ? -9.324 -2.772 19.225 1.00 84.62 413 PHE A C 1
ATOM 3353 O O . PHE A 1 413 ? -8.427 -3.580 18.989 1.00 84.62 413 PHE A O 1
ATOM 3360 N N . ARG A 1 414 ? -9.339 -1.542 18.715 1.00 88.62 414 ARG A N 1
ATOM 3361 C CA . ARG A 1 414 ? -8.206 -0.969 17.992 1.00 88.62 414 ARG A CA 1
ATOM 3362 C C . ARG A 1 414 ? -7.931 0.438 18.477 1.00 88.62 414 ARG A C 1
ATOM 3364 O O . ARG A 1 414 ? -8.859 1.112 18.914 1.00 88.62 414 ARG A O 1
ATOM 3371 N N . PHE A 1 415 ? -6.676 0.845 18.379 1.00 91.31 415 PHE A N 1
ATOM 3372 C CA . PHE A 1 415 ? -6.249 2.225 18.561 1.00 91.31 415 PHE A CA 1
ATOM 3373 C C . PHE A 1 415 ? -4.939 2.467 17.808 1.00 91.31 415 PHE A C 1
ATOM 3375 O O . PHE A 1 415 ? -4.254 1.525 17.401 1.00 91.31 415 PHE A O 1
ATOM 3382 N N . CYS A 1 416 ? -4.595 3.737 17.631 1.00 93.62 416 CYS A N 1
ATOM 3383 C CA . CYS A 1 416 ? -3.387 4.161 16.937 1.00 93.62 416 CYS A CA 1
ATOM 3384 C C . CYS A 1 416 ? -2.430 4.862 17.896 1.00 93.62 416 CYS A C 1
ATOM 3386 O O . CYS A 1 416 ? -2.861 5.556 18.818 1.00 93.62 416 CYS A O 1
ATOM 3388 N N . ALA A 1 417 ? -1.131 4.742 17.640 1.00 92.62 417 ALA A N 1
ATOM 3389 C CA . ALA A 1 417 ? -0.109 5.469 18.377 1.00 92.62 417 ALA A CA 1
ATOM 3390 C C . ALA A 1 417 ? 0.987 5.995 17.444 1.00 92.62 417 ALA A C 1
ATOM 3392 O O . ALA A 1 417 ? 1.349 5.351 16.463 1.00 92.62 417 ALA A O 1
ATOM 3393 N N . SER A 1 418 ? 1.528 7.161 17.795 1.00 93.31 418 SER A N 1
ATOM 3394 C CA . SER A 1 418 ? 2.685 7.782 17.145 1.00 93.31 418 SER A CA 1
ATOM 3395 C C . SER A 1 418 ? 3.778 7.987 18.190 1.00 93.31 418 SER A C 1
ATOM 3397 O O . SER A 1 418 ? 3.493 8.473 19.290 1.00 93.31 418 SER A O 1
ATOM 3399 N N . ILE A 1 419 ? 5.008 7.589 17.871 1.00 93.50 419 ILE A N 1
ATOM 3400 C CA . ILE A 1 419 ? 6.154 7.604 18.786 1.00 93.50 419 ILE A CA 1
ATOM 3401 C C . ILE A 1 419 ? 7.341 8.273 18.097 1.00 93.50 419 ILE A C 1
ATOM 3403 O O . ILE A 1 419 ? 7.804 7.802 17.064 1.00 93.50 419 ILE A O 1
ATOM 3407 N N . ASP A 1 420 ? 7.869 9.341 18.690 1.00 91.31 420 ASP A N 1
ATOM 3408 C CA . ASP A 1 420 ? 9.013 10.065 18.137 1.00 91.31 420 ASP A CA 1
ATOM 3409 C C . ASP A 1 420 ? 10.338 9.457 18.618 1.00 91.31 420 ASP A C 1
ATOM 3411 O O . ASP A 1 420 ? 10.738 9.601 19.779 1.00 91.31 420 ASP A O 1
ATOM 3415 N N . ILE A 1 421 ? 11.045 8.787 17.707 1.00 89.69 421 ILE A N 1
ATOM 3416 C CA . ILE A 1 421 ? 12.404 8.292 17.921 1.00 89.69 421 ILE A CA 1
ATOM 3417 C C . ILE A 1 421 ? 13.376 9.445 17.663 1.00 89.69 421 ILE A C 1
ATOM 3419 O O . ILE A 1 421 ? 13.645 9.831 16.527 1.00 89.69 421 ILE A O 1
ATOM 3423 N N . THR A 1 422 ? 13.915 10.001 18.744 1.00 88.50 422 THR A N 1
ATOM 3424 C CA . THR A 1 422 ? 14.929 11.069 18.721 1.00 88.50 422 THR A CA 1
ATOM 3425 C C . THR A 1 422 ? 16.252 10.587 18.128 1.00 88.50 422 THR A C 1
ATOM 3427 O O . THR A 1 422 ? 16.619 9.436 18.354 1.00 88.50 422 THR A O 1
ATOM 3430 N N . SER A 1 423 ? 17.026 11.470 17.487 1.00 85.62 423 SER A N 1
ATOM 3431 C CA . SER A 1 423 ? 18.325 11.117 16.891 1.00 85.62 423 SER A CA 1
ATOM 3432 C C . SER A 1 423 ? 19.292 10.439 17.883 1.00 85.62 423 SER A C 1
ATOM 3434 O O . SER A 1 423 ? 19.286 10.788 19.075 1.00 85.62 423 SER A O 1
ATOM 3436 N N . PRO A 1 424 ? 20.110 9.474 17.419 1.00 83.00 424 PRO A N 1
ATOM 3437 C CA . PRO A 1 424 ? 20.998 8.683 18.264 1.00 83.00 424 PRO A CA 1
ATOM 3438 C C . PRO A 1 424 ? 22.146 9.534 18.811 1.00 83.00 424 PRO A C 1
ATOM 3440 O O . PRO A 1 424 ? 23.115 9.837 18.120 1.00 83.00 424 PRO A O 1
ATOM 3443 N N . SER A 1 425 ? 22.021 9.956 20.068 1.00 82.19 425 SER A N 1
ATOM 3444 C CA . SER A 1 425 ? 23.070 10.667 20.803 1.00 82.19 425 SER A CA 1
ATOM 3445 C C . SER A 1 425 ? 22.914 10.471 22.310 1.00 82.19 425 SER A C 1
ATOM 3447 O O . SER A 1 425 ? 21.793 10.337 22.811 1.00 82.19 425 SER A O 1
ATOM 3449 N N . GLU A 1 426 ? 24.027 10.511 23.046 1.00 77.56 426 GLU A N 1
ATOM 3450 C CA . GLU A 1 426 ? 24.019 10.459 24.518 1.00 77.56 426 GLU A CA 1
ATOM 3451 C C . GLU A 1 426 ? 23.185 11.602 25.120 1.00 77.56 426 GLU A C 1
ATOM 3453 O O . GLU A 1 426 ? 22.432 11.394 26.068 1.00 77.56 426 GLU A O 1
ATOM 3458 N N . GLY A 1 427 ? 23.228 12.797 24.512 1.00 77.56 427 GLY A N 1
ATOM 3459 C CA . GLY A 1 427 ? 22.414 13.948 24.923 1.00 77.56 427 GLY A CA 1
ATOM 3460 C C . GLY A 1 427 ? 20.904 13.720 24.787 1.00 77.56 427 GLY A C 1
ATOM 3461 O O . GLY A 1 427 ? 20.124 14.295 25.540 1.00 77.56 427 GLY A O 1
ATOM 3462 N N . ASN A 1 428 ? 20.491 12.826 23.885 1.00 80.06 428 ASN A N 1
ATOM 3463 C CA . ASN A 1 428 ? 19.105 12.391 23.743 1.00 80.06 428 ASN A CA 1
ATOM 3464 C C . ASN A 1 428 ? 18.790 11.149 24.594 1.00 80.06 428 ASN A C 1
ATOM 3466 O O . ASN A 1 428 ? 17.728 10.557 24.418 1.00 80.06 428 ASN A O 1
ATOM 3470 N N . GLY A 1 429 ? 19.670 10.732 25.509 1.00 80.25 429 GLY A N 1
ATOM 3471 C CA . GLY A 1 429 ? 19.445 9.606 26.419 1.00 80.25 429 GLY A CA 1
ATOM 3472 C C . GLY A 1 429 ? 19.589 8.226 25.775 1.00 80.25 429 GLY A C 1
ATOM 3473 O O . GLY A 1 429 ? 19.011 7.265 26.280 1.00 80.25 429 GLY A O 1
ATOM 3474 N N . TRP A 1 430 ? 20.300 8.123 24.648 1.00 87.00 430 TRP A N 1
ATOM 3475 C CA . TRP A 1 430 ? 20.705 6.829 24.096 1.00 87.00 430 TRP A CA 1
ATOM 3476 C C . TRP A 1 430 ? 21.875 6.262 24.894 1.00 87.00 430 TRP A C 1
ATOM 3478 O O . TRP A 1 430 ? 22.799 6.997 25.240 1.00 87.00 430 TRP A O 1
ATOM 3488 N N . VAL A 1 431 ? 21.834 4.960 25.167 1.00 85.62 431 VAL A N 1
ATOM 3489 C CA . VAL A 1 431 ? 22.874 4.260 25.925 1.00 85.62 431 VAL A CA 1
ATOM 3490 C C . VAL A 1 431 ? 23.719 3.445 24.959 1.00 85.62 431 VAL A C 1
ATOM 3492 O O . VAL A 1 431 ? 23.178 2.709 24.134 1.00 85.62 431 VAL A O 1
ATOM 3495 N N . GLN A 1 432 ? 25.039 3.586 25.050 1.00 80.38 432 GLN A N 1
ATOM 3496 C CA . GLN A 1 432 ? 25.966 2.753 24.295 1.00 80.38 432 GLN A CA 1
ATOM 3497 C C . GLN A 1 432 ? 26.102 1.396 24.983 1.00 80.38 432 GLN A C 1
ATOM 3499 O O . GLN A 1 432 ? 26.445 1.329 26.164 1.00 80.38 432 GLN A O 1
ATOM 3504 N N . GLU A 1 433 ? 25.851 0.324 24.240 1.00 74.56 433 GLU A N 1
ATOM 3505 C CA . GLU A 1 433 ? 26.170 -1.025 24.692 1.00 74.56 433 GLU A CA 1
ATOM 3506 C C . GLU A 1 433 ? 27.700 -1.180 24.600 1.00 74.56 433 GLU A C 1
ATOM 3508 O O . GLU A 1 433 ? 28.295 -0.999 23.535 1.00 74.56 433 GLU A O 1
ATOM 3513 N N . GLN A 1 434 ? 28.367 -1.369 25.743 1.00 55.22 434 GLN A N 1
ATOM 3514 C CA . GLN A 1 434 ? 29.765 -1.803 25.770 1.00 55.22 434 GLN A CA 1
ATOM 3515 C C . GLN A 1 434 ? 29.748 -3.326 25.684 1.00 55.22 434 GLN A C 1
ATOM 3517 O O . GLN A 1 434 ? 29.101 -3.964 26.513 1.00 55.22 434 GLN A O 1
ATOM 3522 N N . ASP A 1 435 ? 30.426 -3.896 24.688 1.00 46.72 435 ASP A N 1
ATOM 3523 C CA . ASP A 1 435 ? 30.565 -5.345 24.556 1.00 46.72 435 ASP A CA 1
ATOM 3524 C C . ASP A 1 435 ? 31.103 -5.947 25.863 1.00 46.72 435 ASP A C 1
ATOM 3526 O O . ASP A 1 435 ? 32.244 -5.702 26.257 1.00 46.72 435 ASP A O 1
ATOM 3530 N N . VAL A 1 436 ? 30.290 -6.776 26.525 1.00 38.19 436 VAL A N 1
ATOM 3531 C CA . VAL A 1 436 ? 30.730 -7.686 27.594 1.00 38.19 436 VAL A CA 1
ATOM 3532 C C . VAL A 1 436 ? 31.329 -8.931 26.932 1.00 38.19 436 VAL A C 1
ATOM 3534 O O . VAL A 1 436 ? 30.827 -10.040 27.067 1.00 38.19 436 VAL A O 1
ATOM 3537 N N . PHE A 1 437 ? 32.396 -8.734 26.162 1.00 40.84 437 PHE A N 1
ATOM 3538 C CA . PHE A 1 437 ? 33.290 -9.805 25.726 1.00 40.84 437 PHE A CA 1
ATOM 3539 C C . PHE A 1 437 ? 34.722 -9.401 26.057 1.00 40.84 437 PHE A C 1
ATOM 3541 O O . PHE A 1 437 ? 35.525 -9.072 25.191 1.00 40.84 437 PHE A O 1
ATOM 3548 N N . ASN A 1 438 ? 35.018 -9.387 27.351 1.00 40.75 438 ASN A N 1
ATOM 3549 C CA . ASN A 1 438 ? 36.372 -9.540 27.858 1.00 40.75 438 ASN A CA 1
ATOM 3550 C C . ASN A 1 438 ? 36.274 -10.002 29.308 1.00 40.75 438 ASN A C 1
ATOM 3552 O O . ASN A 1 438 ? 36.023 -9.185 30.184 1.00 40.75 438 ASN A O 1
ATOM 3556 N N . GLU A 1 439 ? 36.395 -11.312 29.506 1.00 37.03 439 GLU A N 1
ATOM 3557 C CA . GLU A 1 439 ? 36.999 -11.995 30.662 1.00 37.03 439 GLU A CA 1
ATOM 3558 C C . GLU A 1 439 ? 36.606 -13.472 30.561 1.00 37.03 439 GLU A C 1
ATOM 3560 O O . GLU A 1 439 ? 35.635 -13.898 31.162 1.00 37.03 439 GLU A O 1
ATOM 3565 N N . ASP A 1 440 ? 37.281 -14.198 29.663 1.00 34.97 440 ASP A N 1
ATOM 3566 C CA . ASP A 1 440 ? 37.579 -15.639 29.765 1.00 34.97 440 ASP A CA 1
ATOM 3567 C C . ASP A 1 440 ? 38.403 -16.047 28.527 1.00 34.97 440 ASP A C 1
ATOM 3569 O O . ASP A 1 440 ? 38.039 -16.914 27.736 1.00 34.97 440 ASP A O 1
ATOM 3573 N N . ALA A 1 441 ? 39.533 -15.366 28.318 1.00 34.47 441 ALA A N 1
ATOM 3574 C CA . ALA A 1 441 ? 40.640 -15.941 27.564 1.00 34.47 441 ALA A CA 1
ATOM 3575 C C . ALA A 1 441 ? 41.657 -16.391 28.609 1.00 34.47 441 ALA A C 1
ATOM 3577 O O . ALA A 1 441 ? 42.489 -15.610 29.070 1.00 34.47 441 ALA A O 1
ATOM 3578 N N . SER A 1 442 ? 41.495 -17.639 29.045 1.00 35.16 442 SER A N 1
ATOM 3579 C CA . SER A 1 442 ? 42.531 -18.377 29.748 1.00 35.16 442 SER A CA 1
ATOM 3580 C C . SER A 1 442 ? 43.836 -18.274 28.966 1.00 35.16 442 SER A C 1
ATOM 3582 O O . SER A 1 442 ? 43.848 -18.398 27.741 1.00 35.16 442 SER A O 1
ATOM 3584 N N . GLU A 1 443 ? 44.908 -18.020 29.705 1.00 38.75 443 GLU A N 1
ATOM 3585 C CA . GLU A 1 443 ? 46.290 -18.131 29.267 1.00 38.75 443 GLU A CA 1
ATOM 3586 C C . GLU A 1 443 ? 46.492 -19.461 28.534 1.00 38.75 443 GLU A C 1
ATOM 3588 O O . GLU A 1 443 ? 46.491 -20.503 29.173 1.00 38.75 443 GLU A O 1
ATOM 3593 N N . ASP A 1 444 ? 46.657 -19.419 27.215 1.00 31.84 444 ASP A N 1
ATOM 3594 C CA . ASP A 1 444 ? 47.401 -20.432 26.476 1.00 31.84 444 ASP A CA 1
ATOM 3595 C C . ASP A 1 444 ? 48.123 -19.724 25.325 1.00 31.84 444 ASP A C 1
ATOM 3597 O O . ASP A 1 444 ? 47.530 -19.115 24.429 1.00 31.84 444 ASP A O 1
ATOM 3601 N N . GLU A 1 445 ? 49.447 -19.728 25.447 1.00 41.31 445 GLU A N 1
ATOM 3602 C CA . GLU A 1 445 ? 50.402 -19.340 24.424 1.00 41.31 445 GLU A CA 1
ATOM 3603 C C . GLU A 1 445 ? 50.203 -20.225 23.192 1.00 41.31 445 GLU A C 1
ATOM 3605 O O . GLU A 1 445 ? 50.286 -21.438 23.308 1.00 41.31 445 GLU A O 1
ATOM 3610 N N . ASP A 1 446 ? 49.996 -19.621 22.023 1.00 32.69 446 ASP A N 1
ATOM 3611 C CA . ASP A 1 446 ? 50.580 -20.092 20.766 1.00 32.69 446 ASP A CA 1
ATOM 3612 C C . ASP A 1 446 ? 50.466 -18.969 19.730 1.00 32.69 446 ASP A C 1
ATOM 3614 O O . ASP A 1 446 ? 49.392 -18.585 19.262 1.00 32.69 446 ASP A O 1
ATOM 3618 N N . GLY A 1 447 ? 51.611 -18.357 19.434 1.00 36.91 447 GLY A N 1
ATOM 3619 C CA . GLY A 1 447 ? 51.718 -17.313 18.432 1.00 36.91 447 GLY A CA 1
ATOM 3620 C C . GLY A 1 447 ? 51.843 -17.918 17.047 1.00 36.91 447 GLY A C 1
ATOM 3621 O O . GLY A 1 447 ? 52.786 -18.659 16.810 1.00 36.91 447 GLY A O 1
ATOM 3622 N N . GLU A 1 448 ? 50.974 -17.526 16.115 1.00 31.25 448 GLU A N 1
ATOM 3623 C CA . GLU A 1 448 ? 51.284 -17.605 14.689 1.00 31.25 448 GLU A CA 1
ATOM 3624 C C . GLU A 1 448 ? 50.382 -16.674 13.847 1.00 31.25 448 GLU A C 1
ATOM 3626 O O . GLU A 1 448 ? 49.158 -16.740 13.892 1.00 31.25 448 GLU A O 1
ATOM 3631 N N . TRP A 1 449 ? 51.045 -15.796 13.080 1.00 32.16 449 TRP A N 1
ATOM 3632 C CA . TRP A 1 449 ? 50.560 -14.994 11.942 1.00 32.16 449 TRP A CA 1
ATOM 3633 C C . TRP A 1 449 ? 49.426 -13.974 12.181 1.00 32.16 449 TRP A C 1
ATOM 3635 O O . TRP A 1 449 ? 48.264 -14.210 11.865 1.00 32.16 449 TRP A O 1
ATOM 3645 N N . ARG A 1 450 ? 49.795 -12.752 12.599 1.00 29.66 450 ARG A N 1
ATOM 3646 C CA . ARG A 1 450 ? 48.996 -11.540 12.330 1.00 29.66 450 ARG A CA 1
ATOM 3647 C C . ARG A 1 450 ? 49.497 -10.877 11.045 1.00 29.66 450 ARG A C 1
ATOM 3649 O O . ARG A 1 450 ? 50.629 -10.402 11.007 1.00 29.66 450 ARG A O 1
ATOM 3656 N N . SER A 1 451 ? 48.666 -10.891 10.005 1.00 32.09 451 SER A N 1
ATOM 3657 C CA . SER A 1 451 ? 48.773 -9.992 8.855 1.00 32.09 451 SER A CA 1
ATOM 3658 C C . SER A 1 451 ? 48.310 -8.588 9.255 1.00 32.09 451 SER A C 1
ATOM 3660 O O . SER A 1 451 ? 47.361 -8.437 10.026 1.00 32.09 451 SER A O 1
ATOM 3662 N N . ASP A 1 452 ? 48.996 -7.571 8.736 1.00 34.53 452 ASP A N 1
ATOM 3663 C CA . ASP A 1 452 ? 48.685 -6.146 8.892 1.00 34.53 452 ASP A CA 1
ATOM 3664 C C . ASP A 1 452 ? 47.398 -5.759 8.132 1.00 34.53 452 ASP A C 1
ATOM 3666 O O . ASP A 1 452 ? 47.446 -5.054 7.126 1.00 34.53 452 ASP A O 1
ATOM 3670 N N . ASP A 1 453 ? 46.236 -6.201 8.616 1.00 34.09 453 ASP A N 1
ATOM 3671 C CA . ASP A 1 453 ? 44.922 -5.721 8.166 1.00 34.09 453 ASP A CA 1
ATOM 3672 C C . ASP A 1 453 ? 44.285 -4.822 9.248 1.00 34.09 453 ASP A C 1
ATOM 3674 O O . ASP A 1 453 ? 43.249 -5.134 9.841 1.00 34.09 453 ASP A O 1
ATOM 3678 N N . GLU A 1 454 ? 44.911 -3.670 9.518 1.00 36.47 454 GLU A N 1
ATOM 3679 C CA . GLU A 1 454 ? 44.449 -2.632 10.464 1.00 36.47 454 GLU A CA 1
ATOM 3680 C C . GLU A 1 454 ? 43.204 -1.832 9.994 1.00 36.47 454 GLU A C 1
ATOM 3682 O O . GLU A 1 454 ? 42.996 -0.692 10.409 1.00 36.47 454 GLU A O 1
ATOM 3687 N N . GLU A 1 455 ? 42.320 -2.403 9.168 1.00 36.47 455 GLU A N 1
ATOM 3688 C CA . GLU A 1 455 ? 41.096 -1.710 8.709 1.00 36.47 455 GLU A CA 1
ATOM 3689 C C . GLU A 1 455 ? 39.774 -2.450 8.985 1.00 36.47 455 GLU A C 1
ATOM 3691 O O . GLU A 1 455 ? 38.701 -1.889 8.757 1.00 36.47 455 GLU A O 1
ATOM 3696 N N . SER A 1 456 ? 39.812 -3.656 9.570 1.00 35.03 456 SER A N 1
ATOM 3697 C CA . SER A 1 456 ? 38.621 -4.527 9.657 1.00 35.03 456 SER A CA 1
ATOM 3698 C C . SER A 1 456 ? 38.015 -4.725 11.057 1.00 35.03 456 SER A C 1
ATOM 3700 O O . SER A 1 456 ? 36.974 -5.361 11.167 1.00 35.03 456 SER A O 1
ATOM 3702 N N . ASN A 1 457 ? 38.582 -4.148 12.125 1.00 34.97 457 ASN A N 1
ATOM 3703 C CA . ASN A 1 457 ? 38.050 -4.272 13.498 1.00 34.97 457 ASN A CA 1
ATOM 3704 C C . ASN A 1 457 ? 37.619 -2.921 14.100 1.00 34.97 457 ASN A C 1
ATOM 3706 O O . ASN A 1 457 ? 38.000 -2.543 15.209 1.00 34.97 457 ASN A O 1
ATOM 3710 N N . LYS A 1 458 ? 36.786 -2.165 13.375 1.00 43.38 458 LYS A N 1
ATOM 3711 C CA . LYS A 1 458 ? 36.039 -1.051 13.977 1.00 43.38 458 LYS A CA 1
ATOM 3712 C C . LYS A 1 458 ? 34.920 -1.647 14.834 1.00 43.38 458 LYS A C 1
ATOM 3714 O O . LYS A 1 458 ? 33.897 -2.056 14.300 1.00 43.38 458 LYS A O 1
ATOM 3719 N N . ILE A 1 459 ? 35.126 -1.686 16.150 1.00 49.56 459 ILE A N 1
ATOM 3720 C CA . ILE A 1 459 ? 34.096 -2.012 17.150 1.00 49.56 459 ILE A CA 1
ATOM 3721 C C . ILE A 1 459 ? 32.834 -1.199 16.811 1.00 49.56 459 ILE A C 1
ATOM 3723 O O . ILE A 1 459 ? 32.834 0.034 16.924 1.00 49.56 459 ILE A O 1
ATOM 3727 N N . MET A 1 460 ? 31.786 -1.865 16.314 1.00 58.97 460 MET A N 1
ATOM 3728 C CA . MET A 1 460 ? 30.532 -1.207 15.955 1.00 58.97 460 MET A CA 1
ATOM 3729 C C . MET A 1 460 ? 29.822 -0.791 17.239 1.00 58.97 460 MET A C 1
ATOM 3731 O O . MET A 1 460 ? 29.310 -1.618 17.983 1.00 58.97 460 MET A O 1
ATOM 3735 N N . LYS A 1 461 ? 29.791 0.513 17.514 1.00 71.81 461 LYS A N 1
ATOM 3736 C CA . LYS A 1 461 ? 29.084 1.056 18.676 1.00 71.81 461 LYS A CA 1
ATOM 3737 C C . LYS A 1 461 ? 27.575 0.980 18.439 1.00 71.81 461 LYS A C 1
ATOM 3739 O O . LYS A 1 461 ? 27.042 1.774 17.661 1.00 71.81 461 LYS A O 1
ATOM 3744 N N . VAL A 1 462 ? 26.908 0.051 19.119 1.00 82.69 462 VAL A N 1
ATOM 3745 C CA . VAL A 1 462 ? 25.445 -0.069 19.123 1.00 82.69 462 VAL A CA 1
ATOM 3746 C C . VAL A 1 462 ? 24.866 0.851 20.199 1.00 82.69 462 VAL A C 1
ATOM 3748 O O . VAL A 1 462 ? 25.315 0.863 21.347 1.00 82.69 462 VAL A O 1
ATOM 3751 N N . LEU A 1 463 ? 23.875 1.653 19.819 1.00 85.06 463 LEU A N 1
ATOM 3752 C CA . LEU A 1 463 ? 23.124 2.526 20.717 1.00 85.06 463 LEU A CA 1
ATOM 3753 C C . LEU A 1 463 ? 21.723 1.955 20.920 1.00 85.06 463 LEU A C 1
ATOM 3755 O O . LEU A 1 463 ? 21.038 1.675 19.938 1.00 85.06 463 LEU A O 1
ATOM 3759 N N . LYS A 1 464 ? 21.275 1.846 22.176 1.00 89.62 464 LYS A N 1
ATOM 3760 C CA . LYS A 1 464 ? 19.930 1.382 22.546 1.00 89.62 464 LYS A CA 1
ATOM 3761 C C . LYS A 1 464 ? 19.161 2.453 23.318 1.00 89.62 464 LYS A C 1
ATOM 3763 O O . LYS A 1 464 ? 19.720 3.153 24.166 1.00 89.62 464 LYS A O 1
ATOM 3768 N N . LYS A 1 465 ? 17.859 2.565 23.051 1.00 91.06 465 LYS A N 1
ATOM 3769 C CA . LYS A 1 465 ? 16.928 3.382 23.838 1.00 91.06 465 LYS A CA 1
ATOM 3770 C C . LYS A 1 465 ? 15.503 2.838 23.752 1.00 91.06 465 LYS A C 1
ATOM 3772 O O . LYS A 1 465 ? 15.080 2.341 22.711 1.00 91.06 465 LYS A O 1
ATOM 3777 N N . THR A 1 466 ? 14.755 2.989 24.841 1.00 91.56 466 THR A N 1
ATOM 3778 C CA . THR A 1 466 ? 13.332 2.642 24.904 1.00 91.56 466 THR A CA 1
ATOM 3779 C C . THR A 1 466 ? 12.465 3.899 24.835 1.00 91.56 466 THR A C 1
ATOM 3781 O O . THR A 1 466 ? 12.714 4.875 25.547 1.00 91.56 466 THR A O 1
ATOM 3784 N N . PHE A 1 467 ? 11.435 3.865 23.995 1.00 91.88 467 PHE A N 1
ATOM 3785 C CA . PHE A 1 467 ? 10.453 4.929 23.801 1.00 91.88 467 PHE A CA 1
ATOM 3786 C C . PHE A 1 467 ? 9.049 4.425 24.135 1.00 91.88 467 PHE A C 1
ATOM 3788 O O . PHE A 1 467 ? 8.775 3.231 24.029 1.00 91.88 467 PHE A O 1
ATOM 3795 N N . TYR A 1 468 ? 8.156 5.339 24.514 1.00 91.94 468 TYR A N 1
ATOM 3796 C CA . TYR A 1 468 ? 6.772 5.021 24.862 1.00 91.94 468 TYR A CA 1
ATOM 3797 C C . TYR A 1 468 ? 5.800 5.918 24.100 1.00 91.94 468 TYR A C 1
ATOM 3799 O O . TYR A 1 468 ? 6.060 7.111 23.928 1.00 91.94 468 TYR A O 1
ATOM 3807 N N . SER A 1 469 ? 4.669 5.357 23.674 1.00 93.38 469 SER A N 1
ATOM 3808 C CA . SER A 1 469 ? 3.548 6.140 23.154 1.00 93.38 469 SER A CA 1
ATOM 3809 C C . SER A 1 469 ? 2.808 6.889 24.256 1.00 93.38 469 SER A C 1
ATOM 3811 O O . SER A 1 469 ? 2.964 6.620 25.449 1.00 93.38 469 SER A O 1
ATOM 3813 N N . LYS A 1 470 ? 1.901 7.778 23.835 1.00 89.81 470 LYS A N 1
ATOM 3814 C CA . LYS A 1 470 ? 0.790 8.202 24.693 1.00 89.81 470 LYS A CA 1
ATOM 3815 C C . LYS A 1 470 ? -0.013 6.978 25.138 1.00 89.81 470 LYS A C 1
ATOM 3817 O O . LYS A 1 470 ? -0.123 6.001 24.393 1.00 89.81 470 LYS A O 1
ATOM 3822 N N . ALA A 1 471 ? -0.528 7.049 26.357 1.00 89.12 471 ALA A N 1
ATOM 3823 C CA . ALA A 1 471 ? -1.311 5.982 26.944 1.00 89.12 471 ALA A CA 1
ATOM 3824 C C . ALA A 1 471 ? -2.777 6.072 26.488 1.00 89.12 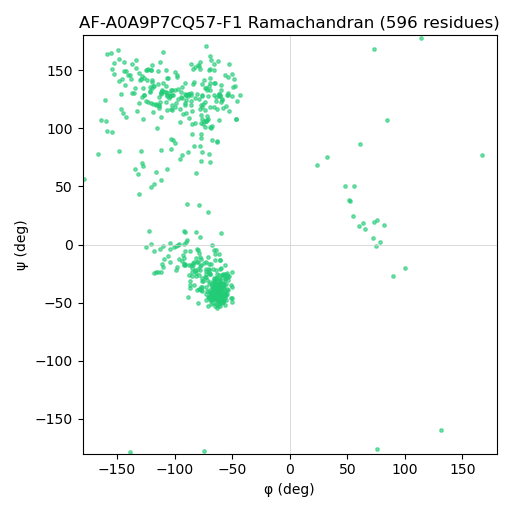471 ALA A C 1
ATOM 3826 O O . ALA A 1 471 ? -3.331 7.169 26.432 1.00 89.12 471 ALA A O 1
ATOM 3827 N N . GLU A 1 472 ? -3.390 4.929 26.195 1.00 87.94 472 GLU A N 1
ATOM 3828 C CA . GLU A 1 472 ? -4.774 4.795 25.737 1.00 87.94 472 GLU A CA 1
ATOM 3829 C C . GLU A 1 472 ? -5.564 3.935 26.726 1.00 87.94 472 GLU A C 1
ATOM 3831 O O . GLU A 1 472 ? -5.081 2.897 27.178 1.00 87.94 472 GLU A O 1
ATOM 3836 N N . THR A 1 473 ? -6.779 4.355 27.088 1.00 85.50 473 THR A N 1
ATOM 3837 C CA . THR A 1 473 ? -7.604 3.629 28.068 1.00 85.50 473 THR A CA 1
ATOM 3838 C C . THR A 1 473 ? -8.703 2.843 27.370 1.00 85.50 473 THR A C 1
ATOM 3840 O O . THR A 1 473 ? -9.613 3.421 26.783 1.00 85.50 473 THR A O 1
ATOM 3843 N N . ILE A 1 474 ? -8.663 1.518 27.497 1.00 80.12 474 ILE A N 1
ATOM 3844 C CA . ILE A 1 474 ? -9.657 0.604 26.931 1.00 80.12 474 ILE A CA 1
ATOM 3845 C C . ILE A 1 474 ? -10.303 -0.157 28.083 1.00 80.12 474 ILE A C 1
ATOM 3847 O O . ILE A 1 474 ? -9.620 -0.838 28.844 1.00 80.12 474 ILE A O 1
ATOM 3851 N N . LEU A 1 475 ? -11.626 -0.029 28.223 1.00 74.94 475 LEU A N 1
ATOM 3852 C CA . LEU A 1 475 ? -12.407 -0.699 29.275 1.00 74.94 475 LEU A CA 1
ATOM 3853 C C . LEU A 1 475 ? -11.836 -0.488 30.696 1.00 74.94 475 LEU A C 1
ATOM 3855 O O . LEU A 1 475 ? -11.809 -1.399 31.521 1.00 74.94 475 LEU A O 1
ATOM 3859 N N . GLY A 1 476 ? -11.342 0.722 30.975 1.00 72.50 476 GLY A N 1
ATOM 3860 C CA . GLY A 1 476 ? -10.769 1.088 32.275 1.00 72.50 476 GLY A CA 1
ATOM 3861 C C . GLY A 1 476 ? -9.339 0.593 32.524 1.00 72.50 476 GLY A C 1
ATOM 3862 O O . GLY A 1 476 ? -8.798 0.863 33.592 1.00 72.50 476 GLY A O 1
ATOM 3863 N N . VAL A 1 477 ? -8.709 -0.088 31.559 1.00 77.88 477 VAL A N 1
ATOM 3864 C CA . VAL A 1 477 ? -7.288 -0.456 31.608 1.00 77.88 477 VAL A CA 1
ATOM 3865 C C . VAL A 1 477 ? -6.499 0.455 30.677 1.00 77.88 477 VAL A C 1
ATOM 3867 O O . VAL A 1 477 ? -6.826 0.592 29.499 1.00 77.88 477 VAL A O 1
ATOM 3870 N N . THR A 1 478 ? -5.447 1.070 31.208 1.00 85.50 478 THR A N 1
ATOM 3871 C CA . THR A 1 478 ? -4.565 1.959 30.451 1.00 85.50 478 THR A CA 1
ATOM 3872 C C . THR A 1 478 ? -3.420 1.166 29.826 1.00 85.50 478 THR A C 1
ATOM 3874 O O . THR A 1 478 ? -2.717 0.428 30.518 1.00 85.50 478 THR A O 1
ATOM 3877 N N . TYR A 1 479 ? -3.213 1.331 28.523 1.00 88.44 479 TYR A N 1
ATOM 3878 C CA . TYR A 1 479 ? -2.169 0.678 27.739 1.00 88.44 479 TYR A CA 1
ATOM 3879 C C . TYR A 1 479 ? -1.240 1.702 27.088 1.00 88.44 479 TYR A C 1
ATOM 3881 O O . TYR A 1 479 ? -1.670 2.792 26.725 1.00 88.44 479 TYR A O 1
ATOM 3889 N N . ARG A 1 480 ? 0.027 1.342 26.880 1.00 91.38 480 ARG A N 1
ATOM 3890 C CA . ARG A 1 480 ? 1.001 2.130 26.109 1.00 91.38 480 ARG A CA 1
ATOM 3891 C C . ARG A 1 480 ? 1.865 1.211 25.255 1.00 91.38 480 ARG A C 1
ATOM 3893 O O . ARG A 1 480 ? 2.193 0.103 25.677 1.00 91.38 480 ARG A O 1
ATOM 3900 N N . VAL A 1 481 ? 2.258 1.670 24.074 1.00 91.50 481 VAL A N 1
ATOM 3901 C CA . VAL A 1 481 ? 3.200 0.946 23.218 1.00 91.50 481 VAL A CA 1
ATOM 3902 C C . VAL A 1 481 ? 4.621 1.310 23.622 1.00 91.50 481 VAL A C 1
ATOM 3904 O O . VAL A 1 481 ? 4.959 2.490 23.714 1.00 91.50 481 VAL A O 1
ATOM 3907 N N . GLN A 1 482 ? 5.444 0.295 23.852 1.00 91.88 482 GLN A N 1
ATOM 3908 C CA . GLN A 1 482 ? 6.882 0.403 24.032 1.00 91.88 482 GLN A CA 1
ATOM 3909 C C . GLN A 1 482 ? 7.588 0.096 22.707 1.00 91.88 482 GLN A C 1
ATOM 3911 O O . GLN A 1 482 ? 7.288 -0.911 22.069 1.00 91.88 482 GLN A O 1
ATOM 3916 N N . ILE A 1 483 ? 8.559 0.932 22.330 1.00 91.44 483 ILE A N 1
ATOM 3917 C CA . ILE A 1 483 ? 9.530 0.638 21.271 1.00 91.44 483 ILE A CA 1
ATOM 3918 C C . ILE A 1 483 ? 10.913 0.524 21.898 1.00 91.44 483 ILE A C 1
ATOM 3920 O O . ILE A 1 483 ? 11.418 1.498 22.455 1.00 91.44 483 ILE A O 1
ATOM 3924 N N . GLU A 1 484 ? 11.552 -0.632 21.760 1.00 90.56 484 GLU A N 1
ATOM 3925 C CA . GLU A 1 484 ? 12.996 -0.761 21.953 1.00 90.56 484 GLU A CA 1
ATOM 3926 C C . GLU A 1 484 ? 13.689 -0.520 20.615 1.00 90.56 484 GLU A C 1
ATOM 3928 O O . GLU A 1 484 ? 13.517 -1.301 19.681 1.00 90.56 484 GLU A O 1
ATOM 3933 N N . ALA A 1 485 ? 14.444 0.573 20.512 1.00 89.88 485 ALA A N 1
ATOM 3934 C CA . ALA A 1 485 ? 15.182 0.935 19.311 1.00 89.88 485 ALA A CA 1
ATOM 3935 C C . ALA A 1 485 ? 16.684 0.715 19.515 1.00 89.88 485 ALA A C 1
ATOM 3937 O O . ALA A 1 485 ? 17.245 1.098 20.546 1.00 89.88 485 ALA A O 1
ATOM 3938 N N . GLN A 1 486 ? 17.324 0.130 18.507 1.00 88.88 486 GLN A N 1
ATOM 3939 C CA . GLN A 1 486 ? 18.766 -0.062 18.404 1.00 88.88 486 GLN A CA 1
ATOM 3940 C C . GLN A 1 486 ? 19.267 0.501 17.073 1.00 88.88 486 GLN A C 1
ATOM 3942 O O . GLN A 1 486 ? 18.579 0.404 16.060 1.00 88.88 486 GLN A O 1
ATOM 3947 N N . THR A 1 487 ? 20.454 1.095 17.047 1.00 85.00 487 THR A N 1
ATOM 3948 C CA . THR A 1 487 ? 21.078 1.566 15.802 1.00 85.00 487 THR A CA 1
ATOM 3949 C C . THR A 1 487 ? 22.595 1.570 15.921 1.00 85.00 487 THR A C 1
ATOM 3951 O O . THR A 1 487 ? 23.135 1.663 17.028 1.00 85.00 487 THR A O 1
ATOM 3954 N N . THR A 1 488 ? 23.280 1.488 14.785 1.00 79.62 488 THR A N 1
ATOM 3955 C CA . THR A 1 488 ? 24.709 1.776 14.689 1.00 79.62 488 THR A CA 1
ATOM 3956 C C . THR A 1 488 ? 24.878 3.208 14.174 1.00 79.62 488 THR A C 1
ATOM 3958 O O . THR A 1 488 ? 24.099 3.689 13.358 1.00 79.62 488 THR A O 1
ATOM 3961 N N . LEU A 1 489 ? 25.912 3.924 14.626 1.00 65.25 489 LEU A N 1
ATOM 3962 C CA . LEU A 1 489 ? 26.152 5.324 14.222 1.00 65.25 489 LEU A CA 1
ATOM 3963 C C . LEU A 1 489 ? 26.389 5.529 12.707 1.00 65.25 489 LEU A C 1
ATOM 3965 O O . LEU A 1 489 ? 26.505 6.674 12.271 1.00 65.25 489 LEU A O 1
ATOM 3969 N N . GLN A 1 490 ? 26.521 4.453 11.926 1.00 62.28 490 GLN A N 1
ATOM 3970 C CA . GLN A 1 490 ? 26.780 4.491 10.484 1.00 62.28 490 GLN A CA 1
ATOM 3971 C C . GLN A 1 490 ? 25.552 4.130 9.636 1.00 62.28 490 GLN A C 1
ATOM 3973 O O . GLN A 1 490 ? 25.589 4.369 8.430 1.00 62.28 490 GLN A O 1
ATOM 3978 N N . ASP A 1 491 ? 24.472 3.631 10.248 1.00 66.00 491 ASP A N 1
ATOM 3979 C CA . ASP A 1 491 ? 23.275 3.194 9.533 1.00 66.00 491 ASP A CA 1
ATOM 3980 C C . ASP A 1 491 ? 22.145 4.229 9.622 1.00 66.00 491 ASP A C 1
ATOM 3982 O O . ASP A 1 491 ? 21.757 4.685 10.697 1.00 66.00 491 ASP A O 1
ATOM 3986 N N . ASP A 1 492 ? 21.525 4.529 8.480 1.00 74.06 492 ASP A N 1
ATOM 3987 C CA . ASP A 1 492 ? 20.276 5.302 8.382 1.00 74.06 492 ASP A CA 1
ATOM 3988 C C . ASP A 1 492 ? 19.041 4.428 8.718 1.00 74.06 492 ASP A C 1
ATOM 3990 O O . ASP A 1 492 ? 17.956 4.561 8.141 1.00 74.06 492 ASP A O 1
ATOM 3994 N N . MET A 1 493 ? 19.206 3.480 9.646 1.00 80.81 493 MET A N 1
ATOM 3995 C CA . MET A 1 493 ? 18.176 2.526 10.049 1.00 80.81 493 MET A CA 1
ATOM 3996 C C . MET A 1 493 ? 18.141 2.322 11.563 1.00 80.81 493 MET A C 1
ATOM 3998 O O . MET A 1 493 ? 19.169 2.240 12.239 1.00 80.81 493 MET A O 1
ATOM 4002 N N . PHE A 1 494 ? 16.926 2.180 12.085 1.00 84.12 494 PHE A N 1
ATOM 4003 C CA . PHE A 1 494 ? 16.667 1.733 13.445 1.00 84.12 494 PHE A CA 1
ATOM 4004 C C . PHE A 1 494 ? 16.141 0.309 13.423 1.00 84.12 494 PHE A C 1
ATOM 4006 O O . PHE A 1 494 ? 15.161 0.013 12.744 1.00 84.12 494 PHE A O 1
ATOM 4013 N N . SER A 1 495 ? 16.751 -0.556 14.216 1.00 87.56 495 SER A N 1
ATOM 4014 C CA . SER A 1 495 ? 16.198 -1.860 14.525 1.00 87.56 495 SER A CA 1
ATOM 4015 C C . SER A 1 495 ? 15.228 -1.728 15.695 1.00 87.56 495 SER A C 1
ATOM 4017 O O . SER A 1 495 ? 15.629 -1.343 16.794 1.00 87.56 495 SER A O 1
ATOM 4019 N N . CYS A 1 496 ? 13.945 -1.986 15.457 1.00 88.19 496 CYS A N 1
ATOM 4020 C CA . CYS A 1 496 ? 12.871 -1.728 16.411 1.00 88.19 496 CYS A CA 1
ATOM 4021 C C . CYS A 1 496 ? 12.146 -3.014 16.817 1.00 88.19 496 CYS A C 1
ATOM 4023 O O . CYS A 1 496 ? 11.769 -3.819 15.961 1.00 88.19 496 CYS A O 1
ATOM 4025 N N . ARG A 1 497 ? 11.883 -3.150 18.121 1.00 89.12 497 ARG A N 1
ATOM 4026 C CA . ARG A 1 497 ? 10.991 -4.159 18.709 1.00 89.12 497 ARG A CA 1
ATOM 4027 C C . ARG A 1 497 ? 9.836 -3.473 19.434 1.00 89.12 497 ARG A C 1
ATOM 4029 O O . ARG A 1 497 ? 10.061 -2.508 20.163 1.00 89.12 497 ARG A O 1
ATOM 4036 N N . PHE A 1 498 ? 8.620 -3.980 19.243 1.00 89.50 498 PHE A N 1
ATOM 4037 C CA . PHE A 1 498 ? 7.391 -3.376 19.761 1.00 89.50 498 PHE A CA 1
ATOM 4038 C C . PHE A 1 498 ? 6.725 -4.276 20.799 1.00 89.50 498 PHE A C 1
ATOM 4040 O O . PHE A 1 498 ? 6.601 -5.484 20.592 1.00 89.50 498 PHE A O 1
ATOM 4047 N N . GLU A 1 499 ? 6.234 -3.684 21.883 1.00 89.38 499 GLU A N 1
ATOM 4048 C CA . GLU A 1 499 ? 5.489 -4.391 22.929 1.00 89.38 499 GLU A CA 1
ATOM 4049 C C . GLU A 1 499 ? 4.342 -3.526 23.462 1.00 89.38 499 GLU A C 1
ATOM 4051 O O . GLU A 1 499 ? 4.435 -2.297 23.486 1.00 89.38 499 GLU A O 1
ATOM 4056 N N . LEU A 1 500 ? 3.248 -4.158 23.892 1.00 88.31 500 LEU A N 1
ATOM 4057 C CA . LEU A 1 500 ? 2.129 -3.475 24.533 1.00 88.31 500 LEU A CA 1
ATOM 4058 C C . LEU A 1 500 ? 2.225 -3.629 26.055 1.00 88.31 500 LEU A C 1
ATOM 4060 O O . LEU A 1 500 ? 2.121 -4.733 26.582 1.00 88.31 500 LEU A O 1
ATOM 4064 N N . GLN A 1 501 ? 2.358 -2.519 26.780 1.00 86.75 501 GLN A N 1
ATOM 4065 C CA . GLN A 1 501 ? 2.428 -2.517 28.242 1.00 86.75 501 GLN A CA 1
ATOM 4066 C C . GLN A 1 501 ? 1.149 -1.989 28.884 1.00 86.75 501 GLN A C 1
ATOM 4068 O O . GLN A 1 501 ? 0.564 -1.015 28.413 1.00 86.75 501 GLN A O 1
ATOM 4073 N N . LYS A 1 502 ? 0.760 -2.587 30.017 1.00 82.94 502 LYS A N 1
ATOM 4074 C CA . LYS A 1 502 ? -0.238 -2.009 30.929 1.00 82.94 502 LYS A CA 1
ATOM 4075 C C . LYS A 1 502 ? 0.421 -0.871 31.712 1.00 82.94 502 LYS A C 1
ATOM 4077 O O . LYS A 1 502 ? 1.411 -1.092 32.409 1.00 82.94 502 LYS A O 1
ATOM 4082 N N . ASP A 1 503 ? -0.118 0.336 31.599 1.00 76.94 503 ASP A N 1
ATOM 4083 C CA . ASP A 1 503 ? 0.388 1.515 32.299 1.00 76.94 503 ASP A CA 1
ATOM 4084 C C . ASP A 1 503 ? -0.178 1.537 33.724 1.00 76.94 503 ASP A C 1
ATOM 4086 O O . ASP A 1 503 ? -1.223 2.122 34.011 1.00 76.94 503 ASP A O 1
ATOM 4090 N N . ILE A 1 504 ? 0.490 0.820 34.628 1.00 64.56 504 ILE A N 1
ATOM 4091 C CA . ILE A 1 504 ? 0.187 0.872 36.059 1.00 64.56 504 ILE A CA 1
ATOM 4092 C C . ILE A 1 504 ? 0.798 2.179 36.557 1.00 64.56 504 ILE A C 1
ATOM 4094 O O . ILE A 1 504 ? 2.004 2.254 36.800 1.00 64.56 504 ILE A O 1
ATOM 4098 N N . GLY A 1 505 ? -0.017 3.233 36.618 1.00 51.16 505 GLY A N 1
ATOM 4099 C CA . GLY A 1 505 ? 0.424 4.553 37.054 1.00 51.16 505 GLY A CA 1
ATOM 4100 C C . GLY A 1 505 ? 1.266 4.448 38.326 1.00 51.16 505 GLY A C 1
ATOM 4101 O O . GLY A 1 505 ? 0.821 3.900 39.330 1.00 51.16 505 GLY A O 1
ATOM 4102 N N . ARG A 1 506 ? 2.502 4.959 38.291 1.00 41.81 506 ARG A N 1
ATOM 4103 C CA . ARG A 1 506 ? 3.322 5.137 39.497 1.00 41.81 506 ARG A CA 1
ATOM 4104 C C . ARG A 1 506 ? 2.707 6.257 40.338 1.00 41.81 506 ARG A C 1
ATOM 4106 O O . ARG A 1 506 ? 3.182 7.391 40.319 1.00 41.81 506 ARG A O 1
ATOM 4113 N N . THR A 1 507 ? 1.633 5.965 41.063 1.00 36.19 507 THR A N 1
ATOM 4114 C CA . THR A 1 507 ? 1.175 6.814 42.159 1.00 36.19 507 THR A CA 1
ATOM 4115 C C . THR A 1 507 ? 2.097 6.574 43.350 1.00 36.19 507 THR A C 1
ATOM 4117 O O . THR A 1 507 ? 2.099 5.522 43.980 1.00 36.19 507 THR A O 1
ATOM 4120 N N . ASN A 1 508 ? 2.942 7.565 43.641 1.00 39.50 508 ASN A N 1
ATOM 4121 C CA . ASN A 1 508 ? 3.770 7.605 44.843 1.00 39.50 508 ASN A CA 1
ATOM 4122 C C . ASN A 1 508 ? 2.870 7.660 46.085 1.00 39.50 508 ASN A C 1
ATOM 4124 O O . ASN A 1 508 ? 2.528 8.737 46.564 1.00 39.50 508 ASN A O 1
ATOM 4128 N N . THR A 1 509 ? 2.481 6.512 46.624 1.00 41.12 509 THR A N 1
ATOM 4129 C CA . THR A 1 509 ? 2.062 6.375 48.023 1.00 41.12 509 THR A CA 1
ATOM 4130 C C . THR A 1 509 ? 2.192 4.909 48.414 1.00 41.12 509 THR A C 1
ATOM 4132 O O . THR A 1 509 ? 1.372 4.076 48.043 1.00 41.12 509 THR A O 1
ATOM 4135 N N . LYS A 1 510 ? 3.214 4.598 49.221 1.00 44.34 510 LYS A N 1
ATOM 4136 C CA . LYS A 1 510 ? 3.522 3.262 49.779 1.00 44.34 510 LYS A CA 1
ATOM 4137 C C . LYS A 1 510 ? 2.407 2.645 50.653 1.00 44.34 510 LYS A C 1
ATOM 4139 O O . LYS A 1 510 ? 2.637 1.657 51.331 1.00 44.34 510 LYS A O 1
ATOM 4144 N N . GLN A 1 511 ? 1.212 3.235 50.674 1.00 40.84 511 GLN A N 1
ATOM 4145 C CA . GLN A 1 511 ? 0.024 2.725 51.362 1.00 40.84 511 GLN A CA 1
ATOM 4146 C C . GLN A 1 511 ? -1.054 2.208 50.392 1.00 40.84 511 GLN A C 1
ATOM 4148 O O . GLN A 1 511 ? -1.947 1.498 50.831 1.00 40.84 511 GLN A O 1
ATOM 4153 N N . GLN A 1 512 ? -0.952 2.480 49.081 1.00 41.19 512 GLN A N 1
ATOM 4154 C CA . GLN A 1 512 ? -1.821 1.863 48.064 1.00 41.19 512 GLN A CA 1
ATOM 4155 C C . GLN A 1 512 ? -1.250 0.561 47.488 1.00 41.19 512 GLN A C 1
ATOM 4157 O O . GLN A 1 512 ? -2.011 -0.234 46.947 1.00 41.19 512 GLN A O 1
ATOM 4162 N N . GLU A 1 513 ? 0.051 0.292 47.638 1.00 40.69 513 GLU A N 1
ATOM 4163 C CA . GLU A 1 513 ? 0.679 -0.944 47.142 1.00 40.69 513 GLU A CA 1
ATOM 4164 C C . GLU A 1 513 ? 0.146 -2.209 47.844 1.00 40.69 513 GLU A C 1
ATOM 4166 O O . GLU A 1 513 ? 0.049 -3.248 47.198 1.00 40.69 513 GLU A O 1
ATOM 4171 N N . GLU A 1 514 ? -0.285 -2.149 49.110 1.00 38.22 514 GLU A N 1
ATOM 4172 C CA . GLU A 1 514 ? -0.829 -3.319 49.833 1.00 38.22 514 GLU A CA 1
ATOM 4173 C C . GLU A 1 514 ? -2.336 -3.563 49.593 1.00 38.22 514 GLU A C 1
ATOM 4175 O O . GLU A 1 514 ? -2.788 -4.709 49.637 1.00 38.22 514 GLU A O 1
ATOM 4180 N N . GLU A 1 515 ? -3.121 -2.527 49.270 1.00 37.47 515 GLU A N 1
ATOM 4181 C CA . GLU A 1 515 ? -4.534 -2.683 48.873 1.00 37.47 515 GLU A CA 1
ATOM 4182 C C . GLU A 1 515 ? -4.690 -2.962 47.366 1.00 37.47 515 GLU A C 1
ATOM 4184 O O . GLU A 1 515 ? -5.530 -3.777 46.977 1.00 37.47 515 GLU A O 1
ATOM 4189 N N . MET A 1 516 ? -3.834 -2.387 46.508 1.00 37.50 516 MET A N 1
ATOM 4190 C CA . MET A 1 516 ? -3.799 -2.706 45.073 1.00 37.50 516 MET A CA 1
ATOM 4191 C C . MET A 1 516 ? -3.207 -4.084 44.786 1.00 37.50 516 MET A C 1
ATOM 4193 O O . MET A 1 516 ? -3.604 -4.697 43.806 1.00 37.50 516 MET A O 1
ATOM 4197 N N . THR A 1 517 ? -2.306 -4.627 45.611 1.00 35.66 517 THR A N 1
ATOM 4198 C CA . THR A 1 517 ? -1.816 -6.006 45.406 1.00 35.66 517 THR A CA 1
ATOM 4199 C C . THR A 1 517 ? -2.877 -7.063 45.704 1.00 35.66 517 THR A C 1
ATOM 4201 O O . THR A 1 517 ? -2.824 -8.134 45.106 1.00 35.66 517 THR A O 1
ATOM 4204 N N . LYS A 1 518 ? -3.889 -6.771 46.535 1.00 34.50 518 LYS A N 1
ATOM 4205 C CA . LYS A 1 518 ? -5.046 -7.665 46.715 1.00 34.50 518 LYS A CA 1
ATOM 4206 C C . LYS A 1 518 ? -6.067 -7.558 45.578 1.00 34.50 518 LYS A C 1
ATOM 4208 O O . LYS A 1 518 ? -6.554 -8.591 45.137 1.00 34.50 518 LYS A O 1
ATOM 4213 N N . SER A 1 519 ? -6.331 -6.364 45.036 1.00 35.72 519 SER A N 1
ATOM 4214 C CA . SER A 1 519 ? -7.263 -6.200 43.902 1.00 35.72 519 SER A CA 1
ATOM 4215 C C . SER A 1 519 ? -6.644 -6.512 42.527 1.00 35.72 519 SER A C 1
ATOM 4217 O O . SER A 1 519 ? -7.344 -6.955 41.617 1.00 35.72 519 SER A O 1
ATOM 4219 N N . ALA A 1 520 ? -5.325 -6.358 42.363 1.00 37.06 520 ALA A N 1
ATOM 4220 C CA . ALA A 1 520 ? -4.604 -6.663 41.121 1.00 37.06 520 ALA A CA 1
ATOM 4221 C C . ALA A 1 520 ? -4.419 -8.170 40.870 1.00 37.06 520 ALA A C 1
ATOM 4223 O O . ALA A 1 520 ? -4.125 -8.576 39.744 1.00 37.06 520 ALA A O 1
ATOM 4224 N N . VAL A 1 521 ? -4.603 -9.009 41.894 1.00 38.78 521 VAL A N 1
ATOM 4225 C CA . VAL A 1 521 ? -4.598 -10.473 41.745 1.00 38.78 521 VAL A CA 1
ATOM 4226 C C . VAL A 1 521 ? -5.945 -10.989 41.212 1.00 38.78 521 VAL A C 1
ATOM 4228 O O . VAL A 1 521 ? -5.974 -12.046 40.586 1.00 38.78 521 VAL A O 1
ATOM 4231 N N . GLU A 1 522 ? -7.041 -10.235 41.352 1.00 38.09 522 GLU A N 1
ATOM 4232 C CA . GLU A 1 522 ? -8.392 -10.733 41.041 1.00 38.09 522 GLU A CA 1
ATOM 4233 C C . GLU A 1 522 ? -8.880 -10.471 39.603 1.00 38.09 522 GLU A C 1
ATOM 4235 O O . GLU A 1 522 ? -9.769 -11.179 39.144 1.00 38.09 522 GLU A O 1
ATOM 4240 N N . ASN A 1 523 ? -8.270 -9.561 38.828 1.00 44.22 523 ASN A N 1
ATOM 4241 C CA . ASN A 1 523 ? -8.713 -9.256 37.453 1.00 44.22 523 ASN A CA 1
ATOM 4242 C C . ASN A 1 523 ? -7.568 -9.233 36.424 1.00 44.22 523 ASN A C 1
ATOM 4244 O O . ASN A 1 523 ? -7.325 -8.237 35.739 1.00 44.22 523 ASN A O 1
ATOM 4248 N N . LYS A 1 524 ? -6.865 -10.359 36.253 1.00 51.28 524 LYS A N 1
ATOM 4249 C CA . LYS A 1 524 ? -6.031 -10.566 35.057 1.00 51.28 524 LYS A CA 1
ATOM 4250 C C . LYS A 1 524 ? -6.930 -10.950 33.879 1.00 51.28 524 LYS A C 1
ATOM 4252 O O . LYS A 1 524 ? -7.133 -12.129 33.608 1.00 51.28 524 LYS A O 1
ATOM 4257 N N . SER A 1 525 ? -7.496 -9.954 33.197 1.00 57.25 525 SER A N 1
ATOM 4258 C CA . SER A 1 525 ? -8.057 -10.170 31.861 1.00 57.25 525 SER A CA 1
ATOM 4259 C C . SER A 1 525 ? -6.949 -10.684 30.946 1.00 57.25 525 SER A C 1
ATOM 4261 O O . SER A 1 525 ? -5.884 -10.056 30.854 1.00 57.25 525 SER A O 1
ATOM 4263 N N . LYS A 1 526 ? -7.198 -11.841 30.324 1.00 73.19 526 LYS A N 1
ATOM 4264 C CA . LYS A 1 526 ? -6.279 -12.407 29.344 1.00 73.19 526 LYS A CA 1
ATOM 4265 C C . LYS A 1 526 ? -6.352 -11.565 28.075 1.00 73.19 526 LYS A C 1
ATOM 4267 O O . LYS A 1 526 ? -7.462 -11.263 27.629 1.00 73.19 526 LYS A O 1
ATOM 4272 N N . ILE A 1 527 ? -5.220 -11.187 27.490 1.00 79.12 527 ILE A N 1
ATOM 4273 C CA . ILE A 1 527 ? -5.205 -10.411 26.242 1.00 79.12 527 ILE A CA 1
ATOM 4274 C C . ILE A 1 527 ? -4.470 -11.126 25.112 1.00 79.12 527 ILE A C 1
ATOM 4276 O O . ILE A 1 527 ? -3.518 -11.872 25.328 1.00 79.12 527 ILE A O 1
ATOM 4280 N N . HIS A 1 528 ? -4.903 -10.858 23.887 1.00 85.62 528 HIS A N 1
ATOM 4281 C CA . HIS A 1 528 ? -4.160 -11.156 22.666 1.00 85.62 528 HIS A CA 1
ATOM 4282 C C . HIS A 1 528 ? -4.078 -9.868 21.871 1.00 85.62 528 HIS A C 1
ATOM 4284 O O . HIS A 1 528 ? -5.089 -9.199 21.683 1.00 85.62 528 HIS A O 1
ATOM 4290 N N . TYR A 1 529 ? -2.885 -9.474 21.443 1.00 87.25 529 TYR A N 1
ATOM 4291 C CA . TYR A 1 529 ? -2.732 -8.260 20.658 1.00 87.25 529 TYR A CA 1
ATOM 4292 C C . TYR A 1 529 ? -1.844 -8.440 19.433 1.00 87.25 529 TYR A C 1
ATOM 4294 O O . TYR A 1 529 ? -0.990 -9.327 19.372 1.00 87.25 529 TYR A O 1
ATOM 4302 N N . TRP A 1 530 ? -2.043 -7.526 18.490 1.00 89.88 530 TRP A N 1
ATOM 4303 C CA . TRP A 1 530 ? -1.254 -7.342 17.284 1.00 89.88 530 TRP A CA 1
ATOM 4304 C C . TRP A 1 530 ? -0.818 -5.885 17.195 1.00 89.88 530 TRP A C 1
ATOM 4306 O O . TRP A 1 530 ? -1.635 -4.985 17.390 1.00 89.88 530 TRP A O 1
ATOM 4316 N N . ILE A 1 531 ? 0.451 -5.650 16.881 1.00 90.69 531 ILE A N 1
ATOM 4317 C CA . ILE A 1 531 ? 0.989 -4.321 16.576 1.00 90.69 531 ILE A CA 1
ATOM 4318 C C . ILE A 1 531 ? 1.390 -4.319 15.109 1.00 90.69 531 ILE A C 1
ATOM 4320 O O . ILE A 1 531 ? 2.146 -5.183 14.679 1.00 90.69 531 ILE A O 1
ATOM 4324 N N . HIS A 1 532 ? 0.909 -3.347 14.345 1.00 91.31 532 HIS A N 1
ATOM 4325 C CA . HIS A 1 532 ? 1.267 -3.143 12.945 1.00 91.31 532 HIS A CA 1
ATOM 4326 C C . HIS A 1 532 ? 2.076 -1.856 12.803 1.00 91.31 532 HIS A C 1
ATOM 4328 O O . HIS A 1 532 ? 1.651 -0.820 13.308 1.00 91.31 532 HIS A O 1
ATOM 4334 N N . CYS A 1 533 ? 3.213 -1.908 12.106 1.00 90.69 533 CYS A N 1
ATOM 4335 C CA . CYS A 1 533 ? 4.050 -0.740 11.829 1.00 90.69 533 CYS A CA 1
ATOM 4336 C C . CYS A 1 533 ? 3.699 -0.147 10.463 1.00 90.69 533 CYS A C 1
ATOM 4338 O O . CYS A 1 533 ? 3.716 -0.856 9.457 1.00 90.69 533 CYS A O 1
ATOM 4340 N N . LEU A 1 534 ? 3.407 1.154 10.421 1.00 91.00 534 LEU A N 1
ATOM 4341 C CA . LEU A 1 534 ? 3.045 1.864 9.192 1.00 91.00 534 LEU A CA 1
ATOM 4342 C C . LEU A 1 534 ? 4.199 2.637 8.554 1.00 91.00 534 LEU A C 1
ATOM 4344 O O . LEU A 1 534 ? 4.044 3.229 7.484 1.00 91.00 534 LEU A O 1
ATOM 4348 N N . ASN A 1 535 ? 5.373 2.612 9.174 1.00 89.31 535 ASN A N 1
ATOM 4349 C CA . ASN A 1 535 ? 6.587 3.141 8.574 1.00 89.31 535 ASN A CA 1
ATOM 4350 C C . ASN A 1 535 ? 7.144 2.159 7.552 1.00 89.31 535 ASN A C 1
ATOM 4352 O O . ASN A 1 535 ? 6.906 0.956 7.624 1.00 89.31 535 ASN A O 1
ATOM 4356 N N . ARG A 1 536 ? 7.944 2.664 6.611 1.00 83.25 536 ARG A N 1
ATOM 4357 C CA . ARG A 1 536 ? 8.698 1.790 5.709 1.00 83.25 536 ARG A CA 1
ATOM 4358 C C . ARG A 1 536 ? 9.694 0.973 6.505 1.00 83.25 536 ARG A C 1
ATOM 4360 O O . ARG A 1 536 ? 10.548 1.542 7.190 1.00 83.25 536 ARG A O 1
ATOM 4367 N N . HIS A 1 537 ? 9.580 -0.339 6.372 1.00 82.56 537 HIS A N 1
ATOM 4368 C CA . HIS A 1 537 ? 10.413 -1.258 7.108 1.00 82.56 537 HIS A CA 1
ATOM 4369 C C . HIS A 1 537 ? 10.791 -2.498 6.308 1.00 82.56 537 HIS A C 1
ATOM 4371 O O . HIS A 1 537 ? 10.108 -2.877 5.356 1.00 82.56 537 HIS A O 1
ATOM 4377 N N . GLU A 1 538 ? 11.890 -3.119 6.722 1.00 76.44 538 GLU A N 1
ATOM 4378 C CA . GLU A 1 538 ? 12.299 -4.449 6.276 1.00 76.44 538 GLU A CA 1
ATOM 4379 C C . GLU A 1 538 ? 12.147 -5.437 7.441 1.00 76.44 538 GLU A C 1
ATOM 4381 O O . GLU A 1 538 ? 12.408 -5.099 8.599 1.00 76.44 538 GLU A O 1
ATOM 4386 N N . CYS A 1 539 ? 11.653 -6.639 7.143 1.00 66.38 539 CYS A N 1
ATOM 4387 C CA . CYS A 1 539 ? 11.426 -7.698 8.125 1.00 66.38 539 CYS A CA 1
ATOM 4388 C C . CYS A 1 539 ? 12.671 -8.588 8.236 1.00 66.38 539 CYS A C 1
ATOM 4390 O O . CYS A 1 539 ? 13.260 -8.938 7.216 1.00 66.38 539 CYS A O 1
ATOM 4392 N N . ILE A 1 540 ? 13.037 -8.990 9.456 1.00 58.19 540 ILE A N 1
ATOM 4393 C CA . ILE A 1 540 ? 14.266 -9.764 9.718 1.00 58.19 540 ILE A CA 1
ATOM 4394 C C . ILE A 1 540 ? 14.035 -11.301 9.691 1.00 58.19 540 ILE A C 1
ATOM 4396 O O . ILE A 1 540 ? 14.993 -12.065 9.622 1.00 58.19 540 ILE A O 1
ATOM 4400 N N . VAL A 1 541 ? 12.785 -11.795 9.683 1.00 59.81 541 VAL A N 1
ATOM 4401 C CA . VAL A 1 541 ? 12.467 -13.237 9.857 1.00 59.81 541 VAL A CA 1
ATOM 4402 C C . VAL A 1 541 ? 12.043 -13.937 8.547 1.00 59.81 541 VAL A C 1
ATOM 4404 O O . VAL A 1 541 ? 11.341 -13.359 7.720 1.00 59.81 541 VAL A O 1
ATOM 4407 N N . ASN A 1 542 ? 12.441 -15.209 8.372 1.00 53.59 542 ASN A N 1
ATOM 4408 C CA . ASN A 1 542 ? 12.212 -16.034 7.171 1.00 53.59 542 ASN A CA 1
ATOM 4409 C C . ASN A 1 542 ? 10.721 -16.306 6.857 1.00 53.59 542 ASN A C 1
ATOM 4411 O O . ASN A 1 542 ? 10.020 -17.011 7.582 1.00 53.59 542 ASN A O 1
ATOM 4415 N N . HIS A 1 543 ? 10.266 -15.815 5.699 1.00 55.03 543 HIS A N 1
ATOM 4416 C CA . HIS A 1 543 ? 8.869 -15.771 5.238 1.00 55.03 543 HIS A CA 1
ATOM 4417 C C . HIS A 1 543 ? 8.368 -17.006 4.456 1.00 55.03 543 HIS A C 1
ATOM 4419 O O . HIS A 1 543 ? 7.562 -16.869 3.538 1.00 55.03 543 HIS A O 1
ATOM 4425 N N . HIS A 1 544 ? 8.797 -18.230 4.770 1.00 54.41 544 HIS A N 1
ATOM 4426 C CA . HIS A 1 544 ? 8.519 -19.377 3.881 1.00 54.41 544 HIS A CA 1
ATOM 4427 C C . HIS A 1 544 ? 7.035 -19.791 3.738 1.00 54.41 544 HIS A C 1
ATOM 4429 O O . HIS A 1 544 ? 6.739 -20.670 2.933 1.00 54.41 544 HIS A O 1
ATOM 4435 N N . GLN A 1 545 ? 6.097 -19.182 4.475 1.00 65.38 545 GLN A N 1
ATOM 4436 C CA . GLN A 1 545 ? 4.666 -19.538 4.446 1.00 65.38 545 GLN A CA 1
ATOM 4437 C C . GLN A 1 545 ? 3.717 -18.399 4.025 1.00 65.38 545 GLN A C 1
ATOM 4439 O O . GLN A 1 545 ? 2.503 -18.615 3.990 1.00 65.38 545 GLN A O 1
ATOM 4444 N N . ILE A 1 546 ? 4.229 -17.202 3.711 1.00 70.81 546 ILE A N 1
ATOM 4445 C CA . ILE A 1 546 ? 3.406 -16.007 3.453 1.00 70.81 546 ILE A CA 1
ATOM 4446 C C . ILE A 1 546 ? 3.660 -15.497 2.038 1.00 70.81 546 ILE A C 1
ATOM 4448 O O . ILE A 1 546 ? 4.796 -15.500 1.565 1.00 70.81 546 ILE A O 1
ATOM 4452 N N . ASP A 1 547 ? 2.596 -15.068 1.359 1.00 76.50 547 ASP A N 1
ATOM 4453 C CA . ASP A 1 547 ? 2.710 -14.426 0.051 1.00 76.50 547 ASP A CA 1
ATOM 4454 C C . ASP A 1 547 ? 3.540 -13.128 0.188 1.00 76.50 547 ASP A C 1
ATOM 4456 O O . ASP A 1 547 ? 3.241 -12.310 1.063 1.00 76.50 547 ASP A O 1
ATOM 4460 N N . PRO A 1 548 ? 4.576 -12.902 -0.642 1.00 79.06 548 PRO A N 1
ATOM 4461 C CA . PRO A 1 548 ? 5.353 -11.664 -0.621 1.00 79.06 548 PRO A CA 1
ATOM 4462 C C . PRO A 1 548 ? 4.505 -10.389 -0.746 1.00 79.06 548 PRO A C 1
ATOM 4464 O O . PRO A 1 548 ? 4.897 -9.353 -0.214 1.00 79.06 548 PRO A O 1
ATOM 4467 N N . GLU A 1 549 ? 3.341 -10.453 -1.404 1.00 80.56 549 GLU A N 1
ATOM 4468 C CA . GLU A 1 549 ? 2.397 -9.332 -1.487 1.00 80.56 549 GLU A CA 1
ATOM 4469 C C . GLU A 1 549 ? 1.706 -9.028 -0.136 1.00 80.56 549 GLU A C 1
ATOM 4471 O O . GLU A 1 549 ? 1.167 -7.941 0.057 1.00 80.56 549 GLU A O 1
ATOM 4476 N N . ASP A 1 550 ? 1.717 -9.927 0.842 1.00 77.94 550 ASP A N 1
ATOM 4477 C CA . ASP A 1 550 ? 1.018 -9.722 2.117 1.00 77.94 550 ASP A CA 1
ATOM 4478 C C . ASP A 1 550 ? 1.942 -9.287 3.262 1.00 77.94 550 ASP A C 1
ATOM 4480 O O . ASP A 1 550 ? 1.466 -8.982 4.355 1.00 77.94 550 ASP A O 1
ATOM 4484 N N . ARG A 1 551 ? 3.253 -9.180 3.011 1.00 79.19 551 ARG A N 1
ATOM 4485 C CA . ARG A 1 551 ? 4.273 -8.858 4.023 1.00 79.19 551 ARG A CA 1
ATOM 4486 C C . ARG A 1 551 ? 3.941 -7.616 4.859 1.00 79.19 551 ARG A C 1
ATOM 4488 O O . ARG A 1 551 ? 4.051 -7.657 6.077 1.00 79.19 551 ARG A O 1
ATOM 4495 N N . VAL A 1 552 ? 3.510 -6.528 4.219 1.00 82.06 552 VAL A N 1
ATOM 4496 C CA . VAL A 1 552 ? 3.178 -5.252 4.889 1.00 82.06 552 VAL A CA 1
ATOM 4497 C C . VAL A 1 552 ? 1.902 -5.316 5.734 1.00 82.06 552 VAL A C 1
ATOM 4499 O O . VAL A 1 552 ? 1.709 -4.497 6.631 1.00 82.06 552 VAL A O 1
ATOM 4502 N N . LEU A 1 553 ? 1.015 -6.273 5.462 1.00 83.69 553 LEU A N 1
ATOM 4503 C CA . LEU A 1 553 ? -0.232 -6.437 6.213 1.00 83.69 553 LEU A CA 1
ATOM 4504 C C . LEU A 1 553 ? -0.016 -7.200 7.527 1.00 83.69 553 LEU A C 1
ATOM 4506 O O . LEU A 1 553 ? -0.909 -7.235 8.376 1.00 83.69 553 LEU A O 1
ATOM 4510 N N . LEU A 1 554 ? 1.162 -7.799 7.709 1.00 82.06 554 LEU A N 1
ATOM 4511 C CA . LEU A 1 554 ? 1.499 -8.553 8.905 1.00 82.06 554 LEU A CA 1
ATOM 4512 C C . LEU A 1 554 ? 1.658 -7.647 10.122 1.00 82.06 554 LEU A C 1
ATOM 4514 O O . LEU A 1 554 ? 2.023 -6.473 10.041 1.00 82.06 554 LEU A O 1
ATOM 4518 N N . ALA A 1 555 ? 1.373 -8.223 11.284 1.00 84.88 555 ALA A N 1
ATOM 4519 C CA . ALA A 1 555 ? 1.733 -7.608 12.544 1.00 84.88 555 ALA A CA 1
ATOM 4520 C C . ALA A 1 555 ? 3.248 -7.745 12.759 1.00 84.88 555 ALA A C 1
ATOM 4522 O O . ALA A 1 555 ? 3.811 -8.825 12.573 1.00 84.88 555 ALA A O 1
ATOM 4523 N N . VAL A 1 556 ? 3.888 -6.653 13.177 1.00 84.69 556 VAL A N 1
ATOM 4524 C CA . VAL A 1 556 ? 5.287 -6.633 13.633 1.00 84.69 556 VAL A CA 1
ATOM 4525 C C . VAL A 1 556 ? 5.450 -7.175 15.049 1.00 84.69 556 VAL A C 1
ATOM 4527 O O . VAL A 1 556 ? 6.565 -7.409 15.480 1.00 84.69 556 VAL A O 1
ATOM 4530 N N . THR A 1 557 ? 4.345 -7.347 15.774 1.00 86.00 557 THR A N 1
ATOM 4531 C CA . THR A 1 557 ? 4.293 -8.097 17.028 1.00 86.00 557 THR A CA 1
ATOM 4532 C C . THR A 1 557 ? 2.935 -8.769 17.103 1.00 86.00 557 THR A C 1
ATOM 4534 O O . THR A 1 557 ? 1.914 -8.100 16.963 1.00 86.00 557 THR A O 1
ATOM 4537 N N . GLU A 1 558 ? 2.908 -10.068 17.370 1.00 84.81 558 GLU A N 1
ATOM 4538 C CA . GLU A 1 558 ? 1.708 -10.789 17.787 1.00 84.81 558 GLU A CA 1
ATOM 4539 C C . GLU A 1 558 ? 2.030 -11.491 19.104 1.00 84.81 558 GLU A C 1
ATOM 4541 O O . GLU A 1 558 ? 2.990 -12.254 19.176 1.00 84.81 558 GLU A O 1
ATOM 4546 N N . GLN A 1 559 ? 1.245 -11.224 20.149 1.00 80.75 559 GLN A N 1
ATOM 4547 C CA . GLN A 1 559 ? 1.414 -11.889 21.440 1.00 80.75 559 GLN A CA 1
ATOM 4548 C C . GLN A 1 559 ? 0.123 -12.584 21.852 1.00 80.75 559 GLN A C 1
ATOM 4550 O O . GLN A 1 559 ? -0.919 -11.943 22.011 1.00 80.75 559 GLN A O 1
ATOM 4555 N N . ARG A 1 560 ? 0.222 -13.896 22.081 1.00 75.94 560 ARG A N 1
ATOM 4556 C CA . ARG A 1 560 ? -0.831 -14.735 22.657 1.00 75.94 560 ARG A CA 1
ATOM 4557 C C . ARG A 1 560 ? -0.384 -15.188 24.038 1.00 75.94 560 ARG A C 1
ATOM 4559 O O . ARG A 1 560 ? 0.709 -15.720 24.186 1.00 75.94 560 ARG A O 1
ATOM 4566 N N . GLU A 1 561 ? -1.228 -15.024 25.051 1.00 64.25 561 GLU A N 1
ATOM 4567 C CA . GLU A 1 561 ? -0.888 -15.473 26.412 1.00 64.25 561 GLU A CA 1
ATOM 4568 C C . GLU A 1 561 ? -0.643 -16.985 26.531 1.00 64.25 561 GLU A C 1
ATOM 4570 O O . GLU A 1 561 ? 0.078 -17.415 27.426 1.00 64.25 561 GLU A O 1
ATOM 4575 N N . GLU A 1 562 ? -1.241 -17.793 25.651 1.00 57.38 562 GLU A N 1
ATOM 4576 C CA . GLU A 1 562 ? -1.111 -19.257 25.672 1.00 57.38 562 GLU A CA 1
ATOM 4577 C C . GLU A 1 562 ? 0.035 -19.771 24.784 1.00 57.38 562 GLU A C 1
ATOM 4579 O O . GLU A 1 562 ? 0.365 -20.951 24.864 1.00 57.38 562 GLU A O 1
ATOM 4584 N N . ASP A 1 563 ? 0.659 -18.904 23.974 1.00 55.69 563 ASP A N 1
ATOM 4585 C CA . ASP A 1 563 ? 1.748 -19.279 23.066 1.00 55.69 563 ASP A CA 1
ATOM 4586 C C . ASP A 1 563 ? 2.649 -18.055 22.769 1.00 55.69 563 ASP A C 1
ATOM 4588 O O . ASP A 1 563 ? 2.297 -17.211 21.937 1.00 55.69 563 ASP A O 1
ATOM 4592 N N . PRO A 1 564 ? 3.788 -17.888 23.470 1.00 49.75 564 PRO A N 1
ATOM 4593 C CA . PRO A 1 564 ? 4.531 -16.627 23.468 1.00 49.75 564 PRO A CA 1
ATOM 4594 C C . PRO A 1 564 ? 5.255 -16.293 22.151 1.00 49.75 564 PRO A C 1
ATOM 4596 O O . PRO A 1 564 ? 5.691 -15.157 22.004 1.00 49.75 564 PRO A O 1
ATOM 4599 N N . ASN A 1 565 ? 5.354 -17.221 21.187 1.00 45.78 565 ASN A N 1
ATOM 4600 C CA . ASN A 1 565 ? 6.259 -17.098 20.031 1.00 45.78 565 ASN A CA 1
ATOM 4601 C C . ASN A 1 565 ? 5.601 -17.366 18.661 1.00 45.78 565 ASN A C 1
ATOM 4603 O O . ASN A 1 565 ? 6.188 -18.023 17.803 1.00 45.78 565 ASN A O 1
ATOM 4607 N N . ILE A 1 566 ? 4.395 -16.849 18.409 1.00 46.97 566 ILE A N 1
ATOM 4608 C CA . ILE A 1 566 ? 3.817 -16.836 17.049 1.00 46.97 566 ILE A CA 1
ATOM 4609 C C . ILE A 1 566 ? 3.740 -15.389 16.543 1.00 46.97 566 ILE A C 1
ATOM 4611 O O . ILE A 1 566 ? 2.673 -14.887 16.214 1.00 46.97 566 ILE A O 1
ATOM 4615 N N . GLY A 1 567 ? 4.876 -14.691 16.537 1.00 48.34 567 GLY A N 1
ATOM 4616 C CA . GLY A 1 567 ? 5.032 -13.390 15.889 1.00 48.34 567 GLY A CA 1
ATOM 4617 C C . GLY A 1 567 ? 5.770 -13.572 14.571 1.00 48.34 567 GLY A C 1
ATOM 4618 O O . GLY A 1 567 ? 6.921 -13.991 14.566 1.00 48.34 567 GLY A O 1
ATOM 4619 N N . TYR A 1 568 ? 5.125 -13.274 13.444 1.00 56.53 568 TYR A N 1
ATOM 4620 C CA . TYR A 1 568 ? 5.729 -13.452 12.115 1.00 56.53 568 TYR A CA 1
ATOM 4621 C C . TYR A 1 568 ? 6.952 -12.550 11.862 1.00 56.53 568 TYR A C 1
ATOM 4623 O O . TYR A 1 568 ? 7.688 -12.777 10.901 1.00 56.53 568 TYR A O 1
ATOM 4631 N N . VAL A 1 569 ? 7.177 -11.541 12.710 1.00 62.53 569 VAL A N 1
ATOM 4632 C CA . VAL A 1 569 ? 8.318 -10.626 12.659 1.00 62.53 569 VAL A CA 1
ATOM 4633 C C . VAL A 1 569 ? 8.666 -10.242 14.102 1.00 62.53 569 VAL A C 1
ATOM 4635 O O . VAL A 1 569 ? 7.823 -9.679 14.777 1.00 62.53 569 VAL A O 1
ATOM 4638 N N . GLU A 1 570 ? 9.853 -10.572 14.618 1.00 61.38 570 GLU A N 1
ATOM 4639 C CA . GLU A 1 570 ? 10.258 -10.171 15.988 1.00 61.38 570 GLU A CA 1
ATOM 4640 C C . GLU A 1 570 ? 10.916 -8.782 16.026 1.00 61.38 570 GLU A C 1
ATOM 4642 O O . GLU A 1 570 ? 10.893 -8.092 17.048 1.00 61.38 570 GLU A O 1
ATOM 4647 N N . GLN A 1 571 ? 11.512 -8.369 14.904 1.00 72.31 571 GLN A N 1
ATOM 4648 C CA . GLN A 1 571 ? 12.287 -7.142 14.778 1.00 72.31 571 GLN A CA 1
ATOM 4649 C C . GLN A 1 571 ? 12.155 -6.582 13.355 1.00 72.31 571 GLN A C 1
ATOM 4651 O O . GLN A 1 571 ? 12.136 -7.336 12.375 1.00 72.31 571 GLN A O 1
ATOM 4656 N N . VAL A 1 572 ? 12.058 -5.255 13.244 1.00 81.12 572 VAL A N 1
ATOM 4657 C CA . VAL A 1 572 ? 11.937 -4.542 11.962 1.00 81.12 572 VAL A CA 1
ATOM 4658 C C . VAL A 1 572 ? 12.963 -3.427 11.831 1.00 81.12 572 VAL A C 1
ATOM 4660 O O . VAL A 1 572 ? 13.271 -2.740 12.802 1.00 81.12 572 VAL A O 1
ATOM 4663 N N . LEU A 1 573 ? 13.443 -3.214 10.608 1.00 81.75 573 LEU A N 1
ATOM 4664 C CA . LEU A 1 573 ? 14.365 -2.133 10.268 1.00 81.75 573 LEU A CA 1
ATOM 4665 C C . LEU A 1 573 ? 13.586 -0.931 9.743 1.00 81.75 573 LEU A C 1
ATOM 4667 O O . LEU A 1 573 ? 13.099 -0.956 8.617 1.00 81.75 573 LEU A O 1
ATOM 4671 N N . VAL A 1 574 ? 13.457 0.120 10.548 1.00 81.69 574 VAL A N 1
ATOM 4672 C 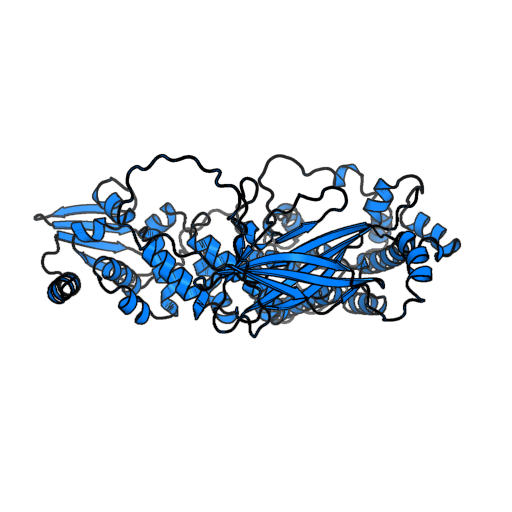CA . VAL A 1 574 ? 12.792 1.373 10.177 1.00 81.69 574 VAL A CA 1
ATOM 4673 C C . VAL A 1 574 ? 13.814 2.332 9.575 1.00 81.69 574 VAL A C 1
ATOM 4675 O O . VAL A 1 574 ? 14.806 2.675 10.215 1.00 81.69 574 VAL A O 1
ATOM 4678 N N . HIS A 1 575 ? 13.554 2.800 8.356 1.00 78.62 575 HIS A N 1
ATOM 4679 C CA . HIS A 1 575 ? 14.424 3.763 7.679 1.00 78.62 575 HIS A CA 1
ATOM 4680 C C . HIS A 1 575 ? 14.297 5.157 8.314 1.00 78.62 575 HIS A C 1
ATOM 4682 O O . HIS A 1 575 ? 13.179 5.635 8.526 1.00 78.62 575 HIS A O 1
ATOM 4688 N N . SER A 1 576 ? 15.420 5.833 8.567 1.00 73.50 576 SER A N 1
ATOM 4689 C CA . SER A 1 576 ? 15.454 7.175 9.160 1.00 73.50 576 SER A CA 1
ATOM 4690 C C . SER A 1 576 ? 16.575 8.040 8.592 1.00 73.50 576 SER A C 1
ATOM 4692 O O . SER A 1 576 ? 17.660 7.559 8.310 1.00 73.50 576 SER A O 1
ATOM 4694 N N . ASP A 1 577 ? 16.352 9.355 8.540 1.00 67.81 577 ASP A N 1
ATOM 4695 C CA . ASP A 1 577 ? 17.449 10.325 8.453 1.00 67.81 577 ASP A CA 1
ATOM 4696 C C . ASP A 1 577 ? 18.104 10.401 9.841 1.00 67.81 577 ASP A C 1
ATOM 4698 O O . ASP A 1 577 ? 17.511 10.929 10.793 1.00 67.81 577 ASP A O 1
ATOM 4702 N N . SER A 1 578 ? 19.300 9.823 9.981 1.00 60.94 578 SER A N 1
ATOM 4703 C CA . SER A 1 578 ? 20.061 9.728 11.239 1.00 60.94 578 SER A CA 1
ATOM 4704 C C . SER A 1 578 ? 20.196 11.070 11.979 1.00 60.94 578 SER A C 1
ATOM 4706 O O . SER A 1 578 ? 20.327 11.104 13.205 1.00 60.94 578 SER A O 1
ATOM 4708 N N . LYS A 1 579 ? 20.078 12.204 11.275 1.00 67.44 579 LYS A N 1
ATOM 4709 C CA . LYS A 1 579 ? 20.185 13.550 11.860 1.00 67.44 579 LYS A CA 1
ATOM 4710 C C . LYS A 1 579 ? 18.889 14.090 12.461 1.00 67.44 579 LYS A C 1
ATOM 4712 O O . LYS A 1 579 ? 18.960 14.976 13.312 1.00 67.44 579 LYS A O 1
ATOM 4717 N N . LYS A 1 580 ? 17.721 13.608 12.029 1.00 72.38 580 LYS A N 1
ATOM 4718 C CA . LYS A 1 580 ? 16.414 14.188 12.398 1.00 72.38 580 LYS A CA 1
ATOM 4719 C C . LYS A 1 580 ? 15.574 13.294 13.306 1.00 72.38 580 LYS A C 1
ATOM 4721 O O . LYS A 1 580 ? 14.674 13.807 13.966 1.00 72.38 580 LYS A O 1
ATOM 4726 N N . GLY A 1 581 ? 15.905 12.006 13.389 1.00 79.00 581 GLY A N 1
ATOM 4727 C CA . GLY A 1 581 ? 15.035 11.021 14.025 1.00 79.00 581 GLY A CA 1
ATOM 4728 C C . GLY A 1 581 ? 13.845 10.657 13.133 1.00 79.00 581 GLY A C 1
ATOM 4729 O O . GLY A 1 581 ? 13.744 11.118 11.993 1.00 79.00 581 GLY A O 1
ATOM 4730 N N . VAL A 1 582 ? 12.942 9.824 13.650 1.00 89.00 582 VAL A N 1
ATOM 4731 C CA . VAL A 1 582 ? 11.776 9.323 12.908 1.00 89.00 582 VAL A CA 1
ATOM 4732 C C . VAL A 1 582 ? 10.553 9.214 13.814 1.00 89.00 582 VAL A C 1
ATOM 4734 O O . VAL A 1 582 ? 10.648 8.735 14.940 1.00 89.00 582 VAL A O 1
ATOM 4737 N N . THR A 1 583 ? 9.389 9.630 13.321 1.00 91.31 583 THR A N 1
ATOM 4738 C CA . THR A 1 583 ? 8.105 9.333 13.969 1.00 91.31 583 THR A CA 1
ATOM 4739 C C . THR A 1 583 ? 7.630 7.969 13.494 1.00 91.31 583 THR A C 1
ATOM 4741 O O . THR A 1 583 ? 7.447 7.767 12.293 1.00 91.31 583 THR A O 1
ATOM 4744 N N . VAL A 1 584 ? 7.449 7.035 14.423 1.00 92.00 584 VAL A N 1
ATOM 4745 C CA . VAL A 1 584 ? 6.938 5.693 14.154 1.00 92.00 584 VAL A CA 1
ATOM 4746 C C . VAL A 1 584 ? 5.454 5.634 14.468 1.00 92.00 584 VAL A C 1
ATOM 4748 O O . VAL A 1 584 ? 5.037 5.893 15.595 1.00 92.00 584 VAL A O 1
ATOM 4751 N N . ASP A 1 585 ? 4.668 5.274 13.464 1.00 93.81 585 ASP A N 1
ATOM 4752 C CA . ASP A 1 585 ? 3.224 5.156 13.536 1.00 93.81 585 ASP A CA 1
ATOM 4753 C C . ASP A 1 585 ? 2.816 3.690 13.551 1.00 93.81 585 ASP A C 1
ATOM 4755 O O . ASP A 1 585 ? 3.212 2.901 12.687 1.00 93.81 585 ASP A O 1
ATOM 4759 N N . VAL A 1 586 ? 2.000 3.334 14.537 1.00 93.75 586 VAL A N 1
ATOM 4760 C CA . VAL A 1 586 ? 1.530 1.969 14.738 1.00 93.75 586 VAL A CA 1
ATOM 4761 C C . VAL A 1 586 ? 0.022 1.911 14.923 1.00 93.75 586 VAL A C 1
ATOM 4763 O O . VAL A 1 586 ? -0.588 2.802 15.520 1.00 93.75 586 VAL A O 1
ATOM 4766 N N . THR A 1 587 ? -0.556 0.813 14.450 1.00 93.75 587 THR A N 1
ATOM 4767 C CA . THR A 1 587 ? -1.949 0.434 14.699 1.00 93.75 587 THR A CA 1
ATOM 4768 C C . THR A 1 587 ? -1.951 -0.808 15.576 1.00 93.75 587 THR A C 1
ATOM 4770 O O . THR A 1 587 ? -1.253 -1.779 15.281 1.00 93.75 587 THR A O 1
ATOM 4773 N N . ILE A 1 588 ? -2.724 -0.784 16.657 1.00 92.75 588 ILE A N 1
ATOM 4774 C CA . ILE A 1 588 ? -2.820 -1.880 17.614 1.00 92.75 588 ILE A CA 1
ATOM 4775 C C . ILE A 1 588 ? -4.207 -2.494 17.481 1.00 92.75 588 ILE A C 1
ATOM 4777 O O . ILE A 1 588 ? -5.202 -1.772 17.502 1.00 92.75 588 ILE A O 1
ATOM 4781 N N . ALA A 1 589 ? -4.279 -3.818 17.386 1.00 89.56 589 ALA A N 1
ATOM 4782 C CA . ALA A 1 589 ? -5.507 -4.574 17.594 1.00 89.56 589 ALA A CA 1
ATOM 4783 C C . ALA A 1 589 ? -5.376 -5.383 18.887 1.00 89.56 589 ALA A C 1
ATOM 4785 O O . ALA A 1 589 ? -4.356 -6.026 19.109 1.00 89.56 589 ALA A O 1
ATOM 4786 N N . LEU A 1 590 ? -6.393 -5.346 19.740 1.00 87.25 590 LEU A N 1
ATOM 4787 C CA . LEU A 1 590 ? -6.389 -5.942 21.071 1.00 87.25 590 LEU A CA 1
ATOM 4788 C C . LEU A 1 590 ? -7.675 -6.737 21.282 1.00 87.25 590 LEU A C 1
ATOM 4790 O O . LEU A 1 590 ? -8.762 -6.170 21.354 1.00 87.25 590 LEU A O 1
ATOM 4794 N N . GLU A 1 591 ? -7.546 -8.044 21.423 1.00 84.81 591 GLU A N 1
ATOM 4795 C CA . GLU A 1 591 ? -8.591 -8.932 21.904 1.00 84.81 591 GLU A CA 1
ATOM 4796 C C . GLU A 1 591 ? -8.503 -9.089 23.420 1.00 84.81 591 GLU A C 1
ATOM 4798 O O . GLU A 1 591 ? -7.443 -9.385 23.976 1.00 84.81 591 GLU A O 1
ATOM 4803 N N . ILE A 1 592 ? -9.635 -8.886 24.094 1.00 76.56 592 ILE A N 1
ATOM 4804 C CA . ILE A 1 592 ? -9.738 -9.020 25.548 1.00 76.56 592 ILE A CA 1
ATOM 4805 C C . ILE A 1 592 ? -10.636 -10.209 25.857 1.00 76.56 592 ILE A C 1
ATOM 4807 O O . ILE A 1 592 ? -11.821 -10.226 25.526 1.00 76.56 592 ILE A O 1
ATOM 4811 N N . PHE A 1 593 ? -10.087 -11.203 26.538 1.00 70.62 593 PHE A N 1
ATOM 4812 C CA . PHE A 1 593 ? -10.862 -12.313 27.060 1.00 70.62 593 PHE A CA 1
ATOM 4813 C C . PHE A 1 593 ? -11.260 -11.993 28.504 1.00 70.62 593 PHE A C 1
ATOM 4815 O O . PHE A 1 593 ? -10.449 -11.507 29.299 1.00 70.62 593 PHE A O 1
ATOM 4822 N N . GLY A 1 594 ? -12.530 -12.250 28.835 1.00 56.56 594 GLY A N 1
ATOM 4823 C CA . GLY A 1 594 ? -13.035 -12.117 30.203 1.00 56.56 594 GLY A CA 1
ATOM 4824 C C . GLY A 1 594 ? -12.176 -12.904 31.198 1.00 56.56 594 GLY A C 1
ATOM 4825 O O . GLY A 1 594 ? -11.488 -13.859 30.823 1.00 56.56 594 GLY A O 1
ATOM 4826 N N . SER A 1 595 ? -12.192 -12.492 32.464 1.00 48.16 595 SER A N 1
ATOM 4827 C CA . SER A 1 595 ? -11.464 -13.186 33.523 1.00 48.16 595 SER A CA 1
ATOM 4828 C C . SER A 1 595 ? -11.999 -14.614 33.663 1.00 48.16 595 SER A C 1
ATOM 4830 O O . SER A 1 595 ? -13.102 -14.853 34.149 1.00 48.16 595 SER A O 1
ATOM 4832 N N . ASN A 1 596 ? -11.210 -15.593 33.221 1.00 37.78 596 ASN A N 1
ATOM 4833 C CA . ASN A 1 596 ? -11.420 -16.967 33.645 1.00 37.78 596 ASN A CA 1
ATOM 4834 C C . ASN A 1 596 ? -10.977 -17.041 35.105 1.00 37.78 596 ASN A C 1
ATOM 4836 O O . ASN A 1 596 ? -9.777 -17.029 35.380 1.00 37.78 596 ASN A O 1
ATOM 4840 N N . GLN A 1 597 ? -11.924 -17.151 36.028 1.00 36.28 597 GLN A N 1
ATOM 4841 C CA . GLN A 1 597 ? -11.648 -17.884 37.254 1.00 36.28 597 GLN A CA 1
ATOM 4842 C C . GLN A 1 597 ? -12.417 -19.200 37.227 1.00 36.28 597 GLN A C 1
ATOM 4844 O O . GLN A 1 597 ? -13.583 -19.254 36.832 1.00 36.28 597 GLN A O 1
ATOM 4849 N N . ALA A 1 598 ? -11.646 -20.242 37.530 1.00 28.59 598 ALA A N 1
ATOM 4850 C CA . ALA A 1 598 ? -12.054 -21.620 37.728 1.00 28.59 598 ALA A CA 1
ATOM 4851 C C . ALA A 1 598 ? -13.004 -21.770 38.919 1.00 28.59 598 ALA A C 1
ATOM 4853 O O . ALA A 1 598 ? -12.921 -20.926 39.842 1.00 28.59 598 ALA A O 1
#

pLDDT: mean 73.48, std 19.19, range [28.59, 97.25]

Nearest PDB structures (foldseek):
  5hzt-assembly11_K  TM=2.124E-01  e=8.565E-01  Echinophyllia sp. SC22
  3ty1-assembly1_C  TM=3.129E-01  e=6.244E+00  Klebsiella pneumoniae subsp. pneumoniae MGH 78578

Radius of gyration: 30.14 Å; Cα contacts (8 Å, |Δi|>4): 861; chains: 1; bounding box: 94×42×96 Å

InterPro domains:
  IPR011333 SKP1/BTB/POZ domain superfamily [G3DSA:3.30.710.10] (1-188)

Sequence (598 aa):
MSTLERHLLENMFEQSLFSDLSLEFLHPSFPFSIRFNVHKAIVSQSPFLRHLLTEDNTCSNHIIQDGRTYLTVHLAEAFTQCGFVLVPFQHIIRRHWQKVNTQQVTLPLLSTHLRFVLEWLYSTQKSTLLKRMQDQDTLRILSVAVLFDLEDLVQACVQRYTQNQLSLESIMRDLETICQLPRGHQAYLRLRDASLLLLLRYGPQEPRRLSELPADYMADVLSADCLFVSSEFERYNLLKSVLMSFMQSVGDIKWTSKGPVDRDEKRLSGFVRPLTPASVRAVKRRRIGSEELERTRQGQANRLSFTALVPFETLVADASSGGVIDKATVLSYLLKTTVHYSNMTFDQLSDVRRDGIVDEAIVFRALWQREALERVLYPYYTDAALSVALNEYFDVDPSDVKRKKLLLGTPRFRFCASIDITSPSEGNGWVQEQDVFNEDASEDEDGEWRSDDEESNKIMKVLKKTFYSKAETILGVTYRVQIEAQTTLQDDMFSCRFELQKDIGRTNTKQQEEEMTKSAVENKSKIHYWIHCLNRHECIVNHHQIDPEDRVLLAVTEQREEDPNIGYVEQVLVHSDSKKGVTVDVTIALEIFGSNQA

Foldseek 3Di:
DDPVLQVVLLCCQVVVPPFQEKEWEDDPLDPDIDIGRHHCVLLCVQVLVVCQVPDDDPQWDWDQDPSHIYIYGHVLVLLVVLQFDQDFQDQFDPPPDDDDPPPRGDLNDDSVLVVLLSVCSSHPCNVVS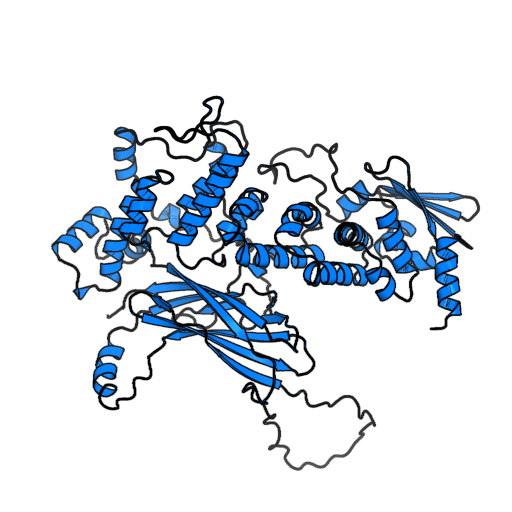LVVDDLVSLLSNLSVCSSSVPVVSVVSSLCCCLVPPDDLVVCLVCVRSLNRHHPPDPSSLSNLLSNLLRCLACVLVPLLSLLSDRLQSSLQSLQFLFRAAFWLLSSLVSLVSNLVSNVVVQHDWDQDLQGIADPVRHHDFQFDGNDDPVNVVVVLPDDPDPVVVPPDDDDAFPAPRVVVVDPVVVLQVRPPPPRGNHSNNSSSVCSQPRRLLLQDDPVSLVVVVVVSRHDVVSSVLSVLLVLVVCCQAPVPPDDPVNVVVSCVSLVDDPPCVVSSCVSSPFDKTKRKWKWFFFFDDVVVVWDWDDDPPDDDPPDDDDDDDDDPPVPPDPPFTKTWDKTKTDWDADPNWIKIKIWIWIDTLPDLKIKIFIDIDTCPDPPPDPVVVVVCVVVVVQWPWFKWKFKAWSADKDADADDPRHDSSCVNSAGLDTQGPVDGPPHRGRIIIGGHDSNGTDIIMMMMMMGTGHDDDD

Mean predicted aligned error: 13.9 Å

Solvent-accessible surface area (backbone atoms only — not comparable to full-atom values): 34822 Å² total; per-residue (Å²): 136,57,76,61,62,53,52,50,42,49,46,28,53,78,68,37,56,88,44,47,27,36,44,32,44,41,48,96,70,46,98,59,78,46,74,46,50,36,43,59,86,53,50,47,72,22,57,44,52,33,45,67,74,75,48,96,54,93,42,48,49,82,46,80,56,96,88,31,38,40,38,39,34,34,46,67,55,44,41,48,75,67,48,31,45,52,63,65,90,60,85,45,93,61,87,88,84,63,85,82,72,88,88,56,74,67,75,84,63,54,74,66,41,58,49,50,59,53,48,54,66,51,46,88,55,56,69,60,54,58,70,69,56,54,82,88,44,41,67,54,35,31,52,51,24,57,66,33,54,35,65,70,57,33,51,52,34,51,49,48,40,61,76,75,55,68,45,80,70,46,45,75,72,42,48,64,64,52,63,26,41,27,77,90,38,68,68,32,45,54,52,49,46,54,49,47,30,48,44,24,56,51,31,71,82,37,31,57,60,48,40,69,43,58,59,56,60,34,42,30,46,74,58,39,84,51,32,53,42,57,32,50,61,54,47,48,53,41,55,50,44,19,49,53,38,38,45,60,74,78,41,69,64,48,82,46,87,67,31,47,18,42,83,84,66,49,68,57,52,67,52,54,67,62,79,46,83,65,53,56,59,48,62,78,62,63,74,82,54,74,74,79,76,69,79,81,86,78,97,63,65,64,66,70,47,41,70,75,68,52,63,56,72,60,55,36,72,69,32,90,58,82,83,56,60,48,62,62,29,54,52,44,48,44,66,69,72,64,50,58,60,44,79,44,53,73,69,55,45,50,51,53,54,71,66,62,74,58,57,62,68,58,52,55,49,19,54,56,33,32,60,50,46,49,38,51,66,40,63,89,78,54,54,72,69,57,53,51,53,50,35,64,74,67,70,46,59,92,83,43,62,67,59,43,46,69,74,59,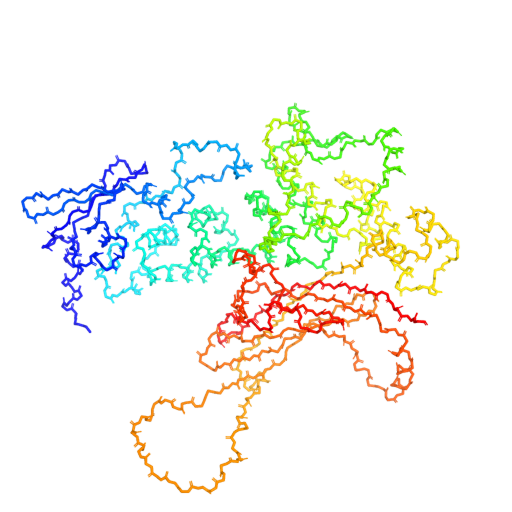48,74,57,68,48,47,35,56,46,62,33,78,45,69,37,90,35,64,92,70,65,35,43,72,61,74,83,92,80,81,90,83,81,74,94,71,93,77,90,79,85,85,75,94,65,94,80,77,80,73,80,80,57,38,35,40,41,79,47,64,31,73,72,47,74,56,97,88,44,39,33,27,44,36,36,44,35,34,34,43,93,86,49,51,38,34,42,37,33,64,46,83,41,75,59,76,75,86,70,93,47,93,74,50,59,71,59,46,56,62,56,62,69,74,64,67,57,48,54,34,39,34,36,20,62,46,56,68,63,47,75,77,51,90,61,91,64,52,46,79,89,34,60,76,76,45,40,45,25,33,46,37,84,91,47,80,81,70,39,80,18,72,40,33,39,37,67,35,55,60,86,72,27,42,74,44,39,35,18,37,40,38,35,55,43,45,59,84,74,133

Organism: NCBI:txid936053

Secondary structure (DSSP, 8-state):
--HHHHHHHHHHHHT-TT--EEEEEE-TT-SS-EEEEE-HHHHTTSHHHHHHHHS--TTEEEEEETTEEEEEEEHHHHHHHTT---S---SS--TTTS---TT-------HHHHHHHHHHHH-S-HHHHHHHS-GGGHHHHHHHHHHTT-HHHHHHHHHHIIIII-SHHHHHHHHHHHHHS-TTSHHHHHHHHHHHHHHHHHGGG-HHHHHHS-HHHHHHHHH-TTS--SSHHHHHHHHHHHHHHHHHHH--PEEETTEEE-TT-PBPTTSPPPPPHHHHHHHTT----GGGSS---SSS----SHHHHS-HHHHHHH-SSTT---HHHHHHHHHHHT--GGGS-HHHHHHHHHH-SS-HHHHHHHHHHHHHHHHHH-GGG--HHHHHHHHHHHT--TT-HHHHHHHH---EEEEEEEEEE--S-GGGT-EE------S--------------TTS-----EEEEEEEPPPEEETTEEEEEEEEEEEETT-SEEEEEEEEEE-------TTTHHHHHHHTTT---EEEEEEEE-S-EEE-S--TTS-GGGGGGS-SEEEETTBTT--S-S-EEEE--TTT-EEEEEEEEEEEE-----